Protein AF-A0A538QIZ3-F1 (afdb_monomer)

Solvent-accessible surface area (backbone atoms only — not comparable to full-atom values): 34950 Å² total; per-residue (Å²): 135,83,90,84,89,90,78,91,85,89,84,84,87,87,82,90,82,87,82,89,82,88,84,89,80,90,86,62,73,47,85,83,81,92,69,96,78,88,86,89,80,89,42,77,60,84,84,77,81,83,61,84,75,91,53,104,47,103,71,49,38,32,36,21,40,44,97,65,63,49,95,54,20,43,24,41,38,37,36,67,60,62,53,56,93,96,51,83,63,69,56,46,47,49,28,53,44,94,93,52,52,42,72,25,28,19,68,40,54,79,62,11,85,50,49,75,71,40,46,28,13,27,50,22,33,61,62,65,66,57,48,51,51,42,24,50,52,35,47,48,40,35,64,76,65,62,57,70,59,36,79,38,64,55,89,71,34,56,51,62,68,42,71,74,72,54,62,61,53,73,47,24,75,69,46,35,75,34,75,56,68,68,40,66,72,65,45,89,71,47,54,30,47,60,58,45,34,47,31,25,47,32,37,60,31,26,64,52,23,37,75,35,15,34,22,63,69,79,73,36,46,26,64,52,10,80,62,20,58,30,30,44,48,37,24,44,34,22,36,95,82,54,72,40,55,41,43,58,42,53,49,57,42,61,48,55,34,66,38,66,42,74,23,70,86,36,79,36,77,48,31,55,43,42,42,76,48,42,49,50,45,42,23,54,77,42,72,61,84,50,52,48,44,56,64,38,46,36,31,44,36,31,44,32,52,36,52,72,36,37,78,48,80,49,72,66,73,54,68,91,66,25,44,13,33,42,32,43,34,26,18,33,34,35,58,63,98,77,48,45,61,29,54,24,34,44,32,43,36,22,38,28,88,37,54,53,32,68,50,34,22,51,54,34,38,57,37,46,53,40,51,80,38,57,85,46,33,74,67,30,50,51,53,52,47,62,59,47,56,67,33,61,37,51,59,43,16,72,96,37,35,35,16,18,21,60,48,37,39,37,38,41,33,43,65,48,41,86,57,42,35,34,41,27,27,29,62,84,38,71,66,54,58,60,37,82,33,57,28,63,37,24,56,35,67,62,38,22,38,66,40,93,91,29,66,32,30,71,66,50,46,47,49,56,71,74,46,62,81,72,57,76,53,43,65,52,54,96,91,36,70,34,22,8,30,42,35,57,46,63,77,61,48,60,54,27,52,57,39,57,71,81,65,74,55,53,70,86,45,100,75,32,42,41,57,39,40,43,47,47,22,51,58,15,62,32,19,35,27,7,8,64,41,57,21,83,65,42,62,59,38,37,63,48,60,88,87,48,52,40,48,65,25,44,40,46,74,50,38,78,32,53,33,58,89,72,72,52,63,77,43,38,27,29,46,46,60,53,47,43,36,46,44,45,13,43,40,58,51,72,49,39,26,32,62,68,51,52,67,73,54,54,54,35,42,75,73,66,46,91,74,69,82,69,64,59,66,85,81,69,71,55,75,91,74,30,48,45,38,40,72,68,41,69,72,46,79,55,74,76,84,130

Sequence (642 aa):
MSYANHDNILGVLGRRAHWAGAAAALGALLLGSCTDSDDTAEPAAPVGTATQAATGSQSGLMIQLLDKPDIAGNARVTIVSPPAPGKDAPPYLVVGQTENPIILRDDGIGADVRAQDHVYSGFANVDTTALAVRNRNETNLISEFKIQSVPTFDGREVGASVPPAPFDIASFNKGIAVAFDPSIIFAPLSPAPGKSLLINDPSVVGAGDPTRTWDPCTGVGTKMGAFTFGHLMTEMANQPLTGINPSNFVMQWLQTWMANQNINTFNVPARTNINTQIIQPWLAASGGASLDLGIAPFRLLAIVNRLDLRTGAGGYGGSTGNAGELRFVFGAVKPGRTCQLLPMTVIFEYGVPISGCVNVRSWAQQWVNLNSLVLGSAAYNTALQAITDQVILRNKGPGKPNRSALNQLRTNEIALASPWELRQFNLTTPISFLHETPVAQTPDIQFNAADPFWSGSTLLDTFITTTAAGATVPLSFLGTPFRAGAAPVTFNNLGYFWNTSTLDLDPSHLGNWNQRRFDFSFNTCNACHAGETRTVFTHISPTTPLGSPAALSGFLTGITVTDPAFGAPNRHFNDLARRQSDLVGVANSVCLAFPLVIPDLVQKALDGGPLPEELVQEPVAPVSEQGTFMLEDFFKAPILVH

pLDDT: mean 81.93, std 21.47, range [19.78, 98.88]

Radius of gyration: 27.29 Å; Cα contacts (8 Å, |Δi|>4): 1381; chains: 1; bounding box: 68×83×70 Å

Foldseek 3Di:
DDDDDDDDDDDDDDDDDDDDDDDDDDDAADDDDDDDDDDDDGDGHDDDDQDDDDDPDPFQKKKFADPDADLFERIKIKHQTDGDPPDADFQWFFFFDPVFTDIWGQCCFDSHNHHPPSITMDHFYFDLVLLVVQLVVLVCLCVVQVDQWFWDDDLFFTDDTDGRDTFPSVCRVVRHMGDQFFRLRDRVCAVPLCQFFKPQALLAFALVAQQAFAALQVRGHFQLHVQAPLVLLCQLLLCVPQVDDSQNLVVVVLCCLVQWDQALNDTDGRLNCSCVQAVVLQCVVVVNDTGDSSNHQKTWQIKGDQQVCQLVLQQPQDDHFFSGWIKTKIWGFRRDNPGHTFQKIKMFIFTHHFGALVRSLVLLVLSSVLSVDDPSDPVSNVSVSVSCVCASGHLNQVVFASNHRTRWMKMWHPRRHPDTKIWIWDADDNNGRTDTHFDWLAWDPLQACVAPVHHHDPQVVCPLQVDDQSDTFDCDDPNHGTGHSMQTQPPQQQLDWRDHPPDDCPCPDPRNSVVSSLSSRCSHLSSVCGNSQSHSNDQFGSRPDPSDNTDGGCQQCWDWHQRSPPSDDITIGHNSSVVSSVSSSSNSWIKIFGWRFDPVQSVCSLVSHDDDSDRHDPPTDDSVPTRIDTSSSRSPRRDNDD

Mean predicted aligned error: 10.34 Å

Secondary structure (DSSP, 8-state):
-----------------------------PPPP------------------PPP-SSSS-EEEEEEEEEETTEEEEEEEE-PPPTT-PPPSEEEEEETTEEEEEE-SSSTT-SSTTSSEEEEEEEE-HHHHHHHHHHHHHHHHHHT---EEEEETTEEEEEE------HHHHTTT--EE--------TTSS-HHHHTEE--HHHHSTT-TTT-EETTTTEE-TT-TTSHHHHHHHHHTHHHH---HHHHHHHHHGGGGS-EEETTEEE---THHIIIIIHHHHHHTTSSS--GGG-SEEEEEEEEEGGGGGS-SSSS--TT---EEEEEEEEEESSTT-EEEEEEEEEEEE----SHHHHHHHHHHHHHGGGSPTTSHHHHHHHHHHHHHHHSTTSSTTSGGG--EEEEEEEESSSSSSEEEEEEE--SSS---EEEPPTT-B-GGG-TTSTTS---HHHHHHHHHSPTT----SEETTEE-B-SEEEE-S-TTT-----SS----TTSTT-HHHHHHHHHHTSHHHHTTTTTT--S-SB-TTPPTTSPPPB-HHHH-EEEE-TTTS-SEEEE-HHHHHHHHHHHHHT--PEEEPPPPHHHHHHHHTTPPPPS--SPSSPPPGGGSEEE-GGGGSSPP----

Structure (mmCIF, N/CA/C/O backbone):
data_AF-A0A538QIZ3-F1
#
_entry.id   AF-A0A538QIZ3-F1
#
loop_
_atom_site.group_PDB
_atom_site.id
_atom_site.type_symbol
_atom_site.label_atom_id
_atom_site.label_alt_id
_atom_site.label_comp_id
_atom_site.label_asym_id
_atom_site.label_entity_id
_atom_site.label_seq_id
_atom_site.pdbx_PDB_ins_code
_atom_site.Cartn_x
_atom_site.Cartn_y
_atom_site.Cartn_z
_atom_site.occupancy
_atom_site.B_iso_or_equiv
_atom_site.auth_seq_id
_atom_site.auth_comp_id
_atom_site.auth_asym_id
_atom_site.auth_atom_id
_atom_site.pdbx_PDB_model_num
ATOM 1 N N . MET A 1 1 ? -29.817 55.506 -14.384 1.00 32.09 1 MET A N 1
ATOM 2 C CA . MET A 1 1 ? -29.656 56.974 -14.403 1.00 32.09 1 MET A CA 1
ATOM 3 C C . MET A 1 1 ? -28.189 57.282 -14.677 1.00 32.09 1 MET A C 1
ATOM 5 O O . MET A 1 1 ? -27.373 56.781 -13.923 1.00 32.09 1 MET A O 1
ATOM 9 N N . SER A 1 2 ? -27.925 58.060 -15.742 1.00 29.05 2 SER A N 1
ATOM 10 C CA . SER A 1 2 ? -26.673 58.758 -16.139 1.00 29.05 2 SER A CA 1
ATOM 11 C C . SER A 1 2 ? -25.415 57.903 -16.421 1.00 29.05 2 SER A C 1
ATOM 13 O O . SER A 1 2 ? -24.899 57.290 -15.499 1.00 29.05 2 SER A O 1
ATOM 15 N N . TYR A 1 3 ? -24.990 57.678 -17.684 1.00 28.44 3 TYR A N 1
ATOM 16 C CA . TYR A 1 3 ? -24.144 58.534 -18.579 1.00 28.44 3 TYR A CA 1
ATOM 17 C C . TYR A 1 3 ? -22.768 58.865 -17.957 1.00 28.44 3 TYR A C 1
ATOM 19 O O . TYR A 1 3 ? -22.751 59.278 -16.807 1.00 28.44 3 TYR A O 1
ATOM 27 N N . ALA A 1 4 ? -21.585 58.781 -18.589 1.00 30.31 4 ALA A N 1
ATOM 28 C CA . ALA A 1 4 ? -21.086 58.746 -19.980 1.00 30.31 4 ALA A CA 1
ATOM 29 C C . ALA A 1 4 ? -19.580 58.309 -19.909 1.00 30.31 4 ALA A C 1
ATOM 31 O O . ALA A 1 4 ? -18.971 58.526 -18.868 1.00 30.31 4 ALA A O 1
ATOM 32 N N . ASN A 1 5 ? -18.976 57.526 -20.816 1.00 30.45 5 ASN A N 1
ATOM 33 C CA . ASN A 1 5 ? -18.517 57.759 -22.204 1.00 30.45 5 ASN A CA 1
ATOM 34 C C . ASN A 1 5 ? -17.074 58.322 -22.331 1.00 30.45 5 ASN A C 1
ATOM 36 O O . ASN A 1 5 ? -16.692 59.179 -21.540 1.00 30.45 5 ASN A O 1
ATOM 40 N N . HIS A 1 6 ? -16.382 57.888 -23.404 1.00 28.19 6 HIS A N 1
ATOM 41 C CA . HIS A 1 6 ? -15.055 58.277 -23.950 1.00 28.19 6 HIS A CA 1
ATOM 42 C C . HIS A 1 6 ? -13.804 57.605 -23.359 1.00 28.19 6 HIS A C 1
ATOM 44 O O . HIS A 1 6 ? -13.719 57.400 -22.158 1.00 28.19 6 HIS A O 1
ATOM 50 N N . ASP A 1 7 ? -12.709 57.365 -24.082 1.00 30.12 7 ASP A N 1
ATOM 51 C CA . ASP A 1 7 ? -12.364 57.060 -25.487 1.00 30.12 7 ASP A CA 1
ATOM 52 C C . ASP A 1 7 ? -10.815 57.030 -25.506 1.00 30.12 7 ASP A C 1
ATOM 54 O O . ASP A 1 7 ? -10.197 57.860 -24.849 1.00 30.12 7 ASP A O 1
ATOM 58 N N . ASN A 1 8 ? -10.220 56.090 -26.253 1.00 31.08 8 ASN A N 1
ATOM 59 C CA . ASN A 1 8 ? -8.924 56.135 -26.962 1.00 31.08 8 ASN A CA 1
ATOM 60 C C . ASN A 1 8 ? -7.771 57.051 -26.486 1.00 31.08 8 ASN A C 1
ATOM 62 O O . ASN A 1 8 ? -7.928 58.260 -26.409 1.00 31.08 8 ASN A O 1
ATOM 66 N N . ILE A 1 9 ? -6.543 56.504 -26.476 1.00 27.00 9 ILE A N 1
ATOM 67 C CA . ILE A 1 9 ? -5.389 57.072 -27.212 1.00 27.00 9 ILE A CA 1
ATOM 68 C C . ILE A 1 9 ? -4.310 55.990 -27.434 1.00 27.00 9 ILE A C 1
ATOM 70 O O . ILE A 1 9 ? -3.843 55.326 -26.513 1.00 27.00 9 ILE A O 1
ATOM 74 N N . LEU A 1 10 ? -3.937 55.841 -28.707 1.00 26.94 10 LEU A N 1
ATOM 75 C CA . LEU A 1 10 ? -2.779 55.124 -29.244 1.00 26.94 10 LEU A CA 1
ATOM 76 C C . LEU A 1 10 ? -1.478 55.896 -28.969 1.00 26.94 10 LEU A C 1
ATOM 78 O O . LEU A 1 10 ? -1.483 57.120 -29.071 1.00 26.94 10 LEU A O 1
ATOM 82 N N . GLY A 1 11 ? -0.333 55.209 -28.839 1.00 24.31 11 GLY A N 1
ATOM 83 C CA . GLY A 1 11 ? 0.909 55.816 -29.335 1.00 24.31 11 GLY A CA 1
ATOM 84 C C . GLY A 1 11 ? 2.268 55.296 -28.850 1.00 24.31 11 GLY A C 1
ATOM 85 O O . GLY A 1 11 ? 2.728 55.664 -27.782 1.00 24.31 11 GLY A O 1
ATOM 86 N N . VAL A 1 12 ? 2.954 54.610 -29.774 1.00 24.41 12 VAL A N 1
ATOM 87 C CA . VAL A 1 12 ? 4.354 54.852 -30.201 1.00 24.41 12 VAL A CA 1
ATOM 88 C C . VAL A 1 12 ? 5.525 54.463 -29.269 1.00 24.41 12 VAL A C 1
ATOM 90 O O . VAL A 1 12 ? 5.936 55.191 -28.377 1.00 24.41 12 VAL A O 1
ATOM 93 N N . LEU A 1 13 ? 6.147 53.334 -29.640 1.00 26.77 13 LEU A N 1
ATOM 94 C CA . LEU A 1 13 ? 7.580 53.117 -29.932 1.00 26.77 13 LEU A CA 1
ATOM 95 C C . LEU A 1 13 ? 8.634 54.075 -29.331 1.00 26.77 13 LEU A C 1
ATOM 97 O O . LEU A 1 13 ? 8.729 55.234 -29.729 1.00 26.77 13 LEU A O 1
ATOM 101 N N . GLY A 1 14 ? 9.641 53.490 -28.666 1.00 23.67 14 GLY A N 1
ATOM 102 C CA . GLY A 1 14 ? 11.027 53.859 -28.976 1.00 23.67 14 GLY A CA 1
ATOM 103 C C . GLY A 1 14 ? 12.104 53.668 -27.902 1.00 23.67 14 GLY A C 1
ATOM 104 O O . GLY A 1 14 ? 12.169 54.433 -26.952 1.00 23.67 14 GLY A O 1
ATOM 105 N N . ARG A 1 15 ? 13.082 52.822 -28.274 1.00 26.86 15 ARG A N 1
ATOM 106 C CA . ARG A 1 15 ? 14.548 52.919 -28.055 1.00 26.86 15 ARG A CA 1
ATOM 107 C C . ARG A 1 15 ? 15.186 52.189 -26.856 1.00 26.86 15 ARG A C 1
ATOM 109 O O . ARG A 1 15 ? 14.986 52.572 -25.719 1.00 26.86 15 ARG A O 1
ATOM 116 N N . ARG A 1 16 ? 16.087 51.259 -27.245 1.00 26.28 16 ARG A N 1
ATOM 117 C CA . ARG A 1 16 ? 17.537 51.114 -26.925 1.00 26.28 16 ARG A CA 1
ATOM 118 C C . ARG A 1 16 ? 17.955 51.100 -25.441 1.00 26.28 16 ARG A C 1
ATOM 120 O O . ARG A 1 16 ? 17.501 51.928 -24.684 1.00 26.28 16 ARG A O 1
ATOM 127 N N . ALA A 1 17 ? 18.975 50.386 -24.972 1.00 25.75 17 ALA A N 1
ATOM 128 C CA . ALA A 1 17 ? 19.815 49.273 -25.408 1.00 25.75 17 ALA A CA 1
ATOM 129 C C . ALA A 1 17 ? 20.849 49.041 -24.270 1.00 25.75 17 ALA A C 1
ATOM 131 O O . ALA A 1 17 ? 21.249 50.007 -23.627 1.00 25.75 17 ALA A O 1
ATOM 132 N N . HIS A 1 18 ? 21.352 47.806 -24.160 1.00 24.41 18 HIS A N 1
ATOM 133 C CA . HIS A 1 18 ? 22.695 47.401 -23.697 1.00 24.41 18 HIS A CA 1
ATOM 134 C C . HIS A 1 18 ? 23.044 47.100 -22.211 1.00 24.41 18 HIS A C 1
ATOM 136 O O . HIS A 1 18 ? 22.701 47.841 -21.300 1.00 24.41 18 HIS A O 1
ATOM 142 N N . TRP A 1 19 ? 23.902 46.057 -22.108 1.00 22.42 19 TRP A N 1
ATOM 143 C CA . TRP A 1 19 ? 24.820 45.573 -21.045 1.00 22.42 19 TRP A CA 1
ATOM 144 C C . TRP A 1 19 ? 24.163 44.920 -19.809 1.00 22.42 19 TRP A C 1
ATOM 146 O O . TRP A 1 19 ? 23.417 45.560 -19.088 1.00 22.42 19 TRP A O 1
ATOM 156 N N . ALA A 1 20 ? 24.228 43.591 -19.624 1.00 22.81 20 ALA A N 1
ATOM 157 C CA . ALA A 1 20 ? 25.371 42.730 -19.251 1.00 22.81 20 ALA A CA 1
ATOM 158 C C . ALA A 1 20 ? 25.902 43.000 -17.829 1.00 22.81 20 ALA A C 1
ATOM 160 O O . ALA A 1 20 ? 26.416 44.082 -17.566 1.00 22.81 20 ALA A O 1
ATOM 161 N N . GLY A 1 21 ? 25.848 41.993 -16.946 1.00 21.50 21 GLY A N 1
ATOM 162 C CA . GLY A 1 21 ? 26.541 42.037 -15.653 1.00 21.50 21 GLY A CA 1
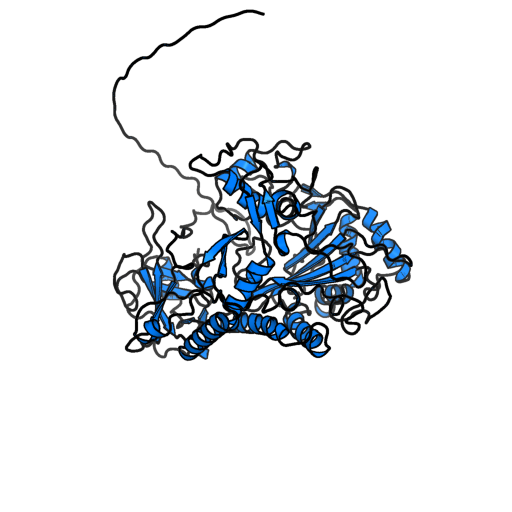ATOM 163 C C . GLY A 1 21 ? 25.978 41.089 -14.595 1.00 21.50 21 GLY A C 1
ATOM 164 O O . GLY A 1 21 ? 24.948 41.364 -13.999 1.00 21.50 21 GLY A O 1
ATOM 165 N N . ALA A 1 22 ? 26.692 39.985 -14.396 1.00 22.55 22 ALA A N 1
ATOM 166 C CA . ALA A 1 22 ? 26.547 38.934 -13.392 1.00 22.55 22 ALA A CA 1
ATOM 167 C C . ALA A 1 22 ? 26.219 39.367 -11.945 1.00 22.55 22 ALA A C 1
ATOM 169 O O . ALA A 1 22 ? 26.737 40.372 -11.470 1.00 22.55 22 ALA A O 1
ATOM 170 N N . ALA A 1 23 ? 25.519 38.489 -11.213 1.00 22.34 23 ALA A N 1
ATOM 171 C CA . ALA A 1 23 ? 25.962 37.998 -9.900 1.00 22.34 23 ALA A CA 1
ATOM 172 C C . ALA A 1 23 ? 25.158 36.749 -9.491 1.00 22.34 23 ALA A C 1
ATOM 174 O O . ALA A 1 23 ? 23.966 36.818 -9.202 1.00 22.34 23 ALA A O 1
ATOM 175 N N . ALA A 1 24 ? 25.845 35.609 -9.475 1.00 24.11 24 ALA A N 1
ATOM 176 C CA . ALA A 1 24 ? 25.463 34.414 -8.740 1.00 24.11 24 ALA A CA 1
ATOM 177 C C . ALA A 1 24 ? 25.976 34.522 -7.293 1.00 24.11 24 ALA A C 1
ATOM 179 O O . ALA A 1 24 ? 27.094 34.989 -7.088 1.00 24.11 24 ALA A O 1
ATOM 180 N N . ALA A 1 25 ? 25.187 34.052 -6.325 1.00 20.55 25 ALA A N 1
ATOM 181 C CA . ALA A 1 25 ? 25.622 33.522 -5.024 1.00 20.55 25 ALA A CA 1
ATOM 182 C C . ALA A 1 25 ? 24.395 32.828 -4.390 1.00 20.55 25 ALA A C 1
ATOM 184 O O . ALA A 1 25 ? 23.374 33.472 -4.179 1.00 20.55 25 ALA A O 1
ATOM 185 N N . LEU A 1 26 ? 24.338 31.493 -4.403 1.00 21.69 26 LEU A N 1
ATOM 186 C CA . LEU A 1 26 ? 24.822 30.569 -3.360 1.00 21.69 26 LEU A CA 1
ATOM 187 C C . LEU A 1 26 ? 23.907 30.518 -2.125 1.00 21.69 26 LEU A C 1
ATOM 189 O O . LEU A 1 26 ? 23.769 31.485 -1.387 1.00 21.69 26 LEU A O 1
ATOM 193 N N . GLY A 1 27 ? 23.323 29.338 -1.918 1.00 19.86 27 GLY A N 1
ATOM 194 C CA . GLY A 1 27 ? 22.519 28.953 -0.761 1.00 19.86 27 GLY A CA 1
ATOM 195 C C . GLY A 1 27 ? 22.093 27.493 -0.914 1.00 19.86 27 GLY A C 1
ATOM 196 O O . GLY A 1 27 ? 20.960 27.211 -1.289 1.00 19.86 27 GLY A O 1
ATOM 197 N N . ALA A 1 28 ? 23.050 26.583 -0.735 1.00 22.88 28 ALA A N 1
ATOM 198 C CA . ALA A 1 28 ? 22.850 25.140 -0.716 1.00 22.88 28 ALA A CA 1
ATOM 199 C C . ALA A 1 28 ? 22.559 24.668 0.720 1.00 22.88 28 ALA A C 1
ATOM 201 O O . ALA A 1 28 ? 23.228 25.116 1.643 1.00 22.88 28 ALA A O 1
ATOM 202 N N . LEU A 1 29 ? 21.604 23.748 0.892 1.00 20.86 29 LEU A N 1
ATOM 203 C CA . LEU A 1 29 ? 21.465 22.905 2.086 1.00 20.86 29 LEU A CA 1
ATOM 204 C C . LEU A 1 29 ? 21.178 21.455 1.647 1.00 20.86 29 LEU A C 1
ATOM 206 O O . LEU A 1 29 ? 20.182 21.186 0.976 1.00 20.86 29 LEU A O 1
ATOM 210 N N . LEU A 1 30 ? 22.082 20.545 2.014 1.00 23.72 30 LEU A N 1
ATOM 211 C CA . LEU A 1 30 ? 22.001 19.072 1.936 1.00 23.72 30 LEU A CA 1
ATOM 212 C C . LEU A 1 30 ? 21.008 18.467 2.929 1.00 23.72 30 LEU A C 1
ATOM 214 O O . LEU A 1 30 ? 20.719 19.016 3.992 1.00 23.72 30 LEU A O 1
ATOM 218 N N . LEU A 1 31 ? 20.615 17.238 2.602 1.00 25.39 31 LEU A N 1
ATOM 219 C CA . LEU A 1 31 ? 19.939 16.280 3.466 1.00 25.39 31 LEU A CA 1
ATOM 220 C C . LEU A 1 31 ? 20.963 15.247 3.961 1.00 25.39 31 LEU A C 1
ATOM 222 O O . LEU A 1 31 ? 21.627 14.612 3.150 1.00 25.39 31 LEU A O 1
ATOM 226 N N . GLY A 1 32 ? 21.069 15.075 5.281 1.00 19.78 32 GLY A N 1
ATOM 227 C CA . GLY A 1 32 ? 21.796 13.978 5.920 1.00 19.78 32 GLY A CA 1
ATOM 228 C C . GLY A 1 32 ? 20.880 12.787 6.217 1.00 19.78 32 GLY A C 1
ATOM 229 O O . GLY A 1 32 ? 19.742 12.955 6.658 1.00 19.78 32 GLY A O 1
ATOM 230 N N . SER A 1 33 ? 21.391 11.580 5.985 1.00 21.17 33 SER A N 1
ATOM 231 C CA . SER A 1 33 ? 20.861 10.310 6.483 1.00 21.17 33 SER A CA 1
ATOM 232 C C . SER A 1 33 ? 21.184 10.140 7.971 1.00 21.17 33 SER A C 1
ATOM 234 O O . SER A 1 33 ? 22.325 10.332 8.382 1.00 21.17 33 SER A O 1
ATOM 236 N N . CYS A 1 34 ? 20.198 9.753 8.781 1.00 20.58 34 CYS A N 1
ATOM 237 C CA . CYS A 1 34 ? 20.383 9.511 10.210 1.00 20.58 34 CYS A CA 1
ATOM 238 C C . CYS A 1 34 ? 21.152 8.203 10.476 1.00 20.58 34 CYS A C 1
ATOM 240 O O . CYS A 1 34 ? 20.589 7.115 10.366 1.00 20.58 34 CYS A O 1
ATOM 242 N N . THR A 1 35 ? 22.399 8.329 10.921 1.00 21.30 35 THR A N 1
ATOM 243 C CA . THR A 1 35 ? 23.002 7.476 11.957 1.00 21.30 35 THR A CA 1
ATOM 244 C C . THR A 1 35 ? 23.527 8.414 13.043 1.00 21.30 35 THR A C 1
ATOM 246 O O . THR A 1 35 ? 24.152 9.417 12.710 1.00 21.30 35 THR A O 1
ATOM 249 N N . ASP A 1 36 ? 23.214 8.134 14.309 1.00 22.67 36 ASP A N 1
ATOM 250 C CA . ASP A 1 36 ? 23.500 8.989 15.472 1.00 22.67 36 ASP A CA 1
ATOM 251 C C . ASP A 1 36 ? 24.955 9.493 15.541 1.00 22.67 36 ASP A C 1
ATOM 253 O O . ASP A 1 36 ? 25.868 8.675 15.645 1.00 22.67 36 ASP A O 1
ATOM 257 N N . SER A 1 37 ? 25.153 10.820 15.581 1.00 22.39 37 SER A N 1
ATOM 258 C CA . SER A 1 37 ? 26.088 11.516 16.494 1.00 22.39 37 SER A CA 1
ATOM 259 C C . SER A 1 37 ? 26.090 13.045 16.277 1.00 22.39 37 SER A C 1
ATOM 261 O O . SER A 1 37 ? 25.861 13.512 15.165 1.00 22.39 37 SER A O 1
ATOM 263 N N . ASP A 1 38 ? 26.351 13.778 17.363 1.00 22.05 38 ASP A N 1
ATOM 264 C CA . ASP A 1 38 ? 26.305 15.234 17.594 1.00 22.05 38 ASP A CA 1
ATOM 265 C C . ASP A 1 38 ? 26.832 16.209 16.502 1.00 22.05 38 ASP A C 1
ATOM 267 O O . ASP A 1 38 ? 27.886 16.016 15.906 1.00 22.05 38 ASP A O 1
ATOM 271 N N . ASP A 1 39 ? 26.076 17.310 16.364 1.00 27.84 39 ASP A N 1
ATOM 272 C CA . ASP A 1 39 ? 26.382 18.729 16.075 1.00 27.84 39 ASP A CA 1
ATOM 273 C C . ASP A 1 39 ? 27.489 19.218 15.095 1.00 27.84 39 ASP A C 1
ATOM 275 O O . ASP A 1 39 ? 28.688 19.003 15.249 1.00 27.84 39 ASP A O 1
ATOM 279 N N . THR A 1 40 ? 27.043 20.159 14.240 1.00 26.39 40 THR A N 1
ATOM 280 C CA . THR A 1 40 ? 27.762 21.259 13.541 1.00 26.39 40 THR A CA 1
ATOM 281 C C . THR A 1 40 ? 28.631 20.954 12.302 1.00 26.39 40 THR A C 1
ATOM 283 O O . THR A 1 40 ? 29.852 21.044 12.353 1.00 26.39 40 THR A O 1
ATOM 286 N N . ALA A 1 41 ? 28.005 20.773 11.127 1.00 24.78 41 ALA A N 1
ATOM 287 C CA . ALA A 1 41 ? 28.575 21.205 9.835 1.00 24.78 41 ALA A CA 1
ATOM 288 C C . ALA A 1 41 ? 27.491 21.362 8.745 1.00 24.78 41 ALA A C 1
ATOM 290 O O . ALA A 1 41 ? 26.587 20.539 8.622 1.00 24.78 41 ALA A O 1
ATOM 291 N N . GLU A 1 42 ? 27.589 22.448 7.975 1.00 23.39 42 GLU A N 1
ATOM 292 C CA . GLU A 1 42 ? 26.687 22.859 6.889 1.00 23.39 42 GLU A CA 1
ATOM 293 C C . GLU A 1 42 ? 26.838 21.960 5.646 1.00 23.39 42 GLU A C 1
ATOM 295 O O . GLU A 1 42 ? 27.968 21.555 5.360 1.00 23.39 42 GLU A O 1
ATOM 300 N N . PRO A 1 43 ? 25.773 21.639 4.879 1.00 25.55 43 PRO A N 1
ATOM 301 C CA . PRO A 1 43 ? 25.912 20.528 3.950 1.00 25.55 43 PRO A CA 1
ATOM 302 C C . PRO A 1 43 ? 25.639 20.961 2.450 1.00 25.55 43 PRO A C 1
ATOM 304 O O . PRO A 1 43 ? 24.695 21.691 2.153 1.00 25.55 43 PRO A O 1
ATOM 307 N N . ALA A 1 44 ? 26.499 20.531 1.494 1.00 26.30 44 ALA A N 1
ATOM 308 C CA . ALA A 1 44 ? 26.627 20.858 0.039 1.00 26.30 44 ALA A CA 1
ATOM 309 C C . ALA A 1 44 ? 25.634 20.269 -1.031 1.00 26.30 44 ALA A C 1
ATOM 311 O O . ALA A 1 44 ? 25.494 19.067 -1.177 1.00 26.30 44 ALA A O 1
ATOM 312 N N . ALA A 1 45 ? 25.038 21.107 -1.892 1.00 22.34 45 ALA A N 1
ATOM 313 C CA . ALA A 1 45 ? 23.951 20.837 -2.872 1.00 22.34 45 ALA A CA 1
ATOM 314 C C . ALA A 1 45 ? 23.848 19.452 -3.595 1.00 22.34 45 ALA A C 1
ATOM 316 O O . ALA A 1 45 ? 24.850 18.933 -4.085 1.00 22.34 45 ALA A O 1
ATOM 317 N N . PRO A 1 46 ? 22.620 18.920 -3.826 1.00 22.94 46 PRO A N 1
ATOM 318 C CA . PRO A 1 46 ? 22.396 17.669 -4.563 1.00 22.94 46 PRO A CA 1
ATOM 319 C C . PRO A 1 46 ? 22.472 17.824 -6.097 1.00 22.94 46 PRO A C 1
ATOM 321 O O . PRO A 1 46 ? 21.897 18.739 -6.697 1.00 22.94 46 PRO A O 1
ATOM 324 N N . VAL A 1 47 ? 23.135 16.868 -6.754 1.00 25.05 47 VAL A N 1
ATOM 325 C CA . VAL A 1 47 ? 23.244 16.755 -8.215 1.00 25.05 47 VAL A CA 1
ATOM 326 C C . VAL A 1 47 ? 22.047 15.977 -8.782 1.00 25.05 47 VAL A C 1
ATOM 328 O O . VAL A 1 47 ? 21.913 14.784 -8.574 1.00 25.05 47 VAL A O 1
ATOM 331 N N . GLY A 1 48 ? 21.180 16.683 -9.516 1.00 24.92 48 GLY A N 1
ATOM 332 C CA . GLY A 1 48 ? 20.443 16.198 -10.698 1.00 24.92 48 GLY A CA 1
ATOM 333 C C . GLY A 1 48 ? 19.565 14.947 -10.564 1.00 24.92 48 GLY A C 1
ATOM 334 O O . GLY A 1 48 ? 19.995 13.843 -10.863 1.00 24.92 48 GLY A O 1
ATOM 335 N N . THR A 1 49 ? 18.274 15.141 -10.298 1.00 26.83 49 THR A N 1
ATOM 336 C CA . THR A 1 49 ? 17.239 14.186 -10.709 1.00 26.83 49 THR A CA 1
ATOM 337 C C . THR A 1 49 ? 17.107 14.200 -12.237 1.00 26.83 49 THR A C 1
ATOM 339 O O . THR A 1 49 ? 16.870 15.254 -12.836 1.00 26.83 49 THR A O 1
ATOM 342 N N . ALA A 1 50 ? 17.274 13.041 -12.881 1.00 28.03 50 ALA A N 1
ATOM 343 C CA . ALA A 1 50 ? 16.987 12.877 -14.302 1.00 28.03 50 ALA A CA 1
ATOM 344 C C . ALA A 1 50 ? 15.508 13.206 -14.552 1.00 28.03 50 ALA A C 1
ATOM 346 O O . ALA A 1 50 ? 14.604 12.562 -14.020 1.00 28.03 50 ALA A O 1
ATOM 347 N N . THR A 1 51 ? 15.260 14.263 -15.316 1.00 23.78 51 THR A N 1
ATOM 348 C CA . THR A 1 51 ? 13.926 14.644 -15.776 1.00 23.78 51 THR A CA 1
ATOM 349 C C . THR A 1 51 ? 13.698 13.894 -17.083 1.00 23.78 51 THR A C 1
ATOM 351 O O . THR A 1 51 ? 14.362 14.185 -18.073 1.00 23.78 51 THR A O 1
ATOM 354 N N . GLN A 1 52 ? 12.812 12.894 -17.093 1.00 30.33 52 GLN A N 1
ATOM 355 C CA . GLN A 1 52 ? 12.491 12.183 -18.332 1.00 30.33 52 GLN A CA 1
ATOM 356 C C . GLN A 1 52 ? 11.778 13.121 -19.307 1.00 30.33 52 GLN A C 1
ATOM 358 O O . GLN A 1 52 ? 10.699 13.644 -19.025 1.00 30.33 52 GLN A O 1
ATOM 363 N N . ALA A 1 53 ? 12.384 13.295 -20.479 1.00 21.69 53 ALA A N 1
ATOM 364 C CA . ALA A 1 53 ? 11.681 13.712 -21.676 1.00 21.69 53 ALA A CA 1
ATOM 365 C C . ALA A 1 53 ? 10.928 12.497 -22.235 1.00 21.69 53 ALA A C 1
ATOM 367 O O . ALA A 1 53 ? 11.514 11.441 -22.470 1.00 21.69 53 ALA A O 1
ATOM 368 N N . ALA A 1 54 ? 9.622 12.662 -22.438 1.00 27.28 54 ALA A N 1
ATOM 369 C CA . ALA A 1 54 ? 8.748 11.676 -23.049 1.00 27.28 54 ALA A CA 1
ATOM 370 C C . ALA A 1 54 ? 9.297 11.212 -24.410 1.00 27.28 54 ALA A C 1
ATOM 372 O O . ALA A 1 54 ? 9.374 11.990 -25.362 1.00 27.28 54 ALA A O 1
ATOM 373 N N . THR A 1 55 ? 9.630 9.928 -24.518 1.00 25.30 55 THR A N 1
ATOM 374 C CA . THR A 1 55 ? 9.724 9.225 -25.802 1.00 25.30 55 THR A CA 1
ATOM 375 C C . THR A 1 55 ? 8.642 8.149 -25.820 1.00 25.30 55 THR A C 1
ATOM 377 O O . THR A 1 55 ? 8.206 7.686 -24.776 1.00 25.30 55 THR A O 1
ATOM 380 N N . GLY A 1 56 ? 8.105 7.822 -26.994 1.00 29.66 56 GLY A N 1
ATOM 381 C CA . GLY A 1 56 ? 6.867 7.048 -27.161 1.00 29.66 56 GLY A CA 1
ATOM 382 C C . GLY A 1 56 ? 6.880 5.570 -26.731 1.00 29.66 56 GLY A C 1
ATOM 383 O O . GLY A 1 56 ? 5.981 4.847 -27.153 1.00 29.66 56 GLY A O 1
ATOM 384 N N . SER A 1 57 ? 7.841 5.111 -25.921 1.00 33.47 57 SER A N 1
ATOM 385 C CA . SER A 1 57 ? 7.704 3.904 -25.091 1.00 33.47 57 SER A CA 1
ATOM 386 C C . SER A 1 57 ? 7.598 4.349 -23.635 1.00 33.47 57 SER A C 1
ATOM 388 O O . SER A 1 57 ? 8.279 5.282 -23.223 1.00 33.47 57 SER A O 1
ATOM 390 N N . GLN A 1 58 ? 6.738 3.724 -22.831 1.00 49.03 58 GLN A N 1
ATOM 391 C CA . GLN A 1 58 ? 6.457 4.205 -21.469 1.00 49.03 58 GLN A CA 1
ATOM 392 C C . GLN A 1 58 ? 7.662 4.138 -20.503 1.00 49.03 58 GLN A C 1
ATOM 394 O O . GLN A 1 58 ? 7.514 4.483 -19.334 1.00 49.03 58 GLN A O 1
ATOM 399 N N . SER A 1 59 ? 8.845 3.720 -20.967 1.00 54.69 59 SER A N 1
ATOM 400 C CA . SER A 1 59 ? 10.063 3.618 -20.163 1.00 54.69 59 SER A CA 1
ATOM 401 C C . SER A 1 59 ? 11.347 4.125 -20.846 1.00 54.69 59 SER A C 1
ATOM 403 O O . SER A 1 59 ? 12.313 4.432 -20.159 1.00 54.69 59 SER A O 1
ATOM 405 N N . GLY A 1 60 ? 11.426 4.223 -22.178 1.00 70.38 60 GLY A N 1
ATOM 406 C CA . GLY A 1 60 ? 12.687 4.548 -22.868 1.00 70.38 60 GLY A CA 1
ATOM 407 C C . GLY A 1 60 ? 13.796 3.481 -22.750 1.00 70.38 60 GLY A C 1
ATOM 408 O O . GLY A 1 60 ? 14.893 3.708 -23.262 1.00 70.38 60 GLY A O 1
ATOM 409 N N . LEU A 1 61 ? 13.530 2.326 -22.114 1.00 84.00 61 LEU A N 1
ATOM 410 C CA . LEU A 1 61 ? 14.457 1.191 -22.023 1.00 84.00 61 LEU A CA 1
ATOM 411 C C . LEU A 1 61 ? 14.309 0.274 -23.243 1.00 84.00 61 LEU A C 1
ATOM 413 O O . LEU A 1 61 ? 13.218 -0.207 -23.559 1.00 84.00 61 LEU A O 1
ATOM 417 N N . MET A 1 62 ? 15.431 -0.031 -23.885 1.00 91.44 62 MET A N 1
ATOM 418 C CA . MET A 1 62 ? 15.520 -0.930 -25.031 1.00 91.44 62 MET A CA 1
ATOM 419 C C . MET A 1 62 ? 16.381 -2.148 -24.692 1.00 91.44 62 MET A C 1
ATOM 421 O O . MET A 1 62 ? 17.345 -2.048 -23.932 1.00 91.44 62 MET A O 1
ATOM 425 N N . ILE A 1 63 ? 16.059 -3.294 -25.290 1.00 93.88 63 ILE A N 1
ATOM 426 C CA . ILE A 1 63 ? 16.854 -4.519 -25.209 1.00 93.88 63 ILE A CA 1
ATOM 427 C C . ILE A 1 63 ? 17.138 -5.072 -26.605 1.00 93.88 63 ILE A C 1
ATOM 429 O O . ILE A 1 63 ? 16.282 -5.046 -27.491 1.00 93.88 63 ILE A O 1
ATOM 433 N N . GLN A 1 64 ? 18.336 -5.608 -26.800 1.00 95.88 64 GLN A N 1
ATOM 434 C CA . GLN A 1 64 ? 18.784 -6.190 -28.057 1.00 95.88 64 GLN A CA 1
ATOM 435 C C . GLN A 1 64 ? 19.553 -7.481 -27.797 1.00 95.88 64 GLN A C 1
ATOM 437 O O . GLN A 1 64 ? 20.490 -7.488 -27.003 1.00 95.88 64 GLN A O 1
ATOM 442 N N . LEU A 1 65 ? 19.187 -8.567 -28.480 1.00 96.88 65 LEU A N 1
ATOM 443 C CA . LEU A 1 65 ? 19.959 -9.807 -28.439 1.00 96.88 65 LEU A CA 1
ATOM 444 C C . LEU A 1 65 ? 21.283 -9.619 -29.188 1.00 96.88 65 LEU A C 1
ATOM 446 O O . LEU A 1 65 ? 21.296 -9.058 -30.284 1.00 96.88 65 LEU A O 1
ATOM 450 N N . LEU A 1 66 ? 22.386 -10.092 -28.612 1.00 95.38 66 LEU A N 1
ATOM 451 C CA . LEU A 1 66 ? 23.687 -10.040 -29.270 1.00 95.38 66 LEU A CA 1
ATOM 452 C C . LEU A 1 66 ? 23.840 -11.203 -30.257 1.00 95.38 66 LEU A C 1
ATOM 454 O O . LEU A 1 66 ? 23.540 -12.349 -29.922 1.00 95.38 66 LEU A O 1
ATOM 458 N N . ASP A 1 67 ? 24.390 -10.926 -31.443 1.00 92.00 67 ASP A N 1
ATOM 459 C CA . ASP A 1 67 ? 24.736 -11.963 -32.432 1.00 92.00 67 ASP A CA 1
ATOM 460 C C . ASP A 1 67 ? 25.753 -12.970 -31.874 1.00 92.00 67 ASP A C 1
ATOM 462 O O . ASP A 1 67 ? 25.755 -14.153 -32.225 1.00 92.00 67 ASP A O 1
ATOM 466 N N . LYS A 1 68 ? 26.637 -12.485 -30.996 1.00 91.31 68 LYS A N 1
ATOM 467 C CA . LYS A 1 68 ? 27.573 -13.278 -30.204 1.00 91.31 68 LYS A CA 1
ATOM 468 C C . LYS A 1 68 ? 27.483 -12.800 -28.757 1.00 91.31 68 LYS A C 1
ATOM 470 O O . LYS A 1 68 ? 27.697 -11.608 -28.543 1.00 91.31 68 LYS A O 1
ATOM 475 N N . PRO A 1 69 ? 27.173 -13.682 -27.791 1.00 89.56 69 PRO A N 1
ATOM 476 C CA . PRO A 1 69 ? 27.186 -13.314 -26.383 1.00 89.56 69 PRO A CA 1
ATOM 477 C C . PRO A 1 69 ? 28.539 -12.731 -25.984 1.00 89.56 69 PRO A C 1
ATOM 479 O O . PRO A 1 69 ? 29.583 -13.258 -26.374 1.00 89.56 69 PRO A O 1
ATOM 482 N N . ASP A 1 70 ? 28.485 -11.660 -25.208 1.00 90.25 70 ASP A N 1
ATOM 483 C CA . ASP A 1 70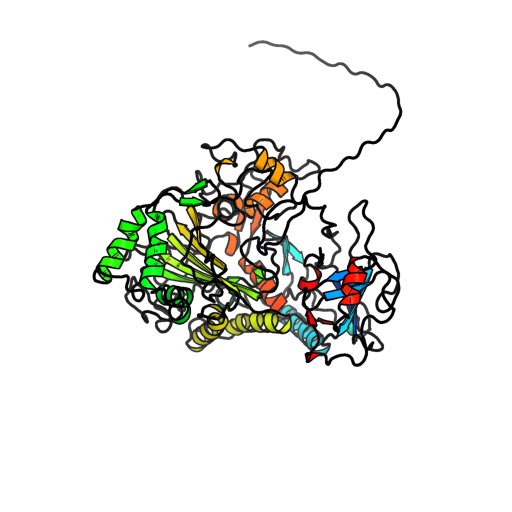 ? 29.627 -11.152 -24.474 1.00 90.25 70 ASP A CA 1
ATOM 484 C C . ASP A 1 70 ? 29.779 -11.954 -23.176 1.00 90.25 70 ASP A C 1
ATOM 486 O O . ASP A 1 70 ? 28.835 -12.595 -22.698 1.00 90.25 70 ASP A O 1
ATOM 490 N N . ILE A 1 71 ? 30.960 -11.907 -22.572 1.00 84.94 71 ILE A N 1
ATOM 491 C CA . ILE A 1 71 ? 31.172 -12.506 -21.257 1.00 84.94 71 ILE A CA 1
ATOM 492 C C . ILE A 1 71 ? 30.250 -11.891 -20.187 1.00 84.94 71 ILE A C 1
ATOM 494 O O . ILE A 1 71 ? 29.776 -12.582 -19.283 1.00 84.94 71 ILE A O 1
ATOM 498 N N . ALA A 1 72 ? 29.938 -10.602 -20.319 1.00 85.81 72 ALA A N 1
ATOM 499 C CA . ALA A 1 72 ? 29.056 -9.880 -19.421 1.00 85.81 72 ALA A CA 1
ATOM 500 C C . ALA A 1 72 ? 27.561 -10.107 -19.719 1.00 85.81 72 ALA A C 1
ATOM 502 O O . ALA A 1 72 ? 26.715 -9.704 -18.918 1.00 85.81 72 ALA A O 1
ATOM 503 N N . GLY A 1 73 ? 27.197 -10.766 -20.827 1.00 91.50 73 GLY A N 1
ATOM 504 C CA . GLY A 1 73 ? 25.801 -11.096 -21.103 1.00 91.50 73 GLY A CA 1
ATOM 505 C C . GLY A 1 73 ? 25.465 -11.450 -22.549 1.00 91.50 73 GLY A C 1
ATOM 506 O O . GLY A 1 73 ? 26.241 -11.249 -23.479 1.00 91.50 73 GLY A O 1
ATOM 507 N N . ASN A 1 74 ? 24.249 -11.957 -22.755 1.00 95.00 74 ASN A N 1
ATOM 508 C CA . ASN A 1 74 ? 23.716 -12.292 -24.080 1.00 95.00 74 ASN A CA 1
ATOM 509 C C . ASN A 1 74 ? 22.913 -11.155 -24.739 1.00 95.00 74 ASN A C 1
ATOM 511 O O . ASN A 1 74 ? 22.515 -11.292 -25.897 1.00 95.00 74 ASN A O 1
ATOM 515 N N . ALA A 1 75 ? 22.656 -10.057 -24.029 1.00 95.81 75 ALA A N 1
ATOM 516 C CA . ALA A 1 75 ? 21.882 -8.928 -24.520 1.00 95.81 75 ALA A CA 1
ATOM 517 C C . ALA A 1 75 ? 22.539 -7.588 -24.176 1.00 95.81 75 ALA A C 1
ATOM 519 O O . ALA A 1 75 ? 23.198 -7.437 -23.147 1.00 95.81 75 ALA A O 1
ATOM 520 N N . ARG A 1 76 ? 22.301 -6.592 -25.030 1.00 94.94 76 ARG A N 1
ATOM 521 C CA . ARG A 1 76 ? 22.548 -5.181 -24.740 1.00 94.94 76 ARG A CA 1
ATOM 522 C C . ARG A 1 76 ? 21.267 -4.530 -24.240 1.00 94.94 76 ARG A C 1
ATOM 524 O O . ARG A 1 76 ? 20.208 -4.691 -24.846 1.00 94.94 76 ARG A O 1
ATOM 531 N N . VAL A 1 77 ? 21.397 -3.772 -23.163 1.00 93.12 77 VAL A N 1
ATOM 532 C CA . VAL A 1 77 ? 20.355 -2.938 -22.569 1.00 93.12 77 VAL A CA 1
ATOM 533 C C . VAL A 1 77 ? 20.738 -1.482 -22.782 1.00 93.12 77 VAL A C 1
ATOM 535 O O . VAL A 1 77 ? 21.900 -1.132 -22.590 1.00 93.12 77 VAL A O 1
ATOM 538 N N . THR A 1 78 ? 19.774 -0.651 -23.168 1.00 91.12 78 THR A N 1
ATOM 539 C CA . THR A 1 78 ? 20.015 0.743 -23.543 1.00 91.12 78 THR A CA 1
ATOM 540 C C . THR A 1 78 ? 18.939 1.670 -22.976 1.00 91.12 78 THR A C 1
ATOM 542 O O . THR A 1 78 ? 17.755 1.351 -23.060 1.00 91.12 78 THR A O 1
ATOM 545 N N . ILE A 1 79 ? 19.340 2.825 -22.437 1.00 86.56 79 ILE A N 1
ATOM 546 C CA . ILE A 1 79 ? 18.464 3.868 -21.881 1.00 86.56 79 ILE A CA 1
ATOM 547 C C . ILE A 1 79 ? 18.812 5.215 -22.493 1.00 86.56 79 ILE A C 1
ATOM 549 O O . ILE A 1 79 ? 19.963 5.641 -22.467 1.00 86.56 79 ILE A O 1
ATOM 553 N N . VAL A 1 80 ? 17.793 5.930 -22.960 1.00 84.62 80 VAL A N 1
ATOM 554 C CA . VAL A 1 80 ? 17.940 7.331 -23.362 1.00 84.62 80 VAL A CA 1
ATOM 555 C C . VAL A 1 80 ? 17.729 8.224 -22.139 1.00 84.62 80 VAL A C 1
ATOM 557 O O . VAL A 1 80 ? 16.642 8.239 -21.565 1.00 84.62 80 VAL A O 1
ATOM 560 N N . SER A 1 81 ? 18.756 8.975 -21.737 1.00 78.12 81 SER A N 1
ATOM 561 C CA . SER A 1 81 ? 18.694 9.857 -20.562 1.00 78.12 81 SER A CA 1
ATOM 562 C C . SER A 1 81 ? 19.362 11.207 -20.848 1.00 78.12 81 SER A C 1
ATOM 564 O O . SER A 1 81 ? 20.507 11.426 -20.451 1.00 78.12 81 SER A O 1
ATOM 566 N N . PRO A 1 82 ? 18.671 12.139 -21.529 1.00 72.38 82 PRO A N 1
ATOM 567 C CA . PRO A 1 82 ? 19.226 13.458 -21.805 1.00 72.38 82 PRO A CA 1
ATOM 568 C C . PRO A 1 82 ? 19.408 14.260 -20.502 1.00 72.38 82 PRO A C 1
ATOM 570 O O . PRO A 1 82 ? 18.582 14.146 -19.589 1.00 72.38 82 PRO A O 1
ATOM 573 N N . PRO A 1 83 ? 20.454 15.097 -20.388 1.00 69.06 83 PRO A N 1
ATOM 574 C CA . PRO A 1 83 ? 20.663 15.914 -19.202 1.00 69.06 83 PRO A CA 1
ATOM 575 C C . PRO A 1 83 ? 19.619 17.033 -19.104 1.00 69.06 83 PRO A C 1
ATOM 577 O O . PRO A 1 83 ? 19.055 17.492 -20.102 1.00 69.06 83 PRO A O 1
ATOM 580 N N . ALA A 1 84 ? 19.387 17.522 -17.884 1.00 63.47 84 ALA A N 1
ATOM 581 C CA . ALA A 1 84 ? 18.578 18.719 -17.682 1.00 63.47 84 ALA A CA 1
ATOM 582 C C . ALA A 1 84 ? 19.207 19.928 -18.413 1.00 63.47 84 ALA A C 1
ATOM 584 O O . ALA A 1 84 ? 20.437 20.018 -18.484 1.00 63.47 84 ALA A O 1
ATOM 585 N N . PRO A 1 85 ? 18.405 20.891 -18.910 1.00 63.06 85 PRO A N 1
ATOM 586 C CA . PRO A 1 85 ? 18.930 22.066 -19.601 1.00 63.06 85 PRO A CA 1
ATOM 587 C C . PRO A 1 85 ? 20.022 22.781 -18.790 1.00 63.06 85 PRO A C 1
ATOM 589 O O . PRO A 1 85 ? 19.803 23.154 -17.638 1.00 63.06 85 PRO A O 1
ATOM 592 N N . GLY A 1 86 ? 21.196 22.978 -19.396 1.00 66.44 86 GLY A N 1
ATOM 593 C CA . GLY A 1 86 ? 22.340 23.643 -18.759 1.00 66.44 86 GLY A CA 1
ATOM 594 C C . GLY A 1 86 ? 23.182 22.759 -17.830 1.00 66.44 86 GLY A C 1
ATOM 595 O O . GLY A 1 86 ? 24.029 23.295 -17.118 1.00 66.44 86 GLY A O 1
ATOM 596 N N . LYS A 1 87 ? 22.964 21.438 -17.820 1.00 71.00 87 LYS A N 1
ATOM 597 C CA . LYS A 1 87 ? 23.845 20.460 -17.171 1.00 71.00 87 LYS A CA 1
ATOM 598 C C . LYS A 1 87 ? 24.531 19.580 -18.209 1.00 71.00 87 LYS A C 1
ATOM 600 O O . LYS A 1 87 ? 23.920 19.229 -19.216 1.00 71.00 87 LYS A O 1
ATOM 605 N N . ASP A 1 88 ? 25.768 19.196 -17.922 1.00 72.25 88 ASP A N 1
ATOM 606 C CA . ASP A 1 88 ? 26.466 18.175 -18.696 1.00 72.25 88 ASP A CA 1
ATOM 607 C C . ASP A 1 88 ? 25.918 16.788 -18.335 1.00 72.25 88 ASP A C 1
ATOM 609 O O . ASP A 1 88 ? 25.565 16.523 -17.180 1.00 72.25 88 ASP A O 1
ATOM 613 N N . ALA A 1 89 ? 25.816 15.908 -19.330 1.00 72.69 89 ALA A N 1
ATOM 614 C CA . ALA A 1 89 ? 25.467 14.512 -19.103 1.00 72.69 89 ALA A CA 1
ATOM 615 C C . ALA A 1 89 ? 26.673 13.781 -18.492 1.00 72.69 89 ALA A C 1
ATOM 617 O O . ALA A 1 89 ? 27.792 13.962 -18.983 1.00 72.69 89 ALA A O 1
ATOM 618 N N . PRO A 1 90 ? 26.493 12.962 -17.441 1.00 78.75 90 PRO A N 1
ATOM 619 C CA . PRO A 1 90 ? 27.593 12.158 -16.932 1.00 78.75 90 PRO A CA 1
ATOM 620 C C . PRO A 1 90 ? 27.995 11.108 -17.983 1.00 78.75 90 PRO A C 1
ATOM 622 O O . PRO A 1 90 ? 27.126 10.609 -18.689 1.00 78.75 90 PRO A O 1
ATOM 625 N N . PRO A 1 91 ? 29.272 10.709 -18.082 1.00 81.81 91 PRO A N 1
ATOM 626 C CA . PRO A 1 91 ? 29.690 9.638 -18.996 1.00 81.81 91 PRO A CA 1
ATOM 627 C C . PRO A 1 91 ? 29.144 8.252 -18.602 1.00 81.81 91 PRO A C 1
ATOM 629 O O . PRO A 1 91 ? 29.199 7.313 -19.395 1.00 81.81 91 PRO A O 1
ATOM 632 N N . TYR A 1 92 ? 28.600 8.122 -17.385 1.00 86.50 92 TYR A N 1
ATOM 633 C CA . TYR A 1 92 ? 28.027 6.885 -16.864 1.00 86.50 92 TYR A CA 1
ATOM 634 C C . TYR A 1 92 ? 26.741 7.148 -16.077 1.00 86.50 92 TYR A C 1
ATOM 636 O O . TYR A 1 92 ? 26.613 8.168 -15.399 1.00 86.50 92 TYR A O 1
ATOM 644 N N . LEU A 1 93 ? 25.825 6.180 -16.095 1.00 83.31 93 LEU A N 1
ATOM 645 C CA . LEU A 1 93 ? 24.732 6.085 -15.131 1.00 83.31 93 LEU A CA 1
ATOM 646 C C . LEU A 1 93 ? 24.996 4.924 -14.180 1.00 83.31 93 LEU A C 1
ATOM 648 O O . LEU A 1 93 ? 25.232 3.800 -14.622 1.00 83.31 93 LEU A O 1
ATOM 652 N N . VAL A 1 94 ? 24.902 5.188 -12.878 1.00 78.69 94 VAL A N 1
ATOM 653 C CA . VAL A 1 94 ? 24.934 4.152 -11.842 1.00 78.69 94 VAL A CA 1
ATOM 654 C C . VAL A 1 94 ? 23.508 3.892 -11.369 1.00 78.69 94 VAL A C 1
ATOM 656 O O . VAL A 1 94 ? 22.909 4.720 -10.684 1.00 78.69 94 VAL A O 1
ATOM 659 N N . VAL A 1 95 ? 22.951 2.750 -11.762 1.00 73.88 95 VAL A N 1
ATOM 660 C CA . VAL A 1 95 ? 21.559 2.350 -11.489 1.00 73.88 95 VAL A CA 1
ATOM 661 C C . VAL A 1 95 ? 21.516 1.092 -10.619 1.00 73.88 95 VAL A C 1
ATOM 663 O O . VAL A 1 95 ? 22.519 0.402 -10.470 1.00 73.88 95 VAL A O 1
ATOM 666 N N . GLY A 1 96 ? 20.366 0.766 -10.029 1.00 63.78 96 GLY A N 1
ATOM 667 C CA . GLY A 1 96 ? 20.216 -0.427 -9.187 1.00 63.78 96 GLY A CA 1
ATOM 668 C C . GLY A 1 96 ? 20.299 -0.154 -7.682 1.00 63.78 96 GLY A C 1
ATOM 669 O O . GLY A 1 96 ? 19.950 0.927 -7.213 1.00 63.78 96 GLY A O 1
ATOM 670 N N . GLN A 1 97 ? 20.676 -1.171 -6.901 1.00 60.84 97 GLN A N 1
ATOM 671 C CA . GLN A 1 97 ? 20.709 -1.109 -5.430 1.00 60.84 97 GLN A CA 1
ATOM 672 C C . GLN A 1 97 ? 22.141 -0.921 -4.928 1.00 60.84 97 GLN A C 1
ATOM 674 O O . GLN A 1 97 ? 23.071 -1.369 -5.586 1.00 60.84 97 GLN A O 1
ATOM 679 N N . THR A 1 98 ? 22.334 -0.315 -3.751 1.00 59.84 98 THR A N 1
ATOM 680 C CA . THR A 1 98 ? 23.672 -0.091 -3.159 1.00 59.84 98 THR A CA 1
ATOM 681 C C . THR A 1 98 ? 24.510 -1.365 -3.078 1.00 59.84 98 THR A C 1
ATOM 683 O O . THR A 1 98 ? 25.720 -1.320 -3.256 1.00 59.84 98 THR A O 1
ATOM 686 N N . GLU A 1 99 ? 23.864 -2.508 -2.853 1.00 61.06 99 GLU A N 1
ATOM 687 C CA . GLU A 1 99 ? 24.526 -3.811 -2.763 1.00 61.06 99 GLU A CA 1
ATOM 688 C C . GLU A 1 99 ? 24.895 -4.399 -4.135 1.00 61.06 99 GLU A C 1
ATOM 690 O O . GLU A 1 99 ? 25.810 -5.209 -4.217 1.00 61.06 99 GLU A O 1
ATOM 695 N N . ASN A 1 100 ? 24.202 -3.991 -5.205 1.00 67.00 100 ASN A N 1
ATOM 696 C CA . ASN A 1 100 ? 24.405 -4.461 -6.578 1.00 67.00 100 ASN A CA 1
ATOM 697 C C . ASN A 1 100 ? 24.187 -3.301 -7.571 1.00 67.00 100 ASN A C 1
ATOM 699 O O . ASN A 1 100 ? 23.128 -3.221 -8.204 1.00 67.00 100 ASN A O 1
ATOM 703 N N . PRO A 1 101 ? 25.131 -2.354 -7.675 1.00 75.62 101 PRO A N 1
ATOM 704 C CA . PRO A 1 101 ? 25.047 -1.269 -8.642 1.00 75.62 101 PRO A CA 1
ATOM 705 C C . PRO A 1 101 ? 25.377 -1.768 -10.056 1.00 75.62 101 PRO A C 1
ATOM 707 O O . PRO A 1 101 ? 26.263 -2.599 -10.254 1.00 75.62 101 PRO A O 1
ATOM 710 N N . ILE A 1 102 ? 24.685 -1.218 -11.047 1.00 79.94 102 ILE A N 1
ATOM 711 C CA . ILE A 1 102 ? 24.946 -1.397 -12.474 1.00 79.94 102 ILE A CA 1
ATOM 712 C C . ILE A 1 102 ? 25.537 -0.099 -13.007 1.00 79.94 102 ILE A C 1
ATOM 714 O O . ILE A 1 102 ? 25.004 0.976 -12.740 1.00 79.94 102 ILE A O 1
ATOM 718 N N . ILE A 1 103 ? 26.587 -0.205 -13.816 1.00 85.25 103 ILE A N 1
ATOM 719 C CA . ILE A 1 103 ? 27.134 0.919 -14.575 1.00 85.25 103 ILE A CA 1
ATOM 720 C C . ILE A 1 103 ? 26.663 0.801 -16.027 1.00 85.25 103 ILE A C 1
ATOM 722 O O . ILE A 1 103 ? 26.949 -0.195 -16.692 1.00 85.25 103 ILE A O 1
ATOM 726 N N . LEU A 1 104 ? 25.967 1.822 -16.523 1.00 88.50 104 LEU A N 1
ATOM 727 C CA . LEU A 1 104 ? 25.652 2.004 -17.941 1.00 88.50 104 LEU A CA 1
ATOM 728 C C . LEU A 1 104 ? 26.549 3.106 -18.515 1.00 88.50 104 LEU A C 1
ATOM 730 O O . LEU A 1 104 ? 26.748 4.126 -17.857 1.00 88.50 104 LEU A O 1
ATOM 734 N N . ARG A 1 105 ? 27.088 2.913 -19.721 1.00 91.06 105 ARG A N 1
ATOM 735 C CA . ARG A 1 105 ? 28.109 3.784 -20.336 1.00 91.06 105 ARG A CA 1
ATOM 736 C C . ARG A 1 105 ? 27.553 4.623 -21.489 1.00 91.06 105 ARG A C 1
ATOM 738 O O . ARG A 1 105 ? 26.682 4.128 -22.193 1.00 91.06 105 ARG A O 1
ATOM 745 N N . ASP A 1 106 ? 28.099 5.823 -21.686 1.00 90.94 106 ASP A N 1
ATOM 746 C CA . ASP A 1 106 ? 27.889 6.728 -22.842 1.00 90.94 106 ASP A CA 1
ATOM 747 C C . ASP A 1 106 ? 29.254 7.267 -23.348 1.00 90.94 106 ASP A C 1
ATOM 749 O O . ASP A 1 106 ? 29.442 8.455 -23.624 1.00 90.94 106 ASP A O 1
ATOM 753 N N . ASP A 1 107 ? 30.280 6.407 -23.357 1.00 90.56 107 ASP A N 1
ATOM 754 C CA . ASP A 1 107 ? 31.680 6.745 -23.657 1.00 90.56 107 ASP A CA 1
ATOM 755 C C . ASP A 1 107 ? 32.267 6.047 -24.901 1.00 90.56 107 ASP A C 1
ATOM 757 O O . ASP A 1 107 ? 33.445 6.214 -25.219 1.00 90.56 107 ASP A O 1
ATOM 761 N N . GLY A 1 108 ? 31.443 5.316 -25.645 1.00 90.00 108 GLY A N 1
ATOM 762 C CA . GLY A 1 108 ? 31.764 4.614 -26.885 1.00 90.00 108 GLY A CA 1
ATOM 763 C C . GLY A 1 108 ? 32.498 3.289 -26.692 1.00 90.00 108 GLY A C 1
ATOM 764 O O . GLY A 1 108 ? 33.139 2.819 -27.634 1.00 90.00 108 GLY A O 1
ATOM 765 N N . ILE A 1 109 ? 32.465 2.718 -25.482 1.00 88.81 109 ILE A N 1
ATOM 766 C CA . ILE A 1 109 ? 33.188 1.494 -25.128 1.00 88.81 109 ILE A CA 1
ATOM 767 C C . ILE A 1 109 ? 32.217 0.356 -24.773 1.00 88.81 109 ILE A C 1
ATOM 769 O O . ILE A 1 109 ? 31.222 0.532 -24.064 1.00 88.81 109 ILE A O 1
ATOM 773 N N . GLY A 1 110 ? 32.552 -0.862 -25.213 1.00 87.31 110 GLY A N 1
ATOM 774 C CA . GLY A 1 110 ? 31.839 -2.088 -24.853 1.00 87.31 110 GLY A CA 1
ATOM 775 C C . GLY A 1 110 ? 30.412 -2.125 -25.401 1.00 87.31 110 GLY A C 1
ATOM 776 O O . GLY A 1 110 ? 30.201 -2.213 -26.610 1.00 87.31 110 GLY A O 1
ATOM 777 N N . ALA A 1 111 ? 29.421 -2.105 -24.506 1.00 90.12 111 ALA A N 1
ATOM 778 C CA . ALA A 1 111 ? 28.009 -2.111 -24.889 1.00 90.12 111 ALA A CA 1
ATOM 779 C C . ALA A 1 111 ? 27.577 -0.807 -25.575 1.00 90.12 111 ALA A C 1
ATOM 781 O O . ALA A 1 111 ? 26.631 -0.830 -26.371 1.00 90.12 111 ALA A O 1
ATOM 782 N N . ASP A 1 112 ? 28.256 0.303 -25.278 1.00 91.75 112 ASP A N 1
ATOM 783 C CA . ASP A 1 112 ? 27.990 1.586 -25.907 1.00 91.75 112 ASP A CA 1
ATOM 784 C C . ASP A 1 112 ? 28.698 1.705 -27.264 1.00 91.75 112 ASP A C 1
ATOM 786 O O . ASP A 1 112 ? 29.899 1.480 -27.396 1.00 91.75 112 ASP A O 1
ATOM 790 N N . VAL A 1 113 ? 27.928 2.047 -28.295 1.00 88.31 113 VAL A N 1
ATOM 791 C CA . VAL A 1 113 ? 28.405 2.133 -29.684 1.00 88.31 113 VAL A CA 1
ATOM 792 C C . VAL A 1 113 ? 28.874 3.541 -30.020 1.00 88.31 113 VAL A C 1
ATOM 794 O O . VAL A 1 113 ? 29.648 3.719 -30.965 1.00 88.31 113 VAL A O 1
ATOM 797 N N . ARG A 1 114 ? 28.377 4.554 -29.303 1.00 91.50 114 ARG A N 1
ATOM 798 C CA . ARG A 1 114 ? 28.613 5.947 -29.647 1.00 91.50 114 ARG A CA 1
ATOM 799 C C . ARG A 1 114 ? 28.670 6.802 -28.391 1.00 91.50 114 ARG A C 1
ATOM 801 O O . ARG A 1 114 ? 27.653 7.110 -27.804 1.00 91.50 114 ARG A O 1
ATOM 808 N N . ALA A 1 115 ? 29.864 7.313 -28.116 1.00 90.25 115 ALA A N 1
ATOM 809 C CA . ALA A 1 115 ? 30.077 8.244 -27.022 1.00 90.25 115 ALA A CA 1
ATOM 810 C C . ALA A 1 115 ? 29.231 9.524 -27.152 1.00 90.25 115 ALA A C 1
ATOM 812 O O . ALA A 1 115 ? 29.161 10.119 -28.238 1.00 90.25 115 ALA A O 1
ATOM 813 N N . GLN A 1 116 ? 28.743 10.007 -26.010 1.00 87.19 116 GLN A N 1
ATOM 814 C CA . GLN A 1 116 ? 28.104 11.311 -25.813 1.00 87.19 116 GLN A CA 1
ATOM 815 C C . GLN A 1 116 ? 26.858 11.535 -26.676 1.00 87.19 116 GLN A C 1
ATOM 817 O O . GLN A 1 116 ? 26.594 12.662 -27.112 1.00 87.19 116 GLN A O 1
ATOM 822 N N . ASP A 1 117 ? 26.098 10.481 -26.960 1.00 88.62 117 ASP A N 1
ATOM 823 C CA . ASP A 1 117 ? 24.806 10.600 -27.637 1.00 88.62 117 ASP A CA 1
ATOM 824 C C . ASP A 1 117 ? 23.613 10.486 -26.674 1.00 88.62 117 ASP A C 1
ATOM 826 O O . ASP A 1 117 ? 22.460 10.587 -27.108 1.00 88.62 117 ASP A O 1
ATOM 830 N N . HIS A 1 118 ? 23.897 10.393 -25.367 1.00 86.44 118 HIS A N 1
ATOM 831 C CA . HIS A 1 118 ? 22.934 10.276 -24.270 1.00 86.44 118 HIS A CA 1
ATOM 832 C C . HIS A 1 118 ? 22.177 8.943 -24.261 1.00 86.44 118 HIS A C 1
ATOM 834 O O . HIS A 1 118 ? 21.089 8.840 -23.672 1.00 86.44 118 HIS A O 1
ATOM 840 N N . VAL A 1 119 ? 22.752 7.928 -24.912 1.00 88.81 119 VAL A N 1
ATOM 841 C CA . VAL A 1 119 ? 22.219 6.573 -25.026 1.00 88.81 119 VAL A CA 1
ATOM 842 C C . VAL A 1 119 ? 23.072 5.619 -24.188 1.00 88.81 119 VAL A C 1
ATOM 844 O O . VAL A 1 119 ? 23.948 4.902 -24.664 1.00 88.81 119 VAL A O 1
ATOM 847 N N . TYR A 1 120 ? 22.762 5.560 -22.897 1.00 89.94 120 TYR A N 1
ATOM 848 C CA . TYR A 1 120 ? 23.518 4.766 -21.937 1.00 89.94 120 TYR A CA 1
ATOM 849 C C . TYR A 1 120 ? 23.281 3.275 -22.123 1.00 89.94 120 TYR A C 1
ATOM 851 O O . TYR A 1 120 ? 22.132 2.831 -22.139 1.00 89.94 120 TYR A O 1
ATOM 859 N N . SER A 1 121 ? 24.352 2.487 -22.202 1.00 92.38 121 SER A N 1
ATOM 860 C CA . SER A 1 121 ? 24.260 1.061 -22.521 1.00 92.38 121 SER A CA 1
ATOM 861 C C . SER A 1 121 ? 25.071 0.161 -21.585 1.00 92.38 121 SER A C 1
ATOM 863 O O . SER A 1 121 ? 26.111 0.549 -21.054 1.00 92.38 121 SER A O 1
ATOM 865 N N . GLY A 1 122 ? 24.595 -1.070 -21.393 1.00 91.69 122 GLY A N 1
ATOM 866 C CA . GLY A 1 122 ? 25.264 -2.116 -20.614 1.00 91.69 122 GLY A CA 1
ATOM 867 C C . GLY A 1 122 ? 24.906 -3.518 -21.110 1.00 91.69 122 GLY A C 1
ATOM 868 O O . GLY A 1 122 ? 23.863 -3.713 -21.739 1.00 91.69 122 GLY A O 1
ATOM 869 N N . PHE A 1 123 ? 25.770 -4.499 -20.844 1.00 92.75 123 PHE A N 1
ATOM 870 C CA . PHE A 1 123 ? 25.486 -5.906 -21.136 1.00 92.75 123 PHE A CA 1
ATOM 871 C C . PHE A 1 123 ? 24.750 -6.571 -19.975 1.00 92.75 123 PHE A C 1
ATOM 873 O O . PHE A 1 123 ? 25.051 -6.318 -18.810 1.00 92.75 123 PHE A O 1
ATOM 880 N N . ALA A 1 124 ? 23.791 -7.430 -20.311 1.00 91.62 124 ALA A N 1
ATOM 881 C CA . ALA A 1 124 ? 23.017 -8.205 -19.355 1.00 91.62 124 ALA A CA 1
ATOM 882 C C . ALA A 1 124 ? 22.704 -9.596 -19.904 1.00 91.62 124 ALA A C 1
ATOM 884 O O . ALA A 1 124 ? 22.623 -9.818 -21.114 1.00 91.62 124 ALA A O 1
ATOM 885 N N . ASN A 1 125 ? 22.461 -10.534 -18.998 1.00 92.75 125 ASN A N 1
ATOM 886 C CA . ASN A 1 125 ? 21.839 -11.807 -19.308 1.00 92.75 125 ASN A CA 1
ATOM 887 C C . ASN A 1 125 ? 20.317 -11.678 -19.230 1.00 92.75 125 ASN A C 1
ATOM 889 O O . ASN A 1 125 ? 19.759 -11.245 -18.220 1.00 92.75 125 ASN A O 1
ATOM 893 N N . VAL A 1 126 ? 19.636 -12.106 -20.289 1.00 92.50 126 VAL A N 1
ATOM 894 C CA . VAL A 1 126 ? 18.178 -12.212 -20.343 1.00 92.50 126 VAL A CA 1
ATOM 895 C C . VAL A 1 126 ? 17.756 -13.627 -20.722 1.00 92.50 126 VAL A C 1
ATOM 897 O O . VAL A 1 126 ? 18.352 -14.271 -21.591 1.00 92.50 126 VAL A O 1
ATOM 900 N N . ASP A 1 127 ? 16.698 -14.116 -20.078 1.00 92.56 127 ASP A N 1
ATOM 901 C CA . ASP A 1 127 ? 16.084 -15.396 -20.420 1.00 92.56 127 ASP A CA 1
ATOM 902 C C . ASP A 1 127 ? 15.216 -15.243 -21.681 1.00 92.56 127 ASP A C 1
ATOM 904 O O . ASP A 1 127 ? 14.071 -14.779 -21.645 1.00 92.56 127 ASP A O 1
ATOM 908 N N . THR A 1 128 ? 15.774 -15.653 -22.819 1.00 93.88 128 THR A N 1
ATOM 909 C CA . THR A 1 128 ? 15.099 -15.601 -24.123 1.00 93.88 128 THR A CA 1
ATOM 910 C C . THR A 1 128 ? 13.900 -16.548 -24.201 1.00 93.88 128 THR A C 1
ATOM 912 O O . THR A 1 128 ? 12.936 -16.267 -24.918 1.00 93.88 128 THR A O 1
ATOM 915 N N . THR A 1 129 ? 13.901 -17.634 -23.421 1.00 94.19 129 THR A N 1
ATOM 916 C CA . THR A 1 129 ? 12.761 -18.554 -23.331 1.00 94.19 129 THR A CA 1
ATOM 917 C C . THR A 1 129 ? 11.616 -17.891 -22.574 1.00 94.19 129 THR A C 1
ATOM 919 O O . THR A 1 129 ? 10.473 -17.945 -23.031 1.00 94.19 129 THR A O 1
ATOM 922 N N . ALA A 1 130 ? 11.906 -17.198 -21.470 1.00 91.25 130 ALA A N 1
ATOM 923 C CA . ALA A 1 130 ? 10.905 -16.429 -20.736 1.00 91.25 130 ALA A CA 1
ATOM 924 C C . ALA A 1 130 ? 10.294 -15.307 -21.592 1.00 91.25 130 ALA A C 1
ATOM 926 O O . ALA A 1 130 ? 9.078 -15.114 -21.556 1.00 91.25 130 ALA A O 1
ATOM 927 N N . LEU A 1 131 ? 11.089 -14.620 -22.423 1.00 93.12 131 LEU A N 1
ATOM 928 C CA . LEU A 1 131 ? 10.569 -13.619 -23.367 1.00 93.12 131 LEU A CA 1
ATOM 929 C C . LEU A 1 131 ? 9.662 -14.230 -24.440 1.00 93.12 131 LEU A C 1
ATOM 931 O O . LEU A 1 131 ? 8.615 -13.663 -24.760 1.00 93.12 131 LEU A O 1
ATOM 935 N N . ALA A 1 132 ? 10.008 -15.408 -24.961 1.00 93.88 132 ALA A N 1
ATOM 936 C CA . ALA A 1 132 ? 9.149 -16.127 -25.899 1.00 93.88 132 ALA A CA 1
ATOM 937 C C . ALA A 1 132 ? 7.829 -16.581 -25.247 1.00 93.88 132 ALA A C 1
ATOM 939 O O . ALA A 1 132 ? 6.770 -16.518 -25.878 1.00 93.88 132 ALA A O 1
ATOM 940 N N . VAL A 1 133 ? 7.868 -17.011 -23.981 1.00 91.69 133 VAL A N 1
ATOM 941 C CA . VAL A 1 133 ? 6.665 -17.341 -23.200 1.00 91.69 133 VAL A CA 1
ATOM 942 C C . VAL A 1 133 ? 5.809 -16.097 -22.968 1.00 91.69 133 VAL A C 1
ATOM 944 O O . VAL A 1 133 ? 4.600 -16.158 -23.188 1.00 91.69 133 VAL A O 1
ATOM 947 N N . ARG A 1 134 ? 6.419 -14.964 -22.601 1.00 90.12 134 ARG A N 1
ATOM 948 C CA . ARG A 1 134 ? 5.724 -13.679 -22.447 1.00 90.12 134 ARG A CA 1
ATOM 949 C C . ARG A 1 134 ? 4.991 -13.287 -23.730 1.00 90.12 134 ARG A C 1
ATOM 951 O O . ARG A 1 134 ? 3.776 -13.116 -23.686 1.00 90.12 134 ARG A O 1
ATOM 958 N N . ASN A 1 135 ? 5.691 -13.231 -24.867 1.00 93.25 135 ASN A N 1
ATOM 959 C CA . ASN A 1 135 ? 5.085 -12.896 -26.161 1.00 93.25 135 ASN A CA 1
ATOM 960 C C . ASN A 1 135 ? 3.901 -13.820 -26.498 1.00 93.25 135 ASN A C 1
ATOM 962 O O . ASN A 1 135 ? 2.845 -13.347 -26.922 1.00 93.25 135 ASN A O 1
ATOM 966 N N . ARG A 1 136 ? 4.053 -15.135 -26.285 1.00 93.06 136 ARG A N 1
ATOM 967 C CA . ARG A 1 136 ? 2.984 -16.111 -26.538 1.00 93.06 136 ARG A CA 1
ATOM 968 C C . ARG A 1 136 ? 1.767 -15.857 -25.652 1.00 93.06 136 ARG A C 1
ATOM 970 O O . ARG A 1 136 ? 0.647 -15.871 -26.153 1.00 93.06 136 ARG A O 1
ATOM 977 N N . ASN A 1 137 ? 1.978 -15.623 -24.358 1.00 89.19 137 ASN A N 1
ATOM 978 C CA . ASN A 1 137 ? 0.899 -15.361 -23.409 1.00 89.19 137 ASN A CA 1
ATOM 979 C C . ASN A 1 137 ? 0.156 -14.068 -23.760 1.00 89.19 137 ASN A C 1
ATOM 981 O O . ASN A 1 137 ? -1.068 -14.078 -23.845 1.00 89.19 137 ASN A O 1
ATOM 985 N N . GLU A 1 138 ? 0.884 -12.986 -24.032 1.00 90.19 138 GLU A N 1
ATOM 986 C CA . GLU A 1 138 ? 0.315 -11.705 -24.460 1.00 90.19 138 GLU A CA 1
ATOM 987 C C . GLU A 1 138 ? -0.484 -11.856 -25.767 1.00 90.19 138 GLU A C 1
ATOM 989 O O . GLU A 1 138 ? -1.628 -11.410 -25.849 1.00 90.19 138 GLU A O 1
ATOM 994 N N . THR A 1 139 ? 0.062 -12.563 -26.762 1.00 92.44 139 THR A N 1
ATOM 995 C CA . THR A 1 139 ? -0.614 -12.831 -28.046 1.00 92.44 139 THR A CA 1
ATOM 996 C C . THR A 1 139 ? -1.899 -13.637 -27.853 1.00 92.44 139 THR A C 1
ATOM 998 O O . THR A 1 139 ? -2.947 -13.285 -28.401 1.00 92.44 139 THR A O 1
ATOM 1001 N N . ASN A 1 140 ? -1.841 -14.697 -27.042 1.00 90.88 140 ASN A N 1
ATOM 1002 C CA . ASN A 1 140 ? -3.003 -15.522 -26.732 1.00 90.88 140 ASN A CA 1
ATOM 1003 C C . ASN A 1 140 ? -4.090 -14.689 -26.049 1.00 90.88 140 ASN A C 1
ATOM 1005 O O . ASN A 1 140 ? -5.226 -14.707 -26.513 1.00 90.88 140 ASN A O 1
ATOM 1009 N N . LEU A 1 141 ? -3.737 -13.888 -25.037 1.00 87.88 141 LEU A N 1
ATOM 1010 C CA . LEU A 1 141 ? -4.675 -13.014 -24.327 1.00 87.88 141 LEU A CA 1
ATOM 1011 C C . LEU A 1 141 ? -5.348 -12.000 -25.257 1.00 87.88 141 LEU A C 1
ATOM 1013 O O . LEU A 1 141 ? -6.570 -11.849 -25.208 1.00 87.88 141 LEU A O 1
ATOM 1017 N N . ILE A 1 142 ? -4.578 -11.336 -26.128 1.00 89.62 142 ILE A N 1
ATOM 1018 C CA . ILE A 1 142 ? -5.128 -10.399 -27.119 1.00 89.62 142 ILE A CA 1
ATOM 1019 C C . ILE A 1 142 ? -6.167 -11.105 -27.991 1.00 89.62 142 ILE A C 1
ATOM 1021 O O . ILE A 1 142 ? -7.267 -10.584 -28.184 1.00 89.62 142 ILE A O 1
ATOM 1025 N N . SER A 1 143 ? -5.829 -12.291 -28.502 1.00 90.69 143 SER A N 1
ATOM 1026 C CA . SER A 1 143 ? -6.690 -13.036 -29.422 1.00 90.69 143 SER A CA 1
ATOM 1027 C C . SER A 1 143 ? -7.940 -13.617 -28.748 1.00 90.69 143 SER A C 1
ATOM 1029 O O . SER A 1 143 ? -9.043 -13.467 -29.274 1.00 90.69 143 SER A O 1
ATOM 1031 N N . GLU A 1 144 ? -7.787 -14.227 -27.572 1.00 89.25 144 GLU A N 1
ATOM 1032 C CA . GLU A 1 144 ? -8.845 -14.914 -26.828 1.00 89.25 144 GLU A CA 1
ATOM 1033 C C . GLU A 1 144 ? -9.896 -13.921 -26.325 1.00 89.25 144 GLU A C 1
ATOM 1035 O O . GLU A 1 144 ? -11.096 -14.124 -26.519 1.00 89.25 144 GLU A O 1
ATOM 1040 N N . PHE A 1 145 ? -9.445 -12.804 -25.748 1.00 86.62 145 PHE A N 1
ATOM 1041 C CA . PHE A 1 145 ? -10.322 -11.787 -25.167 1.00 86.62 145 PHE A CA 1
ATOM 1042 C C . PHE A 1 145 ? -10.655 -10.645 -26.129 1.00 86.62 145 PHE A C 1
ATOM 1044 O O . PHE A 1 145 ? -11.373 -9.721 -25.748 1.00 86.62 145 PHE A O 1
ATOM 1051 N N . LYS A 1 146 ? -10.167 -10.708 -27.376 1.00 89.75 146 LYS A N 1
ATOM 1052 C CA . LYS A 1 146 ? -10.363 -9.678 -28.410 1.00 89.75 146 LYS A CA 1
ATOM 1053 C C . LYS A 1 146 ? -10.011 -8.279 -27.894 1.00 89.75 146 LYS A C 1
ATOM 1055 O O . LYS A 1 146 ? -10.768 -7.328 -28.088 1.00 89.75 146 LYS A O 1
ATOM 1060 N N . ILE A 1 147 ? -8.877 -8.167 -27.203 1.00 86.44 147 ILE A N 1
ATOM 1061 C CA . ILE A 1 147 ? -8.421 -6.905 -26.612 1.00 86.44 147 ILE A CA 1
ATOM 1062 C C . ILE A 1 147 ? -8.094 -5.942 -27.757 1.00 86.44 147 ILE A C 1
ATOM 1064 O O . ILE A 1 147 ? -7.249 -6.241 -28.596 1.00 86.44 147 ILE A O 1
ATOM 1068 N N . GLN A 1 148 ? -8.779 -4.798 -27.807 1.00 87.56 148 GLN A N 1
ATOM 1069 C CA . GLN A 1 148 ? -8.574 -3.775 -28.845 1.00 87.56 148 GLN A CA 1
ATOM 1070 C C . GLN A 1 148 ? -7.751 -2.587 -28.349 1.00 87.56 148 GLN A C 1
ATOM 1072 O O . GLN A 1 148 ? -7.086 -1.921 -29.137 1.00 87.56 148 GLN A O 1
ATOM 1077 N N . SER A 1 149 ? -7.785 -2.327 -27.044 1.00 86.81 149 SER A N 1
ATOM 1078 C CA . SER A 1 149 ? -7.059 -1.232 -26.417 1.00 86.81 149 SER A CA 1
ATOM 1079 C C . SER A 1 149 ? -6.817 -1.522 -24.940 1.00 86.81 149 SER A C 1
ATOM 1081 O O . SER A 1 149 ? -7.657 -2.146 -24.289 1.00 86.81 149 SER A O 1
ATOM 1083 N N . VAL A 1 150 ? -5.706 -1.025 -24.407 1.00 82.69 150 VAL A N 1
ATOM 1084 C CA . VAL A 1 150 ? -5.350 -1.099 -22.986 1.00 82.69 150 VAL A CA 1
ATOM 1085 C C . VAL A 1 150 ? -5.301 0.324 -22.424 1.00 82.69 150 VAL A C 1
ATOM 1087 O O . VAL A 1 150 ? -4.706 1.192 -23.072 1.00 82.69 150 VAL A O 1
ATOM 1090 N N . PRO A 1 151 ? -5.923 0.603 -21.263 1.00 82.25 151 PRO A N 1
ATOM 1091 C CA . PRO A 1 151 ? -5.823 1.916 -20.642 1.00 82.25 151 PRO A CA 1
ATOM 1092 C C . PRO A 1 151 ? -4.385 2.184 -20.186 1.00 82.25 151 PRO A C 1
ATOM 1094 O O . PRO A 1 151 ? -3.743 1.322 -19.590 1.00 82.25 151 PRO A O 1
ATOM 1097 N N . THR A 1 152 ? -3.896 3.392 -20.440 1.00 83.25 152 THR A N 1
ATOM 1098 C CA . THR A 1 152 ? -2.666 3.906 -19.829 1.00 83.25 152 THR A CA 1
ATOM 1099 C C . THR A 1 152 ? -3.023 4.723 -18.597 1.00 83.25 152 THR A C 1
ATOM 1101 O O . THR A 1 152 ? -4.169 5.148 -18.430 1.00 83.25 152 THR A O 1
ATOM 1104 N N . PHE A 1 153 ? -2.051 4.927 -17.718 1.00 84.00 153 PHE A N 1
ATOM 1105 C CA . PHE A 1 153 ? -2.231 5.700 -16.498 1.00 84.00 153 PHE A CA 1
ATOM 1106 C C . PHE A 1 153 ? -1.126 6.741 -16.411 1.00 84.00 153 PHE A C 1
ATOM 1108 O O . PHE A 1 153 ? 0.040 6.411 -16.623 1.00 84.00 153 PHE A O 1
ATOM 1115 N N . ASP A 1 154 ? -1.509 7.974 -16.097 1.00 79.06 154 ASP A N 1
ATOM 1116 C CA . ASP A 1 154 ? -0.581 9.037 -15.725 1.00 79.06 154 ASP A CA 1
ATOM 1117 C C . ASP A 1 154 ? -0.694 9.242 -14.212 1.00 79.06 154 ASP A C 1
ATOM 1119 O O . ASP A 1 154 ? -1.742 9.627 -13.684 1.00 79.06 154 ASP A O 1
ATOM 1123 N N . GLY A 1 155 ? 0.338 8.828 -13.479 1.00 80.56 155 GLY A N 1
ATOM 1124 C CA . GLY A 1 155 ? 0.257 8.663 -12.032 1.00 80.56 155 GLY A CA 1
ATOM 1125 C C . GLY A 1 155 ? -0.894 7.732 -11.626 1.00 80.56 155 GLY A C 1
ATOM 1126 O O . GLY A 1 155 ? -0.831 6.515 -11.813 1.00 80.56 155 GLY A O 1
ATOM 1127 N N . ARG A 1 156 ? -1.948 8.297 -11.024 1.00 85.69 156 ARG A N 1
ATOM 1128 C CA . ARG A 1 156 ? -3.171 7.564 -10.636 1.00 85.69 156 ARG A CA 1
ATOM 1129 C C . ARG A 1 156 ? -4.405 7.974 -11.453 1.00 85.69 156 ARG A C 1
ATOM 1131 O O . ARG A 1 156 ? -5.493 7.474 -11.170 1.00 85.69 156 ARG A O 1
ATOM 1138 N N . GLU A 1 157 ? -4.246 8.849 -12.443 1.00 88.19 157 GLU A N 1
ATOM 1139 C CA . GLU A 1 157 ? -5.300 9.231 -13.383 1.00 88.19 157 GLU A CA 1
ATOM 1140 C C . GLU A 1 157 ? -5.316 8.277 -14.586 1.00 88.19 157 GLU A C 1
ATOM 1142 O O . GLU A 1 157 ? -4.282 7.775 -15.031 1.00 88.19 157 GLU A O 1
ATOM 1147 N N . VAL A 1 158 ? -6.509 7.994 -15.106 1.00 87.19 158 VAL A N 1
ATOM 1148 C CA . VAL A 1 158 ? -6.689 7.223 -16.339 1.00 87.19 158 VAL A CA 1
ATOM 1149 C C . VAL A 1 158 ? -6.307 8.120 -17.512 1.00 87.19 158 VAL A C 1
ATOM 1151 O O . VAL A 1 158 ? -6.942 9.148 -17.742 1.00 87.19 158 VAL A O 1
ATOM 1154 N N . GLY A 1 159 ? -5.270 7.719 -18.241 1.00 85.25 159 GLY A N 1
ATOM 1155 C CA . GLY A 1 159 ? -4.793 8.395 -19.439 1.00 85.25 159 GLY A CA 1
ATOM 1156 C C . GLY A 1 159 ? -5.490 7.906 -20.710 1.00 85.25 159 GLY A C 1
ATOM 1157 O O . GLY A 1 159 ? -6.622 7.415 -20.701 1.00 85.25 159 GLY A O 1
ATOM 1158 N N . ALA A 1 160 ? -4.791 8.026 -21.839 1.00 83.44 160 ALA A N 1
ATOM 1159 C CA . ALA A 1 160 ? -5.268 7.518 -23.123 1.00 83.44 160 ALA A CA 1
ATOM 1160 C C . ALA A 1 160 ? -5.323 5.981 -23.128 1.00 83.44 160 ALA A C 1
ATOM 1162 O O . ALA A 1 160 ? -4.741 5.319 -22.272 1.00 83.44 160 ALA A O 1
ATOM 1163 N N . SER A 1 161 ? -5.983 5.385 -24.118 1.00 84.81 161 SER A N 1
ATOM 1164 C CA . SER A 1 161 ? -5.828 3.950 -24.384 1.00 84.81 161 SER A CA 1
ATOM 1165 C C . SER A 1 161 ? -4.892 3.732 -25.566 1.00 84.81 161 SER A C 1
ATOM 1167 O O . SER A 1 161 ? -4.944 4.481 -26.541 1.00 84.81 161 SER A O 1
ATOM 1169 N N . VAL A 1 162 ? -4.050 2.706 -25.483 1.00 84.69 162 VAL A N 1
ATOM 1170 C CA . VAL A 1 162 ? -3.109 2.323 -26.545 1.00 84.69 162 VAL A CA 1
ATOM 1171 C C . VAL A 1 162 ? -3.495 0.968 -27.140 1.00 84.69 162 VAL A C 1
ATOM 1173 O O . VAL A 1 162 ? -4.084 0.145 -26.430 1.00 84.69 162 VAL A O 1
ATOM 1176 N N . PRO A 1 163 ? -3.197 0.700 -28.424 1.00 87.06 163 PRO A N 1
ATOM 1177 C CA . PRO A 1 163 ? -3.348 -0.638 -28.985 1.00 87.06 163 PRO A CA 1
ATOM 1178 C C . PRO A 1 163 ? -2.504 -1.652 -28.199 1.00 87.06 163 PRO A C 1
ATOM 1180 O O . PRO A 1 163 ? -1.370 -1.333 -27.833 1.00 87.06 163 PRO A O 1
ATOM 1183 N N . PRO A 1 164 ? -3.008 -2.870 -27.936 1.00 87.44 164 PRO A N 1
ATOM 1184 C CA . PRO A 1 164 ? -2.200 -3.890 -27.293 1.00 87.44 164 PRO A CA 1
ATOM 1185 C C . PRO A 1 164 ? -1.123 -4.382 -28.266 1.00 87.44 164 PRO A C 1
ATOM 1187 O O . PRO A 1 164 ? -1.427 -4.779 -29.391 1.00 87.44 164 PRO A O 1
ATOM 1190 N N . ALA A 1 165 ? 0.129 -4.391 -27.817 1.00 87.06 165 ALA A N 1
ATOM 1191 C CA . ALA A 1 165 ? 1.252 -4.939 -28.565 1.00 87.06 165 ALA A CA 1
ATOM 1192 C C . ALA A 1 165 ? 2.001 -5.947 -27.679 1.00 87.06 165 ALA A C 1
ATOM 1194 O O . ALA A 1 165 ? 2.456 -5.563 -26.599 1.00 87.06 165 ALA A O 1
ATOM 1195 N N . PRO A 1 166 ? 2.105 -7.228 -28.081 1.00 90.75 166 PRO A N 1
ATOM 1196 C CA . PRO A 1 166 ? 2.947 -8.178 -27.368 1.00 90.75 166 PRO A CA 1
ATOM 1197 C C . PRO A 1 166 ? 4.425 -7.803 -27.548 1.00 90.75 166 PRO A C 1
ATOM 1199 O O . PRO A 1 166 ? 4.786 -7.123 -28.509 1.00 90.75 166 PRO A O 1
ATOM 1202 N N . PHE A 1 167 ? 5.291 -8.292 -26.661 1.00 91.44 167 PHE A N 1
ATOM 1203 C CA . PHE A 1 167 ? 6.739 -8.129 -26.771 1.00 91.44 167 PHE A CA 1
ATOM 1204 C C . PHE A 1 167 ? 7.226 -8.583 -28.153 1.00 91.44 167 PHE A C 1
ATOM 1206 O O . PHE A 1 167 ? 6.921 -9.703 -28.568 1.00 91.44 167 PHE A O 1
ATOM 1213 N N . ASP A 1 168 ? 7.987 -7.750 -28.868 1.00 93.50 168 ASP A N 1
ATOM 1214 C CA . ASP A 1 168 ? 8.433 -8.046 -30.235 1.00 93.50 168 ASP A CA 1
ATO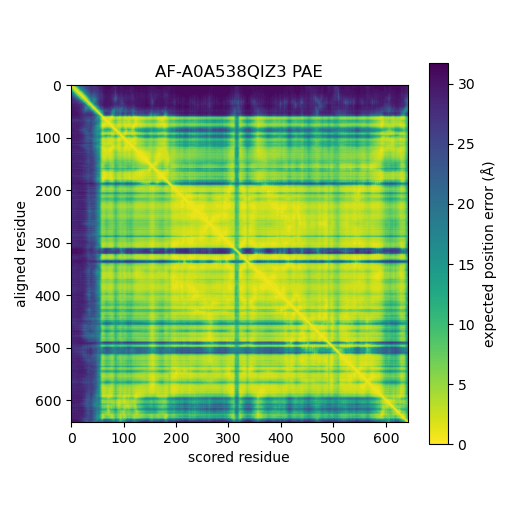M 1215 C C . ASP A 1 168 ? 9.597 -9.052 -30.256 1.00 93.50 168 ASP A C 1
ATOM 1217 O O . ASP A 1 168 ? 10.757 -8.737 -30.529 1.00 93.50 168 ASP A O 1
ATOM 1221 N N . ILE A 1 169 ? 9.263 -10.313 -29.974 1.00 95.31 169 ILE A N 1
ATOM 1222 C CA . ILE A 1 169 ? 10.214 -11.425 -29.960 1.00 95.31 169 ILE A CA 1
ATOM 1223 C C . ILE A 1 169 ? 10.826 -11.681 -31.346 1.00 95.31 169 ILE A C 1
ATOM 1225 O O . ILE A 1 169 ? 11.938 -12.195 -31.450 1.00 95.31 169 ILE A O 1
ATOM 1229 N N . ALA A 1 170 ? 10.115 -11.328 -32.423 1.00 95.31 170 ALA A N 1
ATOM 1230 C CA . ALA A 1 170 ? 10.562 -11.571 -33.788 1.00 95.31 170 ALA A CA 1
ATOM 1231 C C . ALA A 1 170 ? 11.705 -10.629 -34.180 1.00 95.31 170 ALA A C 1
ATOM 1233 O O . ALA A 1 170 ? 12.683 -11.084 -34.775 1.00 95.31 170 ALA A O 1
ATOM 1234 N N . SER A 1 171 ? 11.596 -9.343 -33.842 1.00 95.88 171 SER A N 1
ATOM 1235 C CA . SER A 1 171 ? 12.676 -8.372 -34.031 1.00 95.88 171 SER A CA 1
ATOM 1236 C C . SER A 1 171 ? 13.814 -8.609 -33.039 1.00 95.88 171 SER A C 1
ATOM 1238 O O . SER A 1 171 ? 14.972 -8.639 -33.454 1.00 95.88 171 SER A O 1
ATOM 1240 N N . PHE A 1 172 ? 13.503 -8.898 -31.770 1.00 95.50 172 PHE A N 1
ATOM 1241 C CA . PHE A 1 172 ? 14.513 -9.219 -30.756 1.00 95.50 172 PHE A CA 1
ATOM 1242 C C . PHE A 1 172 ? 15.431 -10.375 -31.186 1.00 95.50 172 PHE A C 1
ATOM 1244 O O . PHE A 1 172 ? 16.651 -10.242 -31.155 1.00 95.50 172 PHE A O 1
ATOM 1251 N N . ASN A 1 173 ? 14.863 -11.481 -31.683 1.00 96.00 173 ASN A N 1
ATOM 1252 C CA . ASN A 1 173 ? 15.633 -12.641 -32.153 1.00 96.00 173 ASN A CA 1
ATOM 1253 C C . ASN A 1 173 ? 16.475 -12.368 -33.412 1.00 96.00 173 ASN A C 1
ATOM 1255 O O . ASN A 1 173 ? 17.340 -13.173 -33.747 1.00 96.00 173 ASN A O 1
ATOM 1259 N N . LYS A 1 174 ? 16.222 -11.266 -34.126 1.00 96.00 174 LYS A N 1
ATOM 1260 C CA . LYS A 1 174 ? 17.038 -10.803 -35.261 1.00 96.00 174 LYS A CA 1
ATOM 1261 C C . LYS A 1 174 ? 18.144 -9.834 -34.828 1.00 96.00 174 LYS A C 1
ATOM 1263 O O . LYS A 1 174 ? 18.733 -9.186 -35.687 1.00 96.00 174 LYS A O 1
ATOM 1268 N N . GLY A 1 175 ? 18.358 -9.673 -33.522 1.00 93.75 175 GLY A N 1
ATOM 1269 C CA . GLY A 1 175 ? 19.296 -8.695 -32.986 1.00 93.75 175 GLY A CA 1
ATOM 1270 C C . GLY A 1 175 ? 18.852 -7.254 -33.231 1.00 93.75 175 GLY A C 1
ATOM 1271 O O . GLY A 1 175 ? 19.691 -6.363 -33.278 1.00 93.75 175 GLY A O 1
ATOM 1272 N N . ILE A 1 176 ? 17.554 -6.991 -33.413 1.00 94.88 176 ILE A N 1
ATOM 1273 C CA . ILE A 1 176 ? 17.016 -5.626 -33.492 1.00 94.88 176 ILE A CA 1
ATOM 1274 C C . ILE A 1 176 ? 16.666 -5.175 -32.072 1.00 94.88 176 ILE A C 1
ATOM 1276 O O . ILE A 1 176 ? 16.056 -5.931 -31.315 1.00 94.88 176 ILE A O 1
ATOM 1280 N N . ALA A 1 177 ? 17.048 -3.949 -31.710 1.00 92.50 177 ALA A N 1
ATOM 1281 C CA . ALA A 1 177 ? 16.671 -3.363 -30.429 1.00 92.50 177 ALA A CA 1
ATOM 1282 C C . ALA A 1 177 ? 15.150 -3.148 -30.360 1.00 92.50 177 ALA A C 1
ATOM 1284 O O . ALA A 1 177 ? 14.565 -2.520 -31.243 1.00 92.50 177 ALA A O 1
ATOM 1285 N N . VAL A 1 178 ? 14.519 -3.654 -29.303 1.00 92.75 178 VAL A N 1
ATOM 1286 C CA . VAL A 1 178 ? 13.074 -3.547 -29.051 1.00 92.75 178 VAL A CA 1
ATOM 1287 C C . VAL A 1 178 ? 12.817 -2.972 -27.662 1.00 92.75 178 VAL A C 1
ATOM 1289 O O . VAL A 1 178 ? 13.671 -3.072 -26.784 1.00 92.75 178 VAL A O 1
ATOM 1292 N N . ALA A 1 179 ? 11.646 -2.376 -27.448 1.00 88.94 179 ALA A N 1
ATOM 1293 C CA . ALA A 1 179 ? 11.284 -1.825 -26.145 1.00 88.94 179 ALA A CA 1
ATOM 1294 C C . ALA A 1 179 ? 11.154 -2.929 -25.081 1.00 88.94 179 ALA A C 1
ATOM 1296 O O . ALA A 1 179 ? 10.569 -3.987 -25.332 1.00 88.94 179 ALA A O 1
ATOM 1297 N N . PHE A 1 180 ? 11.685 -2.676 -23.883 1.00 85.75 180 PHE A N 1
ATOM 1298 C CA . PHE A 1 180 ? 11.611 -3.587 -22.740 1.00 85.75 180 PHE A CA 1
ATOM 1299 C C . PHE A 1 180 ? 10.621 -3.078 -21.686 1.00 85.75 180 PHE A C 1
ATOM 1301 O O . PHE A 1 180 ? 10.971 -2.821 -20.541 1.00 85.75 180 PHE A O 1
ATOM 1308 N N . ASP A 1 181 ? 9.359 -2.930 -22.076 1.00 80.12 181 ASP A N 1
ATOM 1309 C CA . ASP A 1 181 ? 8.302 -2.412 -21.199 1.00 80.12 181 ASP A CA 1
ATOM 1310 C C . ASP A 1 181 ? 7.650 -3.522 -20.348 1.00 80.12 181 ASP A C 1
ATOM 1312 O O . ASP A 1 181 ? 7.758 -4.707 -20.700 1.00 80.12 181 ASP A O 1
ATOM 1316 N N . PRO A 1 182 ? 6.924 -3.206 -19.255 1.00 76.88 182 PRO A N 1
ATOM 1317 C CA . PRO A 1 182 ? 6.146 -4.191 -18.511 1.00 76.88 182 PRO A CA 1
ATOM 1318 C C . PRO A 1 182 ? 5.005 -4.733 -19.372 1.00 76.88 182 PRO A C 1
ATOM 1320 O O . PRO A 1 182 ? 4.490 -4.057 -20.262 1.00 76.88 182 PRO A O 1
ATOM 1323 N N . SER A 1 183 ? 4.550 -5.948 -19.075 1.00 79.25 183 SER A N 1
ATOM 1324 C CA . SER A 1 183 ? 3.334 -6.478 -19.696 1.00 79.25 183 SER A CA 1
ATOM 1325 C C . SER A 1 183 ? 2.106 -5.726 -19.178 1.00 79.25 183 SER A C 1
ATOM 1327 O O . SER A 1 183 ? 1.637 -5.997 -18.078 1.00 79.25 183 SER A O 1
ATOM 1329 N N . ILE A 1 184 ? 1.515 -4.855 -19.989 1.00 75.12 184 ILE A N 1
ATOM 1330 C CA . ILE A 1 184 ? 0.221 -4.219 -19.675 1.00 75.12 184 ILE A CA 1
ATOM 1331 C C . ILE A 1 184 ? -0.978 -5.012 -20.215 1.00 75.12 184 ILE A C 1
ATOM 1333 O O . ILE A 1 184 ? -2.124 -4.604 -20.062 1.00 75.12 184 ILE A O 1
ATOM 1337 N N . ILE A 1 185 ? -0.732 -6.147 -20.875 1.00 78.50 185 ILE A N 1
ATOM 1338 C CA . ILE A 1 185 ? -1.777 -6.977 -21.474 1.00 78.50 185 ILE A CA 1
ATOM 1339 C C . ILE A 1 185 ? -2.287 -7.967 -20.433 1.00 78.50 185 ILE A C 1
ATOM 1341 O O . ILE A 1 185 ? -1.557 -8.833 -19.953 1.00 78.50 185 ILE A O 1
ATOM 1345 N N . PHE A 1 186 ? -3.572 -7.861 -20.122 1.00 70.88 186 PHE A N 1
ATOM 1346 C CA . PHE A 1 186 ? -4.275 -8.757 -19.218 1.00 70.88 186 PHE A CA 1
ATOM 1347 C C . PHE A 1 186 ? -5.673 -9.044 -19.753 1.00 70.88 186 PHE A C 1
ATOM 1349 O O . PHE A 1 186 ? -6.267 -8.213 -20.442 1.00 70.88 186 PHE A O 1
ATOM 1356 N N . ALA A 1 187 ? -6.221 -10.220 -19.437 1.00 62.53 187 ALA A N 1
ATOM 1357 C CA . ALA A 1 187 ? -7.621 -10.470 -19.750 1.00 62.53 187 ALA A CA 1
ATOM 1358 C C . ALA A 1 187 ? -8.504 -9.523 -18.920 1.00 62.53 187 ALA A C 1
ATOM 1360 O O . ALA A 1 187 ? -8.230 -9.340 -17.728 1.00 62.53 187 ALA A O 1
ATOM 1361 N N . PRO A 1 188 ? -9.576 -8.946 -19.491 1.00 61.97 188 PRO A N 1
ATOM 1362 C CA . PRO A 1 188 ? -10.519 -8.139 -18.728 1.00 61.97 188 PRO A CA 1
ATOM 1363 C C . PRO A 1 188 ? -10.959 -8.889 -17.466 1.00 61.97 188 PRO A C 1
ATOM 1365 O O . PRO A 1 188 ? -11.404 -10.031 -17.549 1.00 61.97 188 PRO A O 1
ATOM 1368 N N . LEU A 1 189 ? -10.813 -8.257 -16.295 1.00 60.22 189 LEU A N 1
ATOM 1369 C CA . LEU A 1 189 ? -11.154 -8.853 -14.992 1.00 60.22 189 LEU A CA 1
ATOM 1370 C C . LEU A 1 189 ? -10.302 -10.080 -14.583 1.00 60.22 189 LEU A C 1
ATOM 1372 O O . LEU A 1 189 ? -10.732 -10.847 -13.724 1.00 60.22 189 LEU A O 1
ATOM 1376 N N . SER A 1 190 ? -9.099 -10.265 -15.144 1.00 70.19 190 SER A N 1
ATOM 1377 C CA . SER A 1 190 ? -8.125 -11.283 -14.715 1.00 70.19 190 SER A CA 1
ATOM 1378 C C . SER A 1 190 ? -6.719 -10.683 -14.500 1.00 70.19 190 SER A C 1
ATOM 1380 O O . SER A 1 190 ? -6.209 -10.021 -15.402 1.00 70.19 190 SER A O 1
ATOM 1382 N N . PRO A 1 191 ? -6.075 -10.886 -13.338 1.00 78.44 191 PRO A N 1
ATOM 1383 C CA . PRO A 1 191 ? -6.701 -11.413 -12.133 1.00 78.44 191 PRO A CA 1
ATOM 1384 C C . PRO A 1 191 ? -7.840 -10.487 -11.693 1.00 78.44 191 PRO A C 1
ATOM 1386 O O . PRO A 1 191 ? -7.716 -9.265 -11.766 1.00 78.44 191 PRO A O 1
ATOM 1389 N N . ALA A 1 192 ? -8.959 -11.060 -11.248 1.00 85.69 192 ALA A N 1
ATOM 1390 C CA . ALA A 1 192 ? -10.078 -10.258 -10.777 1.00 85.69 192 ALA A CA 1
ATOM 1391 C C . ALA A 1 192 ? -9.600 -9.391 -9.600 1.00 85.69 192 ALA A C 1
ATOM 1393 O O . ALA A 1 192 ? -9.088 -9.951 -8.624 1.00 85.69 192 ALA A O 1
ATOM 1394 N N . PRO A 1 193 ? -9.771 -8.052 -9.627 1.00 89.00 193 PRO A N 1
ATOM 1395 C CA . PRO A 1 193 ? -9.294 -7.199 -8.539 1.00 89.00 193 PRO A CA 1
ATOM 1396 C C . PRO A 1 193 ? -9.800 -7.640 -7.157 1.00 89.00 193 PRO A C 1
ATOM 1398 O O . PRO A 1 193 ? -9.040 -7.622 -6.189 1.00 89.00 193 PRO A O 1
ATOM 1401 N N . GLY A 1 194 ? -11.038 -8.146 -7.088 1.00 93.25 194 GLY A N 1
ATOM 1402 C CA . GLY A 1 194 ? -11.651 -8.710 -5.877 1.00 93.25 194 GLY A CA 1
ATOM 1403 C C . GLY A 1 194 ? -11.022 -10.010 -5.347 1.00 93.25 194 GLY A C 1
ATOM 1404 O O . GLY A 1 194 ? -11.309 -10.406 -4.222 1.00 93.25 194 GLY A O 1
ATOM 1405 N N . LYS A 1 195 ? -10.169 -10.677 -6.136 1.00 94.69 195 LYS A N 1
ATOM 1406 C CA . LYS A 1 195 ? -9.456 -11.912 -5.765 1.00 94.69 195 LYS A CA 1
ATOM 1407 C C . LYS A 1 195 ? -7.968 -11.709 -5.459 1.00 94.69 195 LYS A C 1
ATOM 1409 O O . LYS A 1 195 ? -7.368 -12.554 -4.807 1.00 94.69 195 LYS A O 1
ATOM 1414 N N . SER A 1 196 ? -7.357 -10.627 -5.943 1.00 94.75 196 SER A N 1
ATOM 1415 C CA . SER A 1 196 ? -5.888 -10.490 -5.899 1.00 94.75 196 SER A CA 1
ATOM 1416 C C . SER A 1 196 ? -5.382 -9.119 -5.453 1.00 94.75 196 SER A C 1
ATOM 1418 O O . SER A 1 196 ? -4.198 -8.989 -5.151 1.00 94.75 196 SER A O 1
ATOM 1420 N N . LEU A 1 197 ? -6.243 -8.095 -5.412 1.00 95.81 197 LEU A N 1
ATOM 1421 C CA . LEU A 1 197 ? -5.850 -6.713 -5.107 1.00 95.81 197 LEU A CA 1
ATOM 1422 C C . LEU A 1 197 ? -6.582 -6.145 -3.897 1.00 95.81 197 LEU A C 1
ATOM 1424 O O . LEU A 1 197 ? -5.952 -5.546 -3.029 1.00 95.81 197 LEU A O 1
ATOM 1428 N N . LEU A 1 198 ? -7.902 -6.289 -3.843 1.00 97.75 198 LEU A N 1
ATOM 1429 C CA . LEU A 1 198 ? -8.736 -5.824 -2.741 1.00 97.75 198 LEU A CA 1
ATOM 1430 C C . LEU A 1 198 ? -9.794 -6.888 -2.477 1.00 97.75 198 LEU A C 1
ATOM 1432 O O . LEU A 1 198 ? -10.839 -6.916 -3.118 1.00 97.75 198 LEU A O 1
ATOM 1436 N N . ILE A 1 199 ? -9.493 -7.778 -1.539 1.00 98.25 199 ILE A N 1
ATOM 1437 C CA . ILE A 1 199 ? -10.329 -8.923 -1.199 1.00 98.25 199 ILE A CA 1
ATOM 1438 C C . ILE A 1 199 ? -11.234 -8.508 -0.044 1.00 98.25 199 ILE A C 1
ATOM 1440 O O . ILE A 1 199 ? -10.780 -8.423 1.094 1.00 98.25 199 ILE A O 1
ATOM 1444 N N . ASN A 1 200 ? -12.497 -8.221 -0.346 1.00 96.94 200 ASN A N 1
ATOM 1445 C CA . ASN A 1 200 ? -13.533 -7.815 0.612 1.00 96.94 200 ASN A CA 1
ATOM 1446 C C . ASN A 1 200 ? -14.758 -8.747 0.595 1.00 96.94 200 ASN A C 1
ATOM 1448 O O . ASN A 1 200 ? -15.805 -8.395 1.137 1.00 96.94 200 ASN A O 1
ATOM 1452 N N . ASP A 1 201 ? -14.654 -9.909 -0.050 1.00 96.81 201 ASP A N 1
ATOM 1453 C CA . ASP A 1 201 ? -15.765 -10.849 -0.169 1.00 96.81 201 ASP A CA 1
ATOM 1454 C C . ASP A 1 201 ? -16.120 -11.467 1.201 1.00 96.81 201 ASP A C 1
ATOM 1456 O O . ASP A 1 201 ? -15.215 -11.912 1.917 1.00 96.81 201 ASP A O 1
ATOM 1460 N N . PRO A 1 202 ? -17.409 -11.526 1.595 1.00 95.19 202 PRO A N 1
ATOM 1461 C CA . PRO A 1 202 ? -17.853 -12.095 2.869 1.00 95.19 202 PRO A CA 1
ATOM 1462 C C . PRO A 1 202 ? -17.395 -13.532 3.135 1.00 95.19 202 PRO A C 1
ATOM 1464 O O . PRO A 1 202 ? -17.265 -13.913 4.299 1.00 95.19 202 PRO A O 1
ATOM 1467 N N . SER A 1 203 ? -17.123 -14.310 2.082 1.00 95.94 203 SER A N 1
ATOM 1468 C CA . SER A 1 203 ? -16.536 -15.654 2.171 1.00 95.94 203 SER A CA 1
ATOM 1469 C C . SER A 1 203 ? -15.064 -15.669 2.620 1.00 95.94 203 SER A C 1
ATOM 1471 O O . SER A 1 203 ? -14.510 -16.736 2.873 1.00 95.94 203 SER A O 1
ATOM 1473 N N . VAL A 1 204 ? -14.441 -14.491 2.746 1.00 96.88 204 VAL A N 1
ATOM 1474 C CA . VAL A 1 204 ? -13.057 -14.287 3.197 1.00 96.88 204 VAL A CA 1
ATOM 1475 C C . VAL A 1 204 ? -12.981 -13.391 4.439 1.00 96.88 204 VAL A C 1
ATOM 1477 O O . VAL A 1 204 ? -12.221 -13.689 5.354 1.00 96.88 204 VAL A O 1
ATOM 1480 N N . VAL A 1 205 ? -13.735 -12.280 4.492 1.00 91.81 205 VAL A N 1
ATOM 1481 C CA . VAL A 1 205 ? -13.522 -11.204 5.493 1.00 91.81 205 VAL A CA 1
ATOM 1482 C C . VAL A 1 205 ? -14.503 -11.175 6.668 1.00 91.81 205 VAL A C 1
ATOM 1484 O O . VAL A 1 205 ? -14.459 -10.273 7.495 1.00 91.81 205 VAL A O 1
ATOM 1487 N N . GLY A 1 206 ? -15.379 -12.163 6.805 1.00 83.75 206 GLY A N 1
ATOM 1488 C CA . GLY A 1 206 ? -16.328 -12.226 7.919 1.00 83.75 206 GLY A CA 1
ATOM 1489 C C . GLY A 1 206 ? -16.656 -13.659 8.293 1.00 83.75 206 GLY A C 1
ATOM 1490 O O . GLY A 1 206 ? -15.835 -14.552 8.099 1.00 83.75 206 GLY A O 1
ATOM 1491 N N . ALA A 1 207 ? -17.881 -13.887 8.766 1.00 85.88 207 ALA A N 1
ATOM 1492 C CA . ALA A 1 207 ? -18.381 -15.208 9.151 1.00 85.88 207 ALA A CA 1
ATOM 1493 C C . ALA A 1 207 ? -18.269 -16.295 8.055 1.00 85.88 207 ALA A C 1
ATOM 1495 O O . ALA A 1 207 ? -18.434 -17.473 8.360 1.00 85.88 207 ALA A O 1
ATOM 1496 N N . GLY A 1 208 ? -17.998 -15.923 6.797 1.00 88.69 208 GLY A N 1
ATOM 1497 C CA . GLY A 1 208 ? -17.781 -16.858 5.697 1.00 88.69 208 GLY A CA 1
ATOM 1498 C C . GLY A 1 208 ? -16.420 -17.573 5.692 1.00 88.69 208 GLY A C 1
ATOM 1499 O O . GLY A 1 208 ? -16.328 -18.616 5.054 1.00 88.69 208 GLY A O 1
ATOM 1500 N N . ASP A 1 209 ? -15.411 -17.101 6.441 1.00 95.56 209 ASP A N 1
ATOM 1501 C CA . ASP A 1 209 ? -14.173 -17.862 6.717 1.00 95.56 209 ASP A CA 1
ATOM 1502 C C . ASP A 1 209 ? -13.966 -18.081 8.227 1.00 95.56 209 ASP A C 1
ATOM 1504 O O . ASP A 1 209 ? -13.072 -17.488 8.842 1.00 95.56 209 ASP A O 1
ATOM 1508 N N . PRO A 1 210 ? -14.769 -18.954 8.859 1.00 94.56 210 PRO A N 1
ATOM 1509 C CA . PRO A 1 210 ? -14.747 -19.129 10.306 1.00 94.56 210 PRO A CA 1
ATOM 1510 C C . PRO A 1 210 ? -13.433 -19.715 10.840 1.00 94.56 210 PRO A C 1
ATOM 1512 O O . PRO A 1 210 ? -13.221 -19.721 12.050 1.00 94.56 210 PRO A O 1
ATOM 1515 N N . THR A 1 211 ? -12.548 -20.223 9.979 1.00 96.94 211 THR A N 1
ATOM 1516 C CA . THR A 1 211 ? -11.233 -20.730 10.391 1.00 96.94 211 THR A CA 1
ATOM 1517 C C . THR A 1 211 ? -10.246 -19.595 10.661 1.00 96.94 211 THR A C 1
ATOM 1519 O O . THR A 1 211 ? -9.429 -19.703 11.574 1.00 96.94 211 THR A O 1
ATOM 1522 N N . ARG A 1 212 ? -10.302 -18.506 9.885 1.00 98.06 212 ARG A N 1
ATOM 1523 C CA . ARG A 1 212 ? -9.301 -17.424 9.943 1.00 98.06 212 ARG A CA 1
ATOM 1524 C C . ARG A 1 212 ? -9.829 -16.145 10.558 1.00 98.06 212 ARG A C 1
ATOM 1526 O O . ARG A 1 212 ? -9.033 -15.360 11.070 1.00 98.06 212 ARG A O 1
ATOM 1533 N N . THR A 1 213 ? -11.135 -15.924 10.511 1.00 96.38 213 THR A N 1
ATOM 1534 C CA . THR A 1 213 ? -11.760 -14.698 11.000 1.00 96.38 213 THR A CA 1
ATOM 1535 C C . THR A 1 213 ? -12.576 -14.952 12.263 1.00 96.38 213 THR A C 1
ATOM 1537 O O . THR A 1 213 ? -12.881 -16.084 12.642 1.00 96.38 213 THR A O 1
ATOM 1540 N N . TRP A 1 214 ? -12.938 -13.851 12.910 1.00 94.31 214 TRP A N 1
ATOM 1541 C CA . TRP A 1 214 ? -13.892 -13.786 14.001 1.00 94.31 214 TRP A CA 1
ATOM 1542 C C . TRP A 1 214 ? -14.754 -12.553 13.771 1.00 94.31 214 TRP A C 1
ATOM 1544 O O . TRP A 1 214 ? -14.223 -11.452 13.603 1.00 94.31 214 TRP A O 1
ATOM 1554 N N . ASP A 1 215 ? -16.070 -12.733 13.748 1.00 90.75 215 ASP A N 1
ATOM 1555 C CA . ASP A 1 215 ? -17.017 -11.633 13.642 1.00 90.75 215 ASP A CA 1
ATOM 1556 C C . ASP A 1 215 ? -17.545 -11.268 15.043 1.00 90.75 215 ASP A C 1
ATOM 1558 O O . ASP A 1 215 ? -18.355 -12.010 15.612 1.00 90.75 215 ASP A O 1
ATOM 1562 N N . PRO A 1 216 ? -17.131 -10.118 15.616 1.00 89.81 216 PRO A N 1
ATOM 1563 C CA . PRO A 1 216 ? -17.546 -9.703 16.956 1.00 89.81 216 PRO A CA 1
ATOM 1564 C C . PRO A 1 216 ? -19.046 -9.399 17.067 1.00 89.81 216 PRO A C 1
ATOM 1566 O O . PRO A 1 216 ? -19.564 -9.300 18.177 1.00 89.81 216 PRO A O 1
ATOM 1569 N N . CYS A 1 217 ? -19.752 -9.245 15.947 1.00 88.56 217 CYS A N 1
ATOM 1570 C CA . CYS A 1 217 ? -21.177 -8.958 15.936 1.00 88.56 217 CYS A CA 1
ATOM 1571 C C . CYS A 1 217 ? -22.057 -10.197 16.000 1.00 88.56 217 CYS A C 1
ATOM 1573 O O . CYS A 1 217 ? -23.104 -10.180 16.645 1.00 88.56 217 CYS A O 1
ATOM 1575 N N . THR A 1 218 ? -21.650 -11.255 15.306 1.00 88.00 218 THR A N 1
ATOM 1576 C CA . THR A 1 218 ? -22.410 -12.508 15.230 1.00 88.00 218 THR A CA 1
ATOM 1577 C C . THR A 1 218 ? -21.881 -13.560 16.199 1.00 88.00 218 THR A C 1
ATOM 1579 O O . THR A 1 218 ? -22.595 -14.507 16.520 1.00 88.00 218 THR A O 1
ATOM 1582 N N . GLY A 1 219 ? -20.646 -13.399 16.687 1.00 89.38 219 GLY A N 1
ATOM 1583 C CA . GLY A 1 219 ? -19.959 -14.408 17.489 1.00 89.38 219 GLY A CA 1
ATOM 1584 C C . GLY A 1 219 ? -19.567 -15.646 16.678 1.00 89.38 219 GLY A C 1
ATOM 1585 O O . GLY A 1 219 ? -19.377 -16.715 17.255 1.00 89.38 219 GLY A O 1
ATOM 1586 N N . VAL A 1 220 ? -19.493 -15.525 15.349 1.00 90.88 220 VAL A N 1
ATOM 1587 C CA . VAL A 1 220 ? -19.117 -16.611 14.438 1.00 90.88 220 VAL A CA 1
ATOM 1588 C C . VAL A 1 220 ? -17.634 -16.511 14.084 1.00 90.88 220 VAL A C 1
ATOM 1590 O O . VAL A 1 220 ? -17.120 -15.429 13.802 1.00 90.88 220 VAL A O 1
ATOM 1593 N N . GLY A 1 221 ? -16.964 -17.663 14.051 1.00 93.88 221 GLY A N 1
ATOM 1594 C CA . GLY A 1 221 ? -15.576 -17.816 13.623 1.00 93.88 221 GLY A CA 1
ATOM 1595 C C . GLY A 1 221 ? -14.653 -18.320 14.728 1.00 93.88 221 GLY A C 1
ATOM 1596 O O . GLY A 1 221 ? -15.105 -18.820 15.759 1.00 93.88 221 GLY A O 1
ATOM 1597 N N . THR A 1 222 ? -13.351 -18.156 14.523 1.00 97.00 222 THR A N 1
ATOM 1598 C CA . THR A 1 222 ? -12.304 -18.584 15.450 1.00 97.00 222 THR A CA 1
ATOM 1599 C C . THR A 1 222 ? -11.683 -17.359 16.102 1.00 97.00 222 THR A C 1
ATOM 1601 O O . THR A 1 222 ? -10.993 -16.572 15.450 1.00 97.00 222 THR A O 1
ATOM 1604 N N . LYS A 1 223 ? -11.903 -17.196 17.412 1.00 96.31 223 LYS A N 1
ATOM 1605 C CA . LYS A 1 223 ? -11.202 -16.177 18.206 1.00 96.31 223 LYS A CA 1
ATOM 1606 C C . LYS A 1 223 ? -9.694 -16.325 18.003 1.00 96.31 223 LYS A C 1
ATOM 1608 O O . LYS A 1 223 ? -9.181 -17.439 18.065 1.00 96.31 223 LYS A O 1
ATOM 1613 N N . MET A 1 224 ? -8.993 -15.212 17.791 1.00 97.75 224 MET A N 1
ATOM 1614 C CA . MET A 1 224 ? -7.550 -15.206 17.500 1.00 97.75 224 MET A CA 1
ATOM 1615 C C . MET A 1 224 ? -7.147 -15.963 16.220 1.00 97.75 224 MET A C 1
ATOM 1617 O O . MET A 1 224 ? -5.981 -16.326 16.070 1.00 97.75 224 MET A O 1
ATOM 1621 N N . GLY A 1 225 ? -8.080 -16.174 15.282 1.00 98.00 225 GLY A N 1
ATOM 1622 C CA . GLY A 1 225 ? -7.765 -16.657 13.938 1.00 98.00 225 GLY A CA 1
ATOM 1623 C C . GLY A 1 225 ? -6.800 -15.720 13.199 1.00 98.00 225 GLY A C 1
ATOM 1624 O O . GLY A 1 225 ? -6.677 -14.540 13.547 1.00 98.00 225 GLY A O 1
ATOM 1625 N N . ALA A 1 226 ? -6.128 -16.248 12.173 1.00 98.25 226 ALA A N 1
ATOM 1626 C CA . ALA A 1 226 ? -5.021 -15.584 11.474 1.00 98.25 226 ALA A CA 1
ATOM 1627 C C . ALA A 1 226 ? -5.339 -14.154 10.994 1.00 98.25 226 ALA A C 1
ATOM 1629 O O . ALA A 1 226 ? -4.465 -13.293 10.984 1.00 98.25 226 ALA A O 1
ATOM 1630 N N . PHE A 1 227 ? -6.594 -13.876 10.628 1.00 98.50 227 PHE A N 1
ATOM 1631 C CA . PHE A 1 227 ? -7.025 -12.584 10.085 1.00 98.50 227 PHE A CA 1
ATOM 1632 C C . PHE A 1 227 ? -7.860 -11.759 11.072 1.00 98.50 227 PHE A C 1
ATOM 1634 O O . PHE A 1 227 ? -8.618 -10.871 10.681 1.00 98.50 227 PHE A O 1
ATOM 1641 N N . THR A 1 228 ? -7.743 -12.043 12.369 1.00 98.56 228 THR A N 1
ATOM 1642 C CA . THR A 1 228 ? -8.406 -11.267 13.422 1.00 98.56 228 THR A CA 1
ATOM 1643 C C . THR A 1 228 ? -7.533 -10.111 13.898 1.00 98.56 228 THR A C 1
ATOM 1645 O O . THR A 1 228 ? -6.310 -10.225 13.980 1.00 98.56 228 THR A O 1
ATOM 1648 N N . PHE A 1 229 ? -8.163 -9.001 14.291 1.00 98.62 229 PHE A N 1
ATOM 1649 C CA . PHE A 1 229 ? -7.465 -7.847 14.865 1.00 98.62 229 PHE A CA 1
ATOM 1650 C C . PHE A 1 229 ? -6.578 -8.243 16.056 1.00 98.62 229 PHE A C 1
ATOM 1652 O O . PHE A 1 229 ? -5.423 -7.828 16.148 1.00 98.62 229 PHE A O 1
ATOM 1659 N N . GLY A 1 230 ? -7.112 -9.079 16.954 1.00 98.50 230 GLY A N 1
ATOM 1660 C CA . GLY A 1 230 ? -6.395 -9.548 18.137 1.00 98.50 230 GLY A CA 1
ATOM 1661 C C . GLY A 1 230 ? -5.135 -10.342 17.797 1.00 98.50 230 GLY A C 1
ATOM 1662 O O . GLY A 1 230 ? -4.092 -10.119 18.416 1.00 98.50 230 GLY A O 1
ATOM 1663 N N . HIS A 1 231 ? -5.206 -11.221 16.789 1.00 98.81 231 HIS A N 1
ATOM 1664 C CA . HIS A 1 231 ? -4.048 -11.971 16.304 1.00 98.81 231 HIS A CA 1
ATOM 1665 C C . HIS A 1 231 ? -2.968 -11.035 15.755 1.00 98.81 231 HIS A C 1
ATOM 1667 O O . HIS A 1 231 ? -1.832 -11.084 16.222 1.00 98.81 231 HIS A O 1
ATOM 1673 N N . LEU A 1 232 ? -3.327 -10.111 14.858 1.00 98.88 232 LEU A N 1
ATOM 1674 C CA . LEU A 1 232 ? -2.365 -9.180 14.259 1.00 98.88 232 LEU A CA 1
ATOM 1675 C C . LEU A 1 232 ? -1.693 -8.267 15.296 1.00 98.88 232 LEU A C 1
ATOM 1677 O O . LEU A 1 232 ? -0.481 -8.062 15.239 1.00 98.88 232 LEU A O 1
ATOM 1681 N N . MET A 1 233 ? -2.442 -7.763 16.284 1.00 98.88 233 MET A N 1
ATOM 1682 C CA . MET A 1 233 ? -1.865 -6.992 17.396 1.00 98.88 233 MET A CA 1
ATOM 1683 C C . MET A 1 233 ? -0.937 -7.839 18.276 1.00 98.88 233 MET A C 1
ATOM 1685 O O . MET A 1 233 ? 0.075 -7.342 18.766 1.00 98.88 233 MET A O 1
ATOM 1689 N N . THR A 1 234 ? -1.240 -9.127 18.453 1.00 98.88 234 THR A N 1
ATOM 1690 C CA . THR A 1 234 ? -0.394 -10.057 19.217 1.00 98.88 234 THR A CA 1
ATOM 1691 C C . THR A 1 234 ? 0.915 -10.366 18.495 1.00 98.88 234 THR A C 1
ATOM 1693 O O . THR A 1 234 ? 1.977 -10.340 19.122 1.00 98.88 234 THR A O 1
ATOM 1696 N N . GLU A 1 235 ? 0.861 -10.618 17.185 1.00 98.75 235 GLU A N 1
ATOM 1697 C CA . GLU A 1 235 ? 2.053 -10.796 16.351 1.00 98.75 235 GLU A CA 1
ATOM 1698 C C . GLU A 1 235 ? 2.914 -9.525 16.331 1.00 98.75 235 GLU A C 1
ATOM 1700 O O . GLU A 1 235 ? 4.132 -9.602 16.484 1.00 98.75 235 GLU A O 1
ATOM 1705 N N . MET A 1 236 ? 2.287 -8.347 16.244 1.00 98.56 236 MET A N 1
ATOM 1706 C CA . MET A 1 236 ? 2.971 -7.050 16.264 1.00 98.56 236 MET A CA 1
ATOM 1707 C C . MET A 1 236 ? 3.634 -6.728 17.610 1.00 98.56 236 MET A C 1
ATOM 1709 O O . MET A 1 236 ? 4.741 -6.187 17.630 1.00 98.56 236 MET A O 1
ATOM 1713 N N . ALA A 1 237 ? 2.976 -7.038 18.731 1.00 98.56 237 ALA A N 1
ATOM 1714 C CA . ALA A 1 237 ? 3.542 -6.837 20.063 1.00 98.56 237 ALA A CA 1
ATOM 1715 C C . ALA A 1 237 ? 4.749 -7.756 20.308 1.00 98.56 237 ALA A C 1
ATOM 1717 O O . ALA A 1 237 ? 5.669 -7.371 21.022 1.00 98.56 237 ALA A O 1
ATOM 1718 N N . ASN A 1 238 ? 4.751 -8.958 19.712 1.00 98.44 238 ASN A N 1
ATOM 1719 C CA . ASN A 1 238 ? 5.836 -9.939 19.774 1.00 98.44 238 ASN A CA 1
ATOM 1720 C C . ASN A 1 238 ? 6.364 -10.171 21.204 1.00 98.44 238 ASN A C 1
ATOM 1722 O O . ASN A 1 238 ? 7.565 -10.092 21.460 1.00 98.44 238 ASN A O 1
ATOM 1726 N N . GLN A 1 239 ? 5.458 -10.466 22.144 1.00 98.38 239 GLN A N 1
ATOM 1727 C CA . GLN A 1 239 ? 5.779 -10.622 23.571 1.00 98.38 239 GLN A CA 1
ATOM 1728 C C . GLN A 1 239 ? 7.011 -11.504 23.870 1.00 98.38 239 GLN A C 1
ATOM 1730 O O . GLN A 1 239 ? 7.778 -11.125 24.750 1.00 98.38 239 GLN A O 1
ATOM 1735 N N . PRO A 1 240 ? 7.261 -12.643 23.183 1.00 98.12 240 PRO A N 1
ATOM 1736 C CA . PRO A 1 240 ? 8.461 -13.445 23.431 1.00 98.12 240 PRO A CA 1
ATOM 1737 C C . PRO A 1 240 ? 9.779 -12.693 23.203 1.00 98.12 240 PRO A C 1
ATOM 1739 O O . PRO A 1 240 ? 10.769 -13.009 23.852 1.00 98.12 240 PRO A O 1
ATOM 1742 N N . LEU A 1 241 ? 9.796 -11.718 22.290 1.00 97.81 241 LEU A N 1
ATOM 1743 C CA . LEU A 1 241 ? 10.952 -10.862 22.030 1.00 97.81 241 LEU A CA 1
ATOM 1744 C C . LEU A 1 241 ? 10.936 -9.603 22.907 1.00 97.81 241 LEU A C 1
ATOM 1746 O O . LEU A 1 241 ? 11.969 -9.200 23.429 1.00 97.81 241 LEU A O 1
ATOM 1750 N N . THR A 1 242 ? 9.779 -8.953 23.021 1.00 98.12 242 THR A N 1
ATOM 1751 C CA . THR A 1 242 ? 9.663 -7.597 23.580 1.00 98.12 242 THR A CA 1
ATOM 1752 C C . THR A 1 242 ? 9.378 -7.573 25.078 1.00 98.12 242 THR A C 1
ATOM 1754 O O . THR A 1 242 ? 9.579 -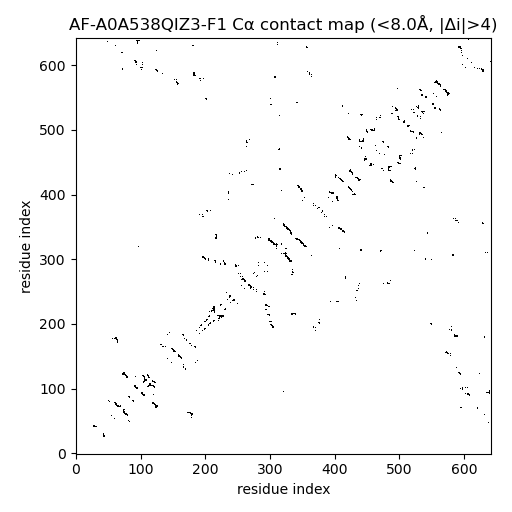6.548 25.721 1.00 98.12 242 THR A O 1
ATOM 1757 N N . GLY A 1 243 ? 8.836 -8.660 25.633 1.00 98.25 243 GLY A N 1
ATOM 1758 C CA . GLY A 1 243 ? 8.254 -8.698 26.976 1.00 98.25 243 GLY A CA 1
ATOM 1759 C C . GLY A 1 243 ? 6.921 -7.948 27.113 1.00 98.25 243 GLY A C 1
ATOM 1760 O O . GLY A 1 243 ? 6.306 -7.994 28.178 1.00 98.25 243 GLY A O 1
ATOM 1761 N N . ILE A 1 244 ? 6.431 -7.284 26.060 1.00 98.38 244 ILE A N 1
ATOM 1762 C CA . ILE A 1 244 ? 5.206 -6.480 26.108 1.00 98.38 244 ILE A CA 1
ATOM 1763 C C . ILE A 1 244 ? 3.983 -7.393 26.005 1.00 98.38 244 ILE A C 1
ATOM 1765 O O . ILE A 1 244 ? 3.792 -8.092 25.010 1.00 98.38 244 ILE A O 1
ATOM 1769 N N . ASN A 1 245 ? 3.115 -7.361 27.018 1.00 98.38 245 ASN A N 1
ATOM 1770 C CA . ASN A 1 245 ? 1.836 -8.066 26.968 1.00 98.38 245 ASN A CA 1
ATOM 1771 C C . ASN A 1 245 ? 0.919 -7.458 25.875 1.00 98.38 245 ASN A C 1
ATOM 1773 O O . ASN A 1 245 ? 0.680 -6.247 25.909 1.00 98.38 245 ASN A O 1
ATOM 1777 N N . PRO A 1 246 ? 0.342 -8.260 24.958 1.00 98.56 246 PRO A N 1
ATOM 1778 C CA . PRO A 1 246 ? -0.511 -7.764 23.875 1.00 98.56 246 PRO A CA 1
ATOM 1779 C C . PRO A 1 246 ? -1.738 -6.955 24.323 1.00 98.56 246 PRO A C 1
ATOM 1781 O O . PRO A 1 246 ? -2.101 -5.982 23.665 1.00 98.56 246 PRO A O 1
ATOM 1784 N N . SER A 1 247 ? -2.371 -7.298 25.450 1.00 98.56 247 SER A N 1
ATOM 1785 C CA . SER A 1 247 ? -3.486 -6.503 25.985 1.00 98.56 247 SER A CA 1
ATOM 1786 C C . SER A 1 247 ? -3.017 -5.108 26.398 1.00 98.56 247 SER A C 1
ATOM 1788 O O . SER A 1 247 ? -3.691 -4.121 26.107 1.00 98.56 247 SER A O 1
ATOM 1790 N N . ASN A 1 248 ? -1.862 -5.010 27.063 1.00 98.56 248 ASN A N 1
ATOM 1791 C CA . ASN A 1 248 ? -1.293 -3.718 27.458 1.00 98.56 248 ASN A CA 1
ATOM 1792 C C . ASN A 1 248 ? -0.880 -2.908 26.227 1.00 98.56 248 ASN A C 1
ATOM 1794 O O . ASN A 1 248 ? -1.110 -1.704 26.186 1.00 98.56 248 ASN A O 1
ATOM 1798 N N . PHE A 1 249 ? -0.339 -3.582 25.208 1.00 98.75 249 PHE A N 1
ATOM 1799 C CA . PHE A 1 249 ? 0.011 -2.974 23.928 1.00 98.75 249 PHE A CA 1
ATOM 1800 C C . PHE A 1 249 ? -1.184 -2.273 23.274 1.00 98.75 249 PHE A C 1
ATOM 1802 O O . PHE A 1 249 ? -1.106 -1.092 22.936 1.00 98.75 249 PHE A O 1
ATOM 1809 N N . VAL A 1 250 ? -2.315 -2.975 23.165 1.00 98.75 250 VAL A N 1
ATOM 1810 C CA . VAL A 1 250 ? -3.541 -2.413 22.585 1.00 98.75 250 VAL A CA 1
ATOM 1811 C C . VAL A 1 250 ? -4.159 -1.343 23.485 1.00 98.75 250 VAL A C 1
ATOM 1813 O O . VAL A 1 250 ? -4.605 -0.316 22.980 1.00 98.75 250 VAL A O 1
ATOM 1816 N N . MET A 1 251 ? -4.175 -1.541 24.807 1.00 98.50 251 MET A N 1
ATOM 1817 C CA . MET A 1 251 ? -4.719 -0.546 25.736 1.00 98.50 251 MET A CA 1
ATOM 1818 C C . MET A 1 251 ? -3.948 0.777 25.664 1.00 98.50 251 MET A C 1
ATOM 1820 O O . MET A 1 251 ? -4.572 1.833 25.596 1.00 98.50 251 MET A O 1
ATOM 1824 N N . GLN A 1 252 ? -2.613 0.737 25.624 1.00 98.12 252 GLN A N 1
ATOM 1825 C CA . GLN A 1 252 ? -1.794 1.946 25.523 1.00 98.12 252 GLN A CA 1
ATOM 1826 C C . GLN A 1 252 ? -2.046 2.700 24.214 1.00 98.12 252 GLN A C 1
ATOM 1828 O O . GLN A 1 252 ? -2.135 3.926 24.221 1.00 98.12 252 GLN A O 1
ATOM 1833 N N . TRP A 1 253 ? -2.234 1.977 23.108 1.00 98.44 253 TRP A N 1
ATOM 1834 C CA . TRP A 1 253 ? -2.650 2.582 21.845 1.00 98.44 253 TRP A CA 1
ATOM 1835 C C . TRP A 1 253 ? -4.033 3.243 21.947 1.00 98.44 253 TRP A C 1
ATOM 1837 O O . TRP A 1 253 ? -4.188 4.397 21.572 1.00 98.44 253 TRP A O 1
ATOM 1847 N N . LEU A 1 254 ? -5.041 2.571 22.513 1.00 98.25 254 LEU A N 1
ATOM 1848 C CA . LEU A 1 254 ? -6.381 3.158 22.679 1.00 98.25 254 LEU A CA 1
ATOM 1849 C C . LEU A 1 254 ? -6.392 4.386 23.604 1.00 98.25 254 LEU A C 1
ATOM 1851 O O . LEU A 1 254 ? -7.239 5.270 23.463 1.00 98.25 254 LEU A O 1
ATOM 1855 N N . GLN A 1 255 ? -5.459 4.459 24.550 1.00 97.62 255 GLN A N 1
ATOM 1856 C CA . GLN A 1 255 ? -5.337 5.586 25.469 1.00 97.62 255 GLN A CA 1
ATOM 1857 C C . GLN A 1 255 ? -4.790 6.860 24.809 1.00 97.62 255 GLN A C 1
ATOM 1859 O O . GLN A 1 255 ? -4.950 7.930 25.395 1.00 97.62 255 GLN A O 1
ATOM 1864 N N . THR A 1 256 ? -4.232 6.815 23.591 1.00 97.25 256 THR A N 1
ATOM 1865 C CA . THR A 1 256 ? -3.745 8.037 22.915 1.00 97.25 256 THR A CA 1
ATOM 1866 C C . THR A 1 256 ? -4.868 9.040 22.638 1.00 97.25 256 THR A C 1
ATOM 1868 O O . THR A 1 256 ? -4.654 10.246 22.694 1.00 97.25 256 THR A O 1
ATOM 1871 N N . TRP A 1 257 ? -6.102 8.577 22.431 1.00 98.25 257 TRP A N 1
ATOM 1872 C CA . TRP A 1 257 ? -7.264 9.454 22.249 1.00 98.25 257 TRP A CA 1
ATOM 1873 C C . TRP A 1 257 ? -7.788 10.072 23.552 1.00 98.25 257 TRP A C 1
ATOM 1875 O O . TRP A 1 257 ? -8.645 10.956 23.500 1.00 98.25 257 TRP A O 1
ATOM 1885 N N . MET A 1 258 ? -7.319 9.628 24.721 1.00 98.00 258 MET A N 1
ATOM 1886 C CA . MET A 1 258 ? -7.801 10.121 26.019 1.00 98.00 258 MET A CA 1
ATOM 1887 C C . MET A 1 258 ? -7.224 11.486 26.404 1.00 98.00 258 MET 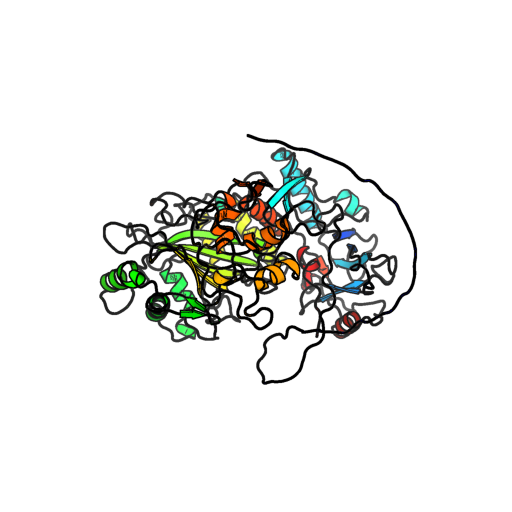A C 1
ATOM 1889 O O . MET A 1 258 ? -7.744 12.127 27.315 1.00 98.00 258 MET A O 1
ATOM 1893 N N . ALA A 1 259 ? -6.177 11.935 25.715 1.00 97.25 259 ALA A N 1
ATOM 1894 C CA . ALA A 1 259 ? -5.523 13.214 25.941 1.00 97.25 259 ALA A CA 1
ATOM 1895 C C . ALA A 1 259 ? -5.099 13.841 24.609 1.00 97.25 259 ALA A C 1
ATOM 1897 O O . ALA A 1 259 ? -4.978 13.149 23.596 1.00 97.25 259 ALA A O 1
ATOM 1898 N N . ASN A 1 260 ? -4.871 15.155 24.618 1.00 97.94 260 ASN A N 1
ATOM 1899 C CA . ASN A 1 260 ? -4.267 15.821 23.472 1.00 97.94 260 ASN A CA 1
ATOM 1900 C C . ASN A 1 260 ? -2.864 15.256 23.247 1.00 97.94 260 ASN A C 1
ATOM 1902 O O . ASN A 1 260 ? -2.108 15.076 24.203 1.00 97.94 260 ASN A O 1
ATOM 1906 N N . GLN A 1 261 ? -2.518 15.024 21.988 1.00 97.69 261 GLN A N 1
ATOM 1907 C CA . GLN A 1 261 ? -1.164 14.662 21.592 1.00 97.69 261 GLN A CA 1
ATOM 1908 C C . GLN A 1 261 ? -0.454 15.903 21.050 1.00 97.69 261 GLN A C 1
ATOM 1910 O O . GLN A 1 261 ? -1.083 16.767 20.439 1.00 97.69 261 GLN A O 1
ATOM 1915 N N . ASN A 1 262 ? 0.855 16.001 21.270 1.00 97.56 262 ASN A N 1
ATOM 1916 C CA . ASN A 1 262 ? 1.691 16.999 20.611 1.00 97.56 262 ASN A CA 1
ATOM 1917 C C . ASN A 1 262 ? 2.608 16.277 19.626 1.00 97.56 262 ASN A C 1
ATOM 1919 O O . ASN A 1 262 ? 3.529 15.575 20.039 1.00 97.56 262 ASN A O 1
ATOM 1923 N N . ILE A 1 263 ? 2.318 16.417 18.335 1.00 97.62 263 ILE A N 1
ATOM 1924 C CA . ILE A 1 263 ? 2.986 15.686 17.262 1.00 97.62 263 ILE A CA 1
ATOM 1925 C C . ILE A 1 263 ? 3.554 16.698 16.279 1.00 97.62 263 ILE A C 1
ATOM 1927 O O . ILE A 1 263 ? 2.814 17.480 15.686 1.00 97.62 263 ILE A O 1
ATOM 1931 N N . ASN A 1 264 ? 4.878 16.686 16.112 1.00 96.94 264 ASN A N 1
ATOM 1932 C CA . ASN A 1 264 ? 5.598 17.679 15.311 1.00 96.94 264 ASN A CA 1
ATOM 1933 C C . ASN A 1 264 ? 5.219 19.124 15.689 1.00 96.94 264 ASN A C 1
ATOM 1935 O O . ASN A 1 264 ? 4.946 19.947 14.822 1.00 96.94 264 ASN A O 1
ATOM 1939 N N . THR A 1 265 ? 5.155 19.414 16.995 1.00 96.56 265 THR A N 1
ATOM 1940 C CA . THR A 1 265 ? 4.734 20.696 17.606 1.00 96.56 265 THR A CA 1
ATOM 1941 C C . THR A 1 265 ? 3.240 21.022 17.491 1.00 96.56 265 THR A C 1
ATOM 1943 O O . THR A 1 265 ? 2.757 21.902 18.205 1.00 96.56 265 THR A O 1
ATOM 1946 N N . PHE A 1 266 ? 2.486 20.292 16.664 1.00 96.44 266 PHE A N 1
ATOM 1947 C CA . PHE A 1 266 ? 1.055 20.500 16.474 1.00 96.44 266 PHE A CA 1
ATOM 1948 C C . PHE A 1 266 ? 0.233 19.773 17.536 1.00 96.44 266 PHE A C 1
ATOM 1950 O O . PHE A 1 266 ? 0.495 18.620 17.884 1.00 96.44 266 PHE A O 1
ATOM 1957 N N . ASN A 1 267 ? -0.800 20.447 18.039 1.00 95.94 267 ASN A N 1
ATOM 1958 C CA . ASN A 1 267 ? -1.749 19.852 18.970 1.00 95.94 267 ASN A CA 1
ATOM 1959 C C . ASN A 1 267 ? -2.788 19.023 18.207 1.00 95.94 267 ASN A C 1
ATOM 1961 O O . ASN A 1 267 ? -3.629 19.583 17.505 1.00 95.94 267 ASN A O 1
ATOM 1965 N N . VAL A 1 268 ? -2.791 17.711 18.427 1.00 96.88 268 VAL A N 1
ATOM 1966 C CA . VAL A 1 268 ? -3.852 16.810 17.976 1.00 96.88 268 VAL A CA 1
ATOM 1967 C C . VAL A 1 268 ? -4.858 16.624 19.123 1.00 96.88 268 VAL A C 1
ATOM 1969 O O . VAL A 1 268 ? -4.496 16.065 20.163 1.00 96.88 268 VAL A O 1
ATOM 1972 N N . PRO A 1 269 ? -6.115 17.089 18.991 1.00 96.12 269 PRO A N 1
ATOM 1973 C CA . PRO A 1 269 ? -7.082 17.058 20.090 1.00 96.12 269 PRO A CA 1
ATOM 1974 C C . PRO A 1 269 ? -7.427 15.647 20.587 1.00 96.12 269 PRO A C 1
ATOM 1976 O O . PRO A 1 269 ? -7.476 14.691 19.812 1.00 96.12 269 PRO A O 1
ATOM 1979 N N . ALA A 1 270 ? -7.740 15.515 21.876 1.00 97.69 270 ALA A N 1
ATOM 1980 C CA . ALA A 1 270 ? -8.307 14.294 22.446 1.00 97.69 270 ALA A CA 1
ATOM 1981 C C . ALA A 1 270 ? -9.672 13.956 21.816 1.00 97.69 270 ALA A C 1
ATOM 1983 O O . ALA A 1 270 ? -10.472 14.844 21.517 1.00 97.69 270 ALA A O 1
ATOM 1984 N N . ARG A 1 271 ? -9.988 12.662 21.694 1.00 97.88 271 ARG A N 1
ATOM 1985 C CA . ARG A 1 271 ? -11.301 12.158 21.248 1.00 97.88 271 ARG A CA 1
ATOM 1986 C C . ARG A 1 271 ? -11.815 11.112 22.237 1.00 97.88 271 ARG A C 1
ATOM 1988 O O . ARG A 1 271 ? -11.891 9.914 21.964 1.00 97.88 271 ARG A O 1
ATOM 1995 N N . THR A 1 272 ? -12.167 11.594 23.427 1.00 98.06 272 THR A N 1
ATOM 1996 C CA . THR A 1 272 ? -12.438 10.789 24.635 1.00 98.06 272 THR A CA 1
ATOM 1997 C C . THR A 1 272 ? -13.632 9.838 24.525 1.00 98.06 272 THR A C 1
ATOM 1999 O O . THR A 1 272 ? -13.741 8.901 25.318 1.00 98.06 272 THR A O 1
ATOM 2002 N N . ASN A 1 273 ? -14.488 9.991 23.508 1.00 97.19 273 ASN A N 1
ATOM 2003 C CA . ASN A 1 273 ? -15.524 9.007 23.182 1.00 97.19 273 ASN A CA 1
ATOM 2004 C C . ASN A 1 273 ? -14.949 7.620 22.858 1.00 97.19 273 ASN A C 1
ATOM 2006 O O . ASN A 1 273 ? -15.686 6.640 22.941 1.00 97.19 273 ASN A O 1
ATOM 2010 N N . ILE A 1 274 ? -13.641 7.489 22.592 1.00 97.44 274 ILE A N 1
ATOM 2011 C CA . ILE A 1 274 ? -12.970 6.180 22.547 1.00 97.44 274 ILE A CA 1
ATOM 2012 C C . ILE A 1 274 ? -13.282 5.337 23.791 1.00 97.44 274 ILE A C 1
ATOM 2014 O O . ILE A 1 274 ? -13.472 4.122 23.700 1.00 97.44 274 ILE A O 1
ATOM 2018 N N . ASN A 1 275 ? -13.417 5.988 24.952 1.00 96.56 275 ASN A N 1
ATOM 2019 C CA . ASN A 1 275 ? -13.648 5.321 26.219 1.00 96.56 275 ASN A CA 1
ATOM 2020 C C . ASN A 1 275 ? -15.041 4.691 26.273 1.00 96.56 275 ASN A C 1
ATOM 2022 O O . ASN A 1 275 ? -15.190 3.530 26.640 1.00 96.56 275 ASN A O 1
ATOM 2026 N N . THR A 1 276 ? -16.066 5.445 25.880 1.00 94.69 276 THR A N 1
ATOM 2027 C CA . THR A 1 276 ? -17.468 5.015 25.961 1.00 94.69 276 THR A CA 1
ATOM 2028 C C . THR A 1 276 ? -17.897 4.156 24.773 1.00 94.69 276 THR A C 1
ATOM 2030 O O . THR A 1 276 ? -18.822 3.354 24.910 1.00 94.69 276 THR A O 1
ATOM 2033 N N . GLN A 1 277 ? -17.244 4.299 23.615 1.00 94.38 277 GLN A N 1
ATOM 2034 C CA . GLN A 1 277 ? -17.567 3.536 22.408 1.00 94.38 277 GLN A CA 1
ATOM 2035 C C . GLN A 1 277 ? -16.784 2.221 22.303 1.00 94.38 277 GLN A C 1
ATOM 2037 O O . GLN A 1 277 ? -17.344 1.246 21.807 1.00 94.38 277 GLN A O 1
ATOM 2042 N N . ILE A 1 278 ? -15.525 2.170 22.768 1.00 95.62 278 ILE A N 1
ATOM 2043 C CA . ILE A 1 278 ? -14.637 1.009 22.573 1.00 95.62 278 ILE A CA 1
ATOM 2044 C C . ILE A 1 278 ? -14.057 0.489 23.894 1.00 95.62 278 ILE A C 1
ATOM 2046 O O . ILE A 1 278 ? -14.304 -0.667 24.230 1.00 95.62 278 ILE A O 1
ATOM 2050 N N . ILE A 1 279 ? -13.316 1.308 24.653 1.00 96.88 279 ILE A N 1
ATOM 2051 C CA . ILE A 1 279 ? -12.503 0.819 25.787 1.00 96.88 279 ILE A CA 1
ATOM 2052 C C . ILE A 1 279 ? -13.371 0.199 26.887 1.00 96.88 279 ILE A C 1
ATOM 2054 O O . ILE A 1 279 ? -13.184 -0.969 27.216 1.00 96.88 279 ILE A O 1
ATOM 2058 N N . GLN A 1 280 ? -14.321 0.950 27.458 1.00 95.75 280 GLN A N 1
ATOM 2059 C CA . GLN A 1 280 ? -15.127 0.470 28.589 1.00 95.75 280 GLN A CA 1
ATOM 2060 C C . GLN A 1 280 ? -15.993 -0.736 28.219 1.00 95.75 280 GLN A C 1
ATOM 2062 O O . GLN A 1 280 ? -15.955 -1.721 28.957 1.00 95.75 280 GLN A O 1
ATOM 2067 N N . PRO A 1 281 ? -16.742 -0.734 27.094 1.00 94.25 281 PRO A N 1
ATOM 2068 C CA . PRO A 1 281 ? -17.564 -1.889 26.751 1.00 94.25 281 PRO A CA 1
ATOM 2069 C C . PRO A 1 281 ? -16.724 -3.142 26.466 1.00 94.25 281 PRO A C 1
ATOM 2071 O O . PRO A 1 281 ? -17.126 -4.241 26.845 1.00 94.25 281 PRO A O 1
ATOM 2074 N N . TRP A 1 282 ? -15.545 -2.992 25.853 1.00 95.50 282 TRP A N 1
ATOM 2075 C CA . TRP A 1 282 ? -14.650 -4.120 25.596 1.00 95.50 282 TRP A CA 1
ATOM 2076 C C . TRP A 1 282 ? -14.004 -4.647 26.882 1.00 95.50 282 TRP A C 1
ATOM 2078 O O . TRP A 1 282 ? -14.019 -5.854 27.127 1.00 95.50 282 TRP A O 1
ATOM 2088 N N . LEU A 1 283 ? -13.502 -3.763 27.747 1.00 95.94 283 LEU A N 1
ATOM 2089 C CA . LEU A 1 283 ? -12.917 -4.145 29.031 1.00 95.94 283 LEU A CA 1
ATOM 2090 C C . LEU A 1 283 ? -13.948 -4.846 29.927 1.00 95.94 283 LEU A C 1
ATOM 2092 O O . LEU A 1 283 ? -13.649 -5.889 30.504 1.00 95.94 283 LEU A O 1
ATOM 2096 N N . ALA A 1 284 ? -15.182 -4.336 29.978 1.00 94.81 284 ALA A N 1
ATOM 2097 C CA . ALA A 1 284 ? -16.280 -4.970 30.704 1.00 94.81 284 ALA A CA 1
ATOM 2098 C C . ALA A 1 284 ? -16.606 -6.366 30.147 1.00 94.81 284 ALA A C 1
ATOM 2100 O O . ALA A 1 284 ? -16.718 -7.320 30.915 1.00 94.81 284 ALA A O 1
ATOM 2101 N N . ALA A 1 285 ? -16.691 -6.513 28.819 1.00 93.19 285 ALA A N 1
ATOM 2102 C CA . ALA A 1 285 ? -16.898 -7.812 28.172 1.00 93.19 285 ALA A CA 1
ATOM 2103 C C . ALA A 1 285 ? -15.732 -8.796 28.400 1.00 93.19 285 ALA A C 1
ATOM 2105 O O . ALA A 1 285 ? -15.937 -10.006 28.349 1.00 93.19 285 ALA A O 1
ATOM 2106 N N . SER A 1 286 ? -14.536 -8.280 28.693 1.00 95.38 286 SER A N 1
ATOM 2107 C CA . SER A 1 286 ? -13.326 -9.054 28.998 1.00 95.38 286 SER A CA 1
ATOM 2108 C C . SER A 1 286 ? -13.188 -9.421 30.486 1.00 95.38 286 SER A C 1
ATOM 2110 O O . SER A 1 286 ? -12.206 -10.044 30.878 1.00 95.38 286 SER A O 1
ATOM 2112 N N . GLY A 1 287 ? -14.141 -9.027 31.341 1.00 95.12 287 GLY A N 1
ATOM 2113 C CA . GLY A 1 287 ? -14.099 -9.286 32.786 1.00 95.12 287 GLY A CA 1
ATOM 2114 C C . GLY A 1 287 ? -13.403 -8.205 33.627 1.00 95.12 287 GLY A C 1
ATOM 2115 O O . GLY A 1 287 ? -13.246 -8.385 34.830 1.00 95.12 287 GLY A O 1
ATOM 2116 N N . GLY A 1 288 ? -13.015 -7.072 33.033 1.00 92.50 288 GLY A N 1
ATOM 2117 C CA . GLY A 1 288 ? -12.647 -5.844 33.751 1.00 92.50 288 GLY A CA 1
ATOM 2118 C C . GLY A 1 288 ? -11.159 -5.625 34.047 1.00 92.50 288 GLY A C 1
ATOM 2119 O O . GLY A 1 288 ? -10.774 -4.490 34.313 1.00 92.50 288 GLY A O 1
ATOM 2120 N N . ALA A 1 289 ? -10.315 -6.660 33.991 1.00 92.19 289 ALA A N 1
ATOM 2121 C CA . ALA A 1 289 ? -8.896 -6.551 34.364 1.00 92.19 289 ALA A CA 1
ATOM 2122 C C . ALA A 1 289 ? -7.966 -6.213 33.184 1.00 92.19 289 ALA A C 1
ATOM 2124 O O . ALA A 1 289 ? -7.015 -5.449 33.331 1.00 92.19 289 ALA A O 1
ATOM 2125 N N . SER A 1 290 ? -8.233 -6.788 32.015 1.00 96.62 290 SER A N 1
ATOM 2126 C CA . SER A 1 290 ? -7.443 -6.633 30.792 1.00 96.62 290 SER A CA 1
ATOM 2127 C C . SER A 1 290 ? -8.341 -6.831 29.570 1.00 96.62 290 SER A C 1
ATOM 2129 O O . SER A 1 290 ? -9.475 -7.292 29.697 1.00 96.62 290 SER A O 1
ATOM 2131 N N . LEU A 1 291 ? -7.862 -6.453 28.385 1.00 97.81 291 LEU A N 1
ATOM 2132 C CA . LEU A 1 291 ? -8.580 -6.665 27.131 1.00 97.81 291 LEU A CA 1
ATOM 2133 C C . LEU A 1 291 ? -8.400 -8.117 26.675 1.00 97.81 291 LEU A C 1
ATOM 2135 O O . LEU A 1 291 ? -7.277 -8.565 26.437 1.00 97.81 291 LEU A O 1
ATOM 2139 N N . ASP A 1 292 ? -9.505 -8.836 26.487 1.00 97.50 292 ASP A N 1
ATOM 2140 C CA . ASP A 1 292 ? -9.502 -10.103 25.761 1.00 97.50 292 ASP A CA 1
ATOM 2141 C C . ASP A 1 292 ? -9.448 -9.800 24.256 1.00 97.50 292 ASP A C 1
ATOM 2143 O O . ASP A 1 292 ? -10.440 -9.411 23.627 1.00 97.50 292 ASP A O 1
ATOM 2147 N N . LEU A 1 293 ? -8.258 -9.972 23.674 1.00 98.31 293 LEU A N 1
ATOM 2148 C CA . LEU A 1 293 ? -8.009 -9.768 22.245 1.00 98.31 293 LEU A CA 1
ATOM 2149 C C . LEU A 1 293 ? -8.797 -10.734 21.350 1.00 98.31 293 LEU A C 1
ATOM 2151 O O . LEU A 1 293 ? -9.057 -10.408 20.192 1.00 98.31 293 LEU A O 1
ATOM 2155 N N . GLY A 1 294 ? -9.248 -11.871 21.884 1.00 96.94 294 GLY A N 1
ATOM 2156 C CA . GLY A 1 294 ? -10.085 -12.822 21.162 1.00 96.94 294 GLY A CA 1
ATOM 2157 C C . GLY A 1 294 ? -11.496 -12.307 20.875 1.00 96.94 294 GLY A C 1
ATOM 2158 O O . GLY A 1 294 ? -12.158 -12.845 19.993 1.00 96.94 294 GLY A O 1
ATOM 2159 N N . ILE A 1 295 ? -11.957 -11.270 21.583 1.00 95.06 295 ILE A N 1
ATOM 2160 C CA . ILE A 1 295 ? -13.268 -10.624 21.378 1.00 95.06 295 ILE A CA 1
ATOM 2161 C C . ILE A 1 295 ? -13.126 -9.161 20.937 1.00 95.06 295 ILE A C 1
ATOM 2163 O O . ILE A 1 295 ? -14.033 -8.356 21.152 1.00 95.06 295 ILE A O 1
ATOM 2167 N N . ALA A 1 296 ? -11.983 -8.808 20.340 1.00 96.62 296 ALA A N 1
ATOM 2168 C CA . ALA A 1 296 ? -11.712 -7.448 19.896 1.00 96.62 296 ALA A CA 1
ATOM 2169 C C . ALA A 1 296 ? -12.844 -6.902 18.999 1.00 96.62 296 ALA A C 1
ATOM 2171 O O . ALA A 1 296 ? -13.295 -7.602 18.086 1.00 96.62 296 ALA A O 1
ATOM 2172 N N . PRO A 1 297 ? -13.297 -5.653 19.206 1.00 96.12 297 PRO A N 1
ATOM 2173 C CA . PRO A 1 297 ? -14.477 -5.111 18.536 1.00 96.12 297 PRO A CA 1
ATOM 2174 C C . PRO A 1 297 ? -14.159 -4.525 17.158 1.00 96.12 297 PRO A C 1
ATOM 2176 O O . PRO A 1 297 ? -14.567 -3.418 16.806 1.00 96.12 297 PRO A O 1
ATOM 2179 N N . PHE A 1 298 ? -13.414 -5.292 16.370 1.00 96.25 298 PHE A N 1
ATOM 2180 C CA . PHE A 1 298 ? -12.939 -4.922 15.049 1.00 96.25 298 PHE A CA 1
ATOM 2181 C C . PHE A 1 298 ? -13.184 -6.090 14.100 1.00 96.25 298 PHE A C 1
ATOM 2183 O O . PHE A 1 298 ? -12.586 -7.156 14.247 1.00 96.25 298 PHE A O 1
ATOM 2190 N N . ARG A 1 299 ? -14.068 -5.891 13.122 1.00 93.88 299 ARG A N 1
ATOM 2191 C CA . ARG A 1 299 ? -14.346 -6.881 12.073 1.00 93.88 299 ARG A CA 1
ATOM 2192 C C . ARG A 1 299 ? -13.469 -6.613 10.858 1.00 93.88 299 ARG A C 1
ATOM 2194 O O . ARG A 1 299 ? -13.218 -5.450 10.538 1.00 93.88 299 ARG A O 1
ATOM 2201 N N . LEU A 1 300 ? -13.018 -7.658 10.178 1.00 97.25 300 LEU A N 1
ATOM 2202 C CA . LEU A 1 300 ? -12.251 -7.505 8.946 1.00 97.25 300 LEU A CA 1
ATOM 2203 C C . LEU A 1 300 ? -13.172 -7.004 7.818 1.00 97.25 300 LEU A C 1
ATOM 2205 O O . LEU A 1 300 ? -14.321 -7.419 7.702 1.00 97.25 300 LEU A O 1
ATOM 2209 N N . LEU A 1 301 ? -12.689 -6.056 7.020 1.00 97.69 301 LEU A N 1
ATOM 2210 C CA . LEU A 1 301 ? -13.407 -5.492 5.872 1.00 97.69 301 LEU A CA 1
ATOM 2211 C C . LEU A 1 301 ? -12.713 -5.829 4.559 1.00 97.69 301 LEU A C 1
ATOM 2213 O O . LEU A 1 301 ? -13.385 -6.033 3.552 1.00 97.69 301 LEU A O 1
ATOM 2217 N N . ALA A 1 302 ? -11.378 -5.837 4.557 1.00 98.38 302 ALA A N 1
ATOM 2218 C CA . ALA A 1 302 ? -10.601 -6.139 3.367 1.00 98.38 302 ALA A CA 1
ATOM 2219 C C . ALA A 1 302 ? -9.171 -6.586 3.687 1.00 98.38 302 ALA A C 1
ATOM 2221 O O . ALA A 1 302 ? -8.560 -6.111 4.648 1.00 98.38 302 ALA A O 1
ATOM 2222 N N . ILE A 1 303 ? -8.626 -7.416 2.799 1.00 98.75 303 ILE A N 1
ATOM 2223 C CA . ILE A 1 303 ? -7.192 -7.688 2.656 1.00 98.75 303 ILE A CA 1
ATOM 2224 C C . ILE A 1 303 ? -6.742 -7.065 1.330 1.00 98.75 303 ILE A C 1
ATOM 2226 O O . ILE A 1 303 ? -7.353 -7.315 0.289 1.00 98.75 303 ILE A O 1
ATOM 2230 N N . VAL A 1 304 ? -5.712 -6.216 1.354 1.00 98.62 304 VAL A N 1
ATOM 2231 C CA . VAL A 1 304 ? -5.328 -5.378 0.205 1.00 98.62 304 VAL A CA 1
ATOM 2232 C C . VAL A 1 304 ? -3.865 -5.593 -0.171 1.00 98.62 304 VAL A C 1
ATOM 2234 O O . VAL A 1 304 ? -2.978 -5.343 0.637 1.00 98.62 304 VAL A O 1
ATOM 2237 N N . ASN A 1 305 ? -3.613 -5.986 -1.417 1.00 97.56 305 ASN A N 1
ATOM 2238 C CA . ASN A 1 305 ? -2.278 -6.140 -1.993 1.00 97.56 305 ASN A CA 1
ATOM 2239 C C . ASN A 1 305 ? -1.866 -4.879 -2.769 1.00 97.56 305 ASN A C 1
ATOM 2241 O O . ASN A 1 305 ? -2.329 -4.649 -3.887 1.00 97.56 305 ASN A O 1
ATOM 2245 N N . ARG A 1 306 ? -0.993 -4.062 -2.190 1.00 94.06 306 ARG A N 1
ATOM 2246 C CA . ARG A 1 306 ? -0.438 -2.837 -2.779 1.00 94.06 306 ARG A CA 1
ATOM 2247 C C . ARG A 1 306 ? 0.961 -3.080 -3.352 1.00 94.06 306 ARG A C 1
ATOM 2249 O O . ARG A 1 306 ? 1.906 -2.365 -3.020 1.00 94.06 306 ARG A O 1
ATOM 2256 N N . LEU A 1 307 ? 1.099 -4.091 -4.216 1.00 91.75 307 LEU A N 1
ATOM 2257 C CA . LEU A 1 307 ? 2.332 -4.350 -4.975 1.00 91.75 307 LEU A CA 1
ATOM 2258 C C . LEU A 1 307 ? 2.808 -3.112 -5.754 1.00 91.75 307 LEU A C 1
ATOM 2260 O O . LEU A 1 307 ? 4.008 -2.920 -5.932 1.00 91.75 307 LEU A O 1
ATOM 2264 N N . ASP A 1 308 ? 1.881 -2.239 -6.151 1.00 86.69 308 ASP A N 1
ATOM 2265 C CA . ASP A 1 308 ? 2.149 -0.970 -6.832 1.00 86.69 308 ASP A CA 1
ATOM 2266 C C . ASP A 1 308 ? 3.002 0.010 -6.015 1.00 86.69 308 ASP A C 1
ATOM 2268 O O . ASP A 1 308 ? 3.608 0.912 -6.583 1.00 86.69 308 ASP A O 1
ATOM 2272 N N . LEU A 1 309 ? 3.087 -0.161 -4.691 1.00 85.38 309 LEU A N 1
ATOM 2273 C CA . LEU A 1 309 ? 3.928 0.675 -3.830 1.00 85.38 309 LEU A CA 1
ATOM 2274 C C . LEU A 1 309 ? 5.408 0.253 -3.812 1.00 85.38 309 LEU A C 1
ATOM 2276 O O . LEU A 1 309 ? 6.219 0.941 -3.195 1.00 85.38 309 LEU A O 1
ATOM 2280 N N . ARG A 1 310 ? 5.792 -0.832 -4.502 1.00 81.44 310 ARG A N 1
ATOM 2281 C CA . ARG A 1 310 ? 7.197 -1.292 -4.591 1.00 81.44 310 ARG A CA 1
ATOM 2282 C C . ARG A 1 310 ? 8.134 -0.278 -5.260 1.00 81.44 310 ARG A C 1
ATOM 2284 O O . ARG A 1 310 ? 9.328 -0.248 -4.978 1.00 81.44 310 ARG A O 1
ATOM 2291 N N . THR A 1 311 ? 7.587 0.562 -6.137 1.00 62.59 311 THR A N 1
ATOM 2292 C CA . THR A 1 311 ? 8.333 1.555 -6.919 1.00 62.59 311 THR A CA 1
ATOM 2293 C C . THR A 1 311 ? 8.633 2.828 -6.125 1.00 62.59 311 THR A C 1
ATOM 2295 O O . THR A 1 311 ? 9.252 3.743 -6.656 1.00 62.59 311 THR A O 1
ATOM 2298 N N . GLY A 1 312 ? 8.196 2.927 -4.860 1.00 50.94 312 GLY A N 1
ATOM 2299 C CA . GLY A 1 312 ? 8.400 4.112 -4.016 1.00 50.94 312 GLY A CA 1
ATOM 2300 C C . GLY A 1 312 ? 7.604 5.354 -4.449 1.00 50.94 312 GLY A C 1
ATOM 2301 O O . GLY A 1 312 ? 7.638 6.367 -3.758 1.00 50.94 312 GLY A O 1
ATOM 2302 N N . ALA A 1 313 ? 6.846 5.279 -5.550 1.00 37.12 313 ALA A N 1
ATOM 2303 C CA . ALA A 1 313 ? 6.108 6.403 -6.133 1.00 37.12 313 ALA A CA 1
ATOM 2304 C C . ALA A 1 313 ? 4.879 6.845 -5.313 1.00 37.12 313 ALA A C 1
ATOM 2306 O O . ALA A 1 313 ? 4.327 7.920 -5.538 1.00 37.12 313 ALA A O 1
ATOM 2307 N N . GLY A 1 314 ? 4.427 6.036 -4.352 1.00 34.50 314 GLY A N 1
ATOM 2308 C CA . GLY A 1 314 ? 3.406 6.446 -3.395 1.00 34.50 314 GLY A CA 1
ATOM 2309 C C . GLY A 1 314 ? 4.085 6.909 -2.120 1.00 34.50 314 GLY A C 1
ATOM 2310 O O . GLY A 1 314 ? 4.552 6.061 -1.369 1.00 34.50 314 GLY A O 1
ATOM 2311 N N . GLY A 1 315 ? 4.106 8.220 -1.859 1.00 33.66 315 GLY A N 1
ATOM 2312 C CA . GLY A 1 315 ? 4.762 8.881 -0.717 1.00 33.66 315 GLY A CA 1
ATOM 2313 C C . GLY A 1 315 ? 4.342 8.434 0.699 1.00 33.66 315 GLY A C 1
ATOM 2314 O O . GLY A 1 315 ? 4.592 9.140 1.674 1.00 33.66 315 GLY A O 1
ATOM 2315 N N . TYR A 1 316 ? 3.728 7.267 0.849 1.00 37.41 316 TYR A N 1
ATOM 2316 C CA . TYR A 1 316 ? 3.340 6.642 2.097 1.00 37.41 316 TYR A CA 1
ATOM 2317 C C . TYR A 1 316 ? 4.191 5.386 2.350 1.00 37.41 316 TYR A C 1
ATOM 2319 O O . TYR A 1 316 ? 3.888 4.311 1.849 1.00 37.41 316 TYR A O 1
ATOM 2327 N N . GLY A 1 317 ? 5.233 5.525 3.173 1.00 35.22 317 GLY A N 1
ATOM 2328 C CA . GLY A 1 317 ? 5.737 4.433 4.018 1.00 35.22 317 GLY A CA 1
ATOM 2329 C C . GLY A 1 317 ? 6.494 3.263 3.373 1.00 35.22 317 GLY A C 1
ATOM 2330 O O . GLY A 1 317 ? 6.702 2.271 4.063 1.00 35.22 317 GLY A O 1
ATOM 2331 N N . GLY A 1 318 ? 6.945 3.336 2.119 1.00 34.31 318 GLY A N 1
ATOM 2332 C CA . GLY A 1 318 ? 7.844 2.328 1.539 1.00 34.31 318 GLY A CA 1
ATOM 2333 C C . GLY A 1 318 ? 9.309 2.760 1.604 1.00 34.31 318 GLY A C 1
ATOM 2334 O O . GLY A 1 318 ? 9.688 3.705 0.919 1.00 34.31 318 GLY A O 1
ATOM 2335 N N . SER A 1 319 ? 10.143 2.078 2.395 1.00 35.47 319 SER A N 1
ATOM 2336 C CA . SER A 1 319 ? 11.594 2.122 2.184 1.00 35.47 319 SER A CA 1
ATOM 2337 C C . SER A 1 319 ? 11.942 1.406 0.875 1.00 35.47 319 SER A C 1
ATOM 2339 O O . SER A 1 319 ? 11.247 0.479 0.452 1.00 35.47 319 SER A O 1
ATOM 2341 N N . THR A 1 320 ? 13.020 1.850 0.243 1.00 39.03 320 THR A N 1
ATOM 2342 C CA . THR A 1 320 ? 13.636 1.262 -0.949 1.00 39.03 320 THR A CA 1
ATOM 2343 C C . THR A 1 320 ? 13.810 -0.261 -0.813 1.00 39.03 320 THR A C 1
ATOM 2345 O O . THR A 1 320 ? 14.282 -0.742 0.212 1.00 39.03 320 THR A O 1
ATOM 2348 N N . GLY A 1 321 ? 13.425 -1.022 -1.850 1.00 50.44 321 GLY A N 1
ATOM 2349 C CA . GLY A 1 321 ? 13.775 -2.450 -1.989 1.00 50.44 321 GLY A CA 1
ATOM 2350 C C . GLY A 1 321 ? 12.737 -3.503 -1.562 1.00 50.44 321 GLY A C 1
ATOM 2351 O O . GLY A 1 321 ? 13.134 -4.629 -1.288 1.00 50.44 321 GLY A O 1
ATOM 2352 N N . ASN A 1 322 ? 11.434 -3.195 -1.535 1.00 71.81 322 ASN A N 1
ATOM 2353 C CA . ASN A 1 322 ? 10.385 -4.076 -0.984 1.00 71.81 322 ASN A CA 1
ATOM 2354 C C . ASN A 1 322 ? 9.296 -4.405 -2.032 1.00 71.81 322 ASN A C 1
ATOM 2356 O O . ASN A 1 322 ? 9.002 -3.562 -2.874 1.00 71.81 322 ASN A O 1
ATOM 2360 N N . ALA A 1 323 ? 8.617 -5.558 -1.959 1.00 87.88 323 ALA A N 1
ATOM 2361 C CA . ALA A 1 323 ? 7.556 -5.978 -2.898 1.00 87.88 323 ALA A CA 1
ATOM 2362 C C . ALA A 1 323 ? 6.195 -5.279 -2.659 1.00 87.88 323 ALA A C 1
ATOM 2364 O O . ALA A 1 323 ? 5.125 -5.882 -2.784 1.00 87.88 323 ALA A O 1
ATOM 2365 N N . GLY A 1 324 ? 6.240 -3.995 -2.298 1.00 90.06 324 GLY A N 1
ATOM 2366 C CA . GLY A 1 324 ? 5.086 -3.150 -2.015 1.00 90.06 324 GLY A CA 1
ATOM 2367 C C . GLY A 1 324 ? 4.586 -3.274 -0.578 1.00 90.06 324 GLY A C 1
ATOM 2368 O O . GLY A 1 324 ? 5.369 -3.373 0.370 1.00 90.06 324 GLY A O 1
ATOM 2369 N N . GLU A 1 325 ? 3.265 -3.222 -0.415 1.00 93.50 325 GLU A N 1
ATOM 2370 C CA . GLU A 1 325 ? 2.609 -3.201 0.893 1.00 93.50 325 GLU A CA 1
ATOM 2371 C C . GLU A 1 325 ? 1.410 -4.163 0.949 1.00 93.50 325 GLU A C 1
ATOM 2373 O O . GLU A 1 325 ? 0.676 -4.336 -0.022 1.00 93.50 325 GLU A O 1
ATOM 2378 N N . LEU A 1 326 ? 1.185 -4.779 2.107 1.00 97.62 326 LEU A N 1
ATOM 2379 C CA . LEU A 1 326 ? 0.015 -5.599 2.408 1.00 97.62 326 LEU A CA 1
ATOM 2380 C C . LEU A 1 326 ? -0.817 -4.899 3.480 1.00 97.62 326 LEU A C 1
ATOM 2382 O O . LEU A 1 326 ? -0.278 -4.505 4.515 1.00 97.62 326 LEU A O 1
ATOM 2386 N N . ARG A 1 327 ? -2.132 -4.773 3.266 1.00 98.44 327 ARG A N 1
ATOM 2387 C CA . ARG A 1 327 ? -3.031 -4.161 4.251 1.00 98.44 327 ARG A CA 1
ATOM 2388 C C . ARG A 1 327 ? -4.112 -5.093 4.757 1.00 98.44 327 ARG A C 1
ATOM 2390 O O . ARG A 1 327 ? -4.717 -5.821 3.977 1.00 98.44 327 ARG A O 1
ATOM 2397 N N . PHE A 1 328 ? -4.418 -4.957 6.042 1.00 98.81 328 PHE A N 1
ATOM 2398 C CA . PHE A 1 328 ? -5.646 -5.468 6.646 1.00 98.81 328 PHE A CA 1
ATOM 2399 C C . PHE A 1 328 ? -6.466 -4.284 7.141 1.00 98.81 328 PHE A C 1
ATOM 2401 O O . PHE A 1 328 ? -5.992 -3.492 7.956 1.00 98.81 328 PHE A O 1
ATOM 2408 N N . VAL A 1 329 ? -7.686 -4.151 6.628 1.00 98.75 329 VAL A N 1
ATOM 2409 C CA . VAL A 1 329 ? -8.593 -3.049 6.953 1.00 98.75 329 VAL A CA 1
ATOM 2410 C C . VAL A 1 329 ? -9.699 -3.589 7.839 1.00 98.75 329 VAL A C 1
ATOM 2412 O O . VAL A 1 329 ? -10.475 -4.436 7.405 1.00 98.75 329 VAL A O 1
ATOM 2415 N N . PHE A 1 330 ? -9.791 -3.082 9.061 1.00 98.50 330 PHE A N 1
ATOM 2416 C CA . PHE A 1 330 ? -10.839 -3.426 10.012 1.00 98.50 330 PHE A CA 1
ATOM 2417 C C . PHE A 1 330 ? -11.817 -2.275 10.192 1.00 98.50 330 PHE A C 1
ATOM 2419 O O . PHE A 1 330 ? -11.416 -1.116 10.164 1.00 98.50 330 PHE A O 1
ATOM 2426 N N . GLY A 1 331 ? -13.086 -2.596 10.431 1.00 97.19 331 GLY A N 1
ATOM 2427 C CA . GLY A 1 331 ? -14.116 -1.659 10.870 1.00 97.19 331 GLY A CA 1
ATOM 2428 C C . GLY A 1 331 ? -14.415 -1.859 12.348 1.00 97.19 331 GLY A C 1
ATOM 2429 O O . GLY A 1 331 ? -14.582 -2.998 12.790 1.00 97.19 331 GLY A O 1
ATOM 2430 N N . ALA A 1 332 ? -14.491 -0.770 13.109 1.00 96.19 332 ALA A N 1
ATOM 2431 C CA . ALA A 1 332 ? -14.867 -0.835 14.513 1.00 96.19 332 ALA A CA 1
ATOM 2432 C C . ALA A 1 332 ? -16.372 -1.087 14.668 1.00 96.19 332 ALA A C 1
ATOM 2434 O O . ALA A 1 332 ? -17.202 -0.587 13.903 1.00 96.19 332 ALA A O 1
ATOM 2435 N N . VAL A 1 333 ? -16.728 -1.836 15.702 1.00 94.12 333 VAL A N 1
ATOM 2436 C CA . VAL A 1 333 ? -18.112 -2.028 16.134 1.00 94.12 333 VAL A CA 1
ATOM 2437 C C . VAL A 1 333 ? -18.219 -1.656 17.602 1.00 94.12 333 VAL A C 1
ATOM 2439 O O . VAL A 1 333 ? -17.260 -1.796 18.354 1.00 94.12 333 VAL A O 1
ATOM 2442 N N . LYS A 1 334 ? -19.376 -1.180 18.046 1.00 86.88 334 LYS A N 1
ATOM 2443 C CA . LYS A 1 334 ? -19.611 -0.992 19.475 1.00 86.88 334 LYS A CA 1
ATOM 2444 C C . LYS A 1 334 ? -19.813 -2.367 20.123 1.00 86.88 334 LYS A C 1
ATOM 2446 O O . LYS A 1 334 ? -20.750 -3.064 19.720 1.00 86.88 334 LYS A O 1
ATOM 2451 N N . PRO A 1 335 ? -19.000 -2.763 21.120 1.00 73.38 335 PRO A N 1
ATOM 2452 C CA . PRO A 1 335 ? -19.208 -4.024 21.828 1.00 73.38 335 PRO A CA 1
ATOM 2453 C C . PRO A 1 335 ? -20.603 -4.058 22.480 1.00 73.38 335 PRO A C 1
ATOM 2455 O O . PRO A 1 335 ? -20.979 -3.124 23.191 1.00 73.38 335 PRO A O 1
ATOM 2458 N N . GLY A 1 336 ? -21.385 -5.118 22.241 1.00 66.00 336 GLY A N 1
ATOM 2459 C CA . GLY A 1 336 ? -22.724 -5.290 22.823 1.00 66.00 336 GLY A CA 1
ATOM 2460 C C . GLY A 1 336 ? -23.721 -6.019 21.912 1.00 66.00 336 GLY A C 1
ATOM 2461 O O . GLY A 1 336 ? -23.411 -6.364 20.776 1.00 66.00 336 GLY A O 1
ATOM 2462 N N . ARG A 1 337 ? -24.951 -6.245 22.405 1.00 56.69 337 ARG A N 1
ATOM 2463 C CA . ARG A 1 337 ? -25.975 -7.071 21.722 1.00 56.69 337 ARG A CA 1
ATOM 2464 C C . ARG A 1 337 ? -26.519 -6.499 20.407 1.00 56.69 337 ARG A C 1
ATOM 2466 O O . ARG A 1 337 ? -27.151 -7.235 19.660 1.00 56.69 337 ARG A O 1
ATOM 2473 N N . THR A 1 338 ? -26.328 -5.211 20.134 1.00 66.62 338 THR A N 1
ATOM 2474 C CA . THR A 1 338 ? -26.924 -4.527 18.975 1.00 66.62 338 THR A CA 1
ATOM 2475 C C . THR A 1 338 ? -25.990 -4.386 17.772 1.00 66.62 338 THR A C 1
ATOM 2477 O O . THR A 1 338 ? -26.450 -3.865 16.765 1.00 66.62 338 THR A O 1
ATOM 2480 N N . CYS A 1 339 ? -24.722 -4.833 17.851 1.00 81.94 339 CYS A N 1
ATOM 2481 C CA . CYS A 1 339 ? -23.706 -4.684 16.790 1.00 81.94 339 CYS A CA 1
ATOM 2482 C C . CYS A 1 339 ? -23.812 -3.330 16.059 1.00 81.94 339 CYS A C 1
ATOM 2484 O O . CYS A 1 339 ? -24.160 -3.230 14.880 1.00 81.94 339 CYS A O 1
ATOM 2486 N N . GLN A 1 340 ? -23.557 -2.240 16.776 1.00 91.56 340 GLN A N 1
ATOM 2487 C CA . GLN A 1 340 ? -23.548 -0.934 16.129 1.00 91.56 340 GLN A CA 1
ATOM 2488 C C . GLN A 1 340 ? -22.241 -0.780 15.345 1.00 91.56 340 GLN A C 1
ATOM 2490 O O . GLN A 1 340 ? -21.171 -0.706 15.945 1.00 91.56 340 GLN A O 1
ATOM 2495 N N . LEU A 1 341 ? -22.323 -0.709 14.016 1.00 93.94 341 LEU A N 1
ATOM 2496 C CA . LEU A 1 341 ? -21.172 -0.392 13.171 1.00 93.94 341 LEU A CA 1
ATOM 2497 C C . LEU A 1 341 ? -20.754 1.062 13.408 1.00 93.94 341 LEU A C 1
ATOM 2499 O O . LEU A 1 341 ? -21.586 1.970 13.335 1.00 93.94 341 LEU A O 1
ATOM 2503 N N . LEU A 1 342 ? -19.475 1.285 13.695 1.00 95.12 342 LEU A N 1
ATOM 2504 C CA . LEU A 1 342 ? -18.930 2.620 13.905 1.00 95.12 342 LEU A CA 1
ATOM 2505 C C . LEU A 1 342 ? -18.246 3.100 12.616 1.00 95.12 342 LEU A C 1
ATOM 2507 O O . LEU A 1 342 ? -17.558 2.310 11.968 1.00 95.12 342 LEU A O 1
ATOM 2511 N N . PRO A 1 343 ? -18.384 4.382 12.230 1.00 95.25 343 PRO A N 1
ATOM 2512 C CA . PRO A 1 343 ? -17.628 4.965 11.125 1.00 95.25 343 PRO A CA 1
ATOM 2513 C C . PRO A 1 343 ? -16.168 5.214 11.542 1.00 95.25 343 PRO A C 1
ATOM 2515 O O . PRO A 1 343 ? -15.730 6.346 11.741 1.00 95.25 343 PRO A O 1
ATOM 2518 N N . MET A 1 344 ? -15.443 4.114 11.738 1.00 96.62 344 MET A N 1
ATOM 2519 C CA . MET A 1 344 ? -14.049 4.060 12.153 1.00 96.62 344 MET A CA 1
ATOM 2520 C C . MET A 1 344 ? -13.393 2.835 11.522 1.00 96.62 344 MET A C 1
ATOM 2522 O O . MET A 1 344 ? -13.847 1.708 11.734 1.00 96.62 344 MET A O 1
ATOM 2526 N N . THR A 1 345 ? -12.309 3.054 10.785 1.00 97.94 345 THR A N 1
ATOM 2527 C CA . THR A 1 345 ? -11.434 1.979 10.313 1.00 97.94 345 THR A CA 1
ATOM 2528 C C . THR A 1 345 ? -10.103 1.976 11.045 1.00 97.94 345 THR A C 1
ATOM 2530 O O . THR A 1 345 ? -9.581 3.040 11.382 1.00 97.94 345 THR A O 1
ATOM 2533 N N . VAL A 1 346 ? -9.526 0.787 11.206 1.00 98.56 346 VAL A N 1
ATOM 2534 C CA . VAL A 1 346 ? -8.135 0.573 11.617 1.00 98.56 346 VAL A CA 1
ATOM 2535 C C . VAL A 1 346 ? -7.434 -0.216 10.518 1.00 98.56 346 VAL A C 1
ATOM 2537 O O . VAL A 1 346 ? -7.912 -1.274 10.114 1.00 98.56 346 VAL A O 1
ATOM 2540 N N . ILE A 1 347 ? -6.327 0.309 10.011 1.00 98.69 347 ILE A N 1
ATOM 2541 C CA . ILE A 1 347 ? -5.624 -0.201 8.840 1.00 98.69 347 ILE A CA 1
ATOM 2542 C C . ILE A 1 347 ? -4.211 -0.577 9.258 1.00 98.69 347 ILE A C 1
ATOM 2544 O O . ILE A 1 347 ? -3.418 0.287 9.625 1.00 98.69 347 ILE A O 1
ATOM 2548 N N . PHE A 1 348 ? -3.898 -1.863 9.184 1.00 98.81 348 PHE A N 1
ATOM 2549 C CA . PHE A 1 348 ? -2.533 -2.357 9.312 1.00 98.81 348 PHE A CA 1
ATOM 2550 C C . PHE A 1 348 ? -1.884 -2.246 7.942 1.00 98.81 348 PHE A C 1
ATOM 2552 O O . PHE A 1 348 ? -2.411 -2.824 6.998 1.00 98.81 348 PHE A O 1
ATOM 2559 N N . GLU A 1 349 ? -0.783 -1.510 7.820 1.00 97.62 349 GLU A N 1
ATOM 2560 C CA . GLU A 1 349 ? -0.064 -1.315 6.561 1.00 97.62 349 GLU A CA 1
ATOM 2561 C C . GLU A 1 349 ? 1.348 -1.901 6.715 1.00 97.62 349 GLU A C 1
ATOM 2563 O O . GLU A 1 349 ? 2.231 -1.301 7.332 1.00 97.62 349 GLU A O 1
ATOM 2568 N N . TYR A 1 350 ? 1.541 -3.129 6.229 1.00 96.81 350 TYR A N 1
ATOM 2569 C CA . TYR A 1 350 ? 2.795 -3.875 6.326 1.00 96.81 350 TYR A CA 1
ATOM 2570 C C . TYR A 1 350 ? 3.643 -3.685 5.076 1.00 96.81 350 TYR A C 1
ATOM 2572 O O . TYR A 1 350 ? 3.179 -3.975 3.974 1.00 96.81 350 TYR A O 1
ATOM 2580 N N . GLY A 1 351 ? 4.909 -3.310 5.239 1.00 93.06 351 GLY A N 1
ATOM 2581 C CA . GLY A 1 351 ? 5.868 -3.420 4.142 1.00 93.06 351 GLY A CA 1
ATOM 2582 C C . GLY A 1 351 ? 6.084 -4.892 3.812 1.00 93.06 351 GLY A C 1
ATOM 2583 O O . GLY A 1 351 ? 6.121 -5.713 4.724 1.00 93.06 351 GLY A O 1
ATOM 2584 N N . VAL A 1 352 ? 6.210 -5.234 2.531 1.00 93.25 352 VAL A N 1
ATOM 2585 C CA . VAL A 1 352 ? 6.473 -6.614 2.101 1.00 93.25 352 VAL A CA 1
ATOM 2586 C C . VAL A 1 352 ? 7.988 -6.795 1.950 1.00 93.25 352 VAL A C 1
ATOM 2588 O O . VAL A 1 352 ? 8.543 -6.320 0.958 1.00 93.25 352 VAL A O 1
ATOM 2591 N N . PRO A 1 353 ? 8.684 -7.456 2.899 1.00 88.38 353 PRO A N 1
ATOM 2592 C CA . PRO A 1 353 ? 10.145 -7.543 2.934 1.00 88.38 353 PRO A CA 1
ATOM 2593 C C . PRO A 1 353 ? 10.659 -8.620 1.964 1.00 88.38 353 PRO A C 1
ATOM 2595 O O . PRO A 1 353 ? 11.332 -9.572 2.348 1.00 88.38 353 PRO A O 1
ATOM 2598 N N . ILE A 1 354 ? 10.271 -8.492 0.698 1.00 87.06 354 ILE A N 1
ATOM 2599 C CA . ILE A 1 354 ? 10.672 -9.340 -0.421 1.00 87.06 354 ILE A CA 1
ATOM 2600 C C . ILE A 1 354 ? 11.364 -8.427 -1.427 1.00 87.06 354 ILE A C 1
ATOM 2602 O O . ILE A 1 354 ? 10.769 -7.455 -1.889 1.00 87.06 354 ILE A O 1
ATOM 2606 N N . SER A 1 355 ? 12.609 -8.746 -1.761 1.00 80.94 355 SER A N 1
ATOM 2607 C CA . SER A 1 355 ? 13.462 -7.957 -2.645 1.00 80.94 355 SER A CA 1
ATOM 2608 C C . SER A 1 355 ? 14.033 -8.818 -3.774 1.00 80.94 355 SER A C 1
ATOM 2610 O O . SER A 1 355 ? 14.047 -10.052 -3.700 1.00 80.94 355 SER A O 1
ATOM 2612 N N . GLY A 1 356 ? 14.505 -8.156 -4.831 1.00 77.69 356 GLY A N 1
ATOM 2613 C CA . GLY A 1 356 ? 15.073 -8.796 -6.017 1.00 77.69 356 GLY A CA 1
ATOM 2614 C C . GLY A 1 356 ? 14.009 -9.216 -7.030 1.00 77.69 356 GLY A C 1
ATOM 2615 O O . GLY A 1 356 ? 12.942 -9.724 -6.670 1.00 77.69 356 GLY A O 1
ATOM 2616 N N . CYS A 1 357 ? 14.310 -9.020 -8.315 1.00 84.00 357 CYS A N 1
ATOM 2617 C CA . CYS A 1 357 ? 13.338 -9.183 -9.395 1.00 84.00 357 CYS A CA 1
ATOM 2618 C C . CYS A 1 357 ? 12.632 -10.549 -9.371 1.00 84.00 357 CYS A C 1
ATOM 2620 O O . CYS A 1 357 ? 11.403 -10.622 -9.435 1.00 84.00 357 CYS A O 1
ATOM 2622 N N . VAL A 1 358 ? 13.393 -11.638 -9.207 1.00 85.06 358 VAL A N 1
ATOM 2623 C CA . VAL A 1 358 ? 12.848 -13.006 -9.225 1.00 85.06 358 VAL A CA 1
ATOM 2624 C C . VAL A 1 358 ? 11.847 -13.234 -8.089 1.00 85.06 358 VAL A C 1
ATOM 2626 O O . VAL A 1 358 ? 10.776 -13.804 -8.316 1.00 85.06 358 VAL A O 1
ATOM 2629 N N . ASN A 1 359 ? 12.162 -12.765 -6.881 1.00 87.81 359 ASN A N 1
ATOM 2630 C CA . ASN A 1 359 ? 11.305 -12.964 -5.714 1.00 87.81 359 ASN A CA 1
ATOM 2631 C C . ASN A 1 359 ? 10.066 -12.066 -5.768 1.00 87.81 359 ASN A C 1
ATOM 2633 O O . ASN A 1 359 ? 8.972 -12.528 -5.454 1.00 87.81 359 ASN A O 1
ATOM 2637 N N . VAL A 1 360 ? 10.212 -10.815 -6.216 1.00 88.69 360 VAL A N 1
ATOM 2638 C CA . VAL A 1 360 ? 9.086 -9.884 -6.401 1.00 88.69 360 VAL A CA 1
ATOM 2639 C C . VAL A 1 360 ? 8.123 -10.408 -7.472 1.00 88.69 360 VAL A C 1
ATOM 2641 O O . VAL A 1 360 ? 6.909 -10.413 -7.263 1.00 88.69 360 VAL A O 1
ATOM 2644 N N . ARG A 1 361 ? 8.644 -10.941 -8.584 1.00 89.38 361 ARG A N 1
ATOM 2645 C CA . ARG A 1 361 ? 7.835 -11.627 -9.601 1.00 89.38 361 ARG A CA 1
ATOM 2646 C C . ARG A 1 361 ? 7.122 -12.852 -9.032 1.00 89.38 361 ARG A C 1
ATOM 2648 O O . ARG A 1 361 ? 5.932 -13.030 -9.271 1.00 89.38 361 ARG A O 1
ATOM 2655 N N . SER A 1 362 ? 7.824 -13.685 -8.263 1.00 93.12 362 SER A N 1
ATOM 2656 C CA . SER A 1 362 ? 7.229 -14.857 -7.603 1.00 93.12 362 SER A CA 1
ATOM 2657 C C . SER A 1 362 ? 6.099 -14.458 -6.649 1.00 93.12 362 SER A C 1
ATOM 2659 O O . SER A 1 362 ? 5.022 -15.051 -6.674 1.00 93.12 362 SER A O 1
ATOM 2661 N N . TRP A 1 363 ? 6.302 -13.403 -5.858 1.00 95.31 363 TRP A N 1
ATOM 2662 C CA . TRP A 1 363 ? 5.276 -12.813 -5.003 1.00 95.31 363 TRP A CA 1
ATOM 2663 C C . TRP A 1 363 ? 4.051 -12.364 -5.810 1.00 95.31 363 TRP A C 1
ATOM 2665 O O . TRP A 1 363 ? 2.932 -12.770 -5.496 1.00 95.31 363 TRP A O 1
ATOM 2675 N N . ALA A 1 364 ? 4.243 -11.609 -6.895 1.00 94.06 364 ALA A N 1
ATOM 2676 C CA . ALA A 1 364 ? 3.160 -11.205 -7.793 1.00 94.06 364 ALA A CA 1
ATOM 2677 C C . ALA A 1 364 ? 2.403 -12.415 -8.371 1.00 94.06 364 ALA A C 1
ATOM 2679 O O . ALA A 1 364 ? 1.169 -12.438 -8.379 1.00 94.06 364 ALA A O 1
ATOM 2680 N N . GLN A 1 365 ? 3.128 -13.459 -8.780 1.00 94.50 365 GLN A N 1
ATOM 2681 C CA . GLN A 1 365 ? 2.536 -14.675 -9.325 1.00 94.50 365 GLN A CA 1
ATOM 2682 C C . GLN A 1 365 ? 1.674 -15.416 -8.295 1.00 94.50 365 GLN A C 1
ATOM 2684 O O . GLN A 1 365 ? 0.621 -15.936 -8.657 1.00 94.50 365 GLN A O 1
ATOM 2689 N N . GLN A 1 366 ? 2.053 -15.431 -7.011 1.00 97.69 366 GLN A N 1
ATOM 2690 C CA . GLN A 1 366 ? 1.217 -16.017 -5.956 1.00 97.69 366 GLN A CA 1
ATOM 2691 C C . GLN A 1 366 ? -0.160 -15.334 -5.884 1.00 97.69 366 GLN A C 1
ATOM 2693 O O . GLN A 1 366 ? -1.182 -16.019 -5.838 1.00 97.69 366 GLN A O 1
ATOM 2698 N N . TRP A 1 367 ? -0.204 -14.000 -5.964 1.00 97.38 367 TRP A N 1
ATOM 2699 C CA . TRP A 1 367 ? -1.462 -13.245 -5.997 1.00 97.38 367 TRP A CA 1
ATOM 2700 C C . TRP A 1 367 ? -2.266 -13.484 -7.276 1.00 97.38 367 TRP A C 1
ATOM 2702 O O . TRP A 1 367 ? -3.486 -13.631 -7.204 1.00 97.38 367 TRP A O 1
ATOM 2712 N N . VAL A 1 368 ? -1.614 -13.555 -8.441 1.00 93.88 368 VAL A N 1
ATOM 2713 C CA . VAL A 1 368 ? -2.278 -13.894 -9.714 1.00 93.88 368 VAL A CA 1
ATOM 2714 C C . VAL A 1 368 ? -2.882 -15.302 -9.658 1.00 93.88 368 VAL A C 1
ATOM 2716 O O . VAL A 1 368 ? -4.014 -15.507 -10.097 1.00 93.88 368 VAL A O 1
ATOM 2719 N N . ASN A 1 369 ? -2.178 -16.264 -9.058 1.00 94.69 369 ASN A N 1
ATOM 2720 C CA . ASN A 1 369 ? -2.612 -17.658 -8.973 1.00 94.69 369 ASN A CA 1
ATOM 2721 C C . ASN A 1 369 ? -3.899 -17.842 -8.154 1.00 94.69 369 ASN A C 1
ATOM 2723 O O . ASN A 1 369 ? -4.657 -18.773 -8.436 1.00 94.69 369 ASN A O 1
ATOM 2727 N N . LEU A 1 370 ? -4.213 -16.935 -7.218 1.00 96.25 370 LEU A N 1
ATOM 2728 C CA . LEU A 1 370 ? -5.503 -16.927 -6.510 1.00 96.25 370 LEU A CA 1
ATOM 2729 C C . LEU A 1 370 ? -6.698 -16.861 -7.470 1.00 96.25 370 LEU A C 1
ATOM 2731 O O . LEU A 1 370 ? -7.769 -17.387 -7.166 1.00 96.25 370 LEU A O 1
ATOM 2735 N N . ASN A 1 371 ? -6.523 -16.265 -8.653 1.00 91.06 371 ASN A N 1
ATOM 2736 C CA . ASN A 1 371 ? -7.590 -16.132 -9.635 1.00 91.06 371 ASN A CA 1
ATOM 2737 C C . ASN A 1 371 ? -8.098 -17.489 -10.156 1.00 91.06 371 ASN A C 1
ATOM 2739 O O . ASN A 1 371 ? -9.285 -17.610 -10.471 1.00 91.06 371 ASN A O 1
ATOM 2743 N N . SER A 1 372 ? -7.223 -18.504 -10.178 1.00 92.00 372 SER A N 1
ATOM 2744 C CA . SER A 1 372 ? -7.549 -19.883 -10.574 1.00 92.00 372 SER A CA 1
ATOM 2745 C C . SER A 1 372 ? -8.378 -20.644 -9.533 1.00 92.00 372 SER A C 1
ATOM 2747 O O . SER A 1 372 ? -8.973 -21.675 -9.845 1.00 92.00 372 SER A O 1
ATOM 2749 N N . LEU A 1 373 ? -8.449 -20.134 -8.301 1.00 95.81 373 LEU A N 1
ATOM 2750 C CA . LEU A 1 373 ? -9.183 -20.748 -7.203 1.00 95.81 373 LEU A CA 1
ATOM 2751 C C . LEU A 1 373 ? -10.582 -20.127 -7.076 1.00 95.81 373 LEU A C 1
ATOM 2753 O O . LEU A 1 373 ? -10.819 -18.952 -7.388 1.00 95.81 373 LEU A O 1
ATOM 2757 N N . VAL A 1 374 ? -11.539 -20.924 -6.597 1.00 96.44 374 VAL A N 1
ATOM 2758 C CA . VAL A 1 374 ? -12.888 -20.438 -6.274 1.00 96.44 374 VAL A CA 1
ATOM 2759 C C . VAL A 1 374 ? -12.789 -19.534 -5.046 1.00 96.44 374 VAL A C 1
ATOM 2761 O O . VAL A 1 374 ? -12.334 -19.985 -3.994 1.00 96.44 374 VAL A O 1
ATOM 2764 N N . LEU A 1 375 ? -13.199 -18.271 -5.184 1.00 95.94 375 LEU A N 1
ATOM 2765 C CA . LEU A 1 375 ? -13.185 -17.282 -4.101 1.00 95.94 375 LEU A CA 1
ATOM 2766 C C . LEU A 1 375 ? -13.943 -17.824 -2.882 1.00 95.94 375 LEU A C 1
ATOM 2768 O O . LEU A 1 375 ? -15.028 -18.384 -3.037 1.00 95.94 375 LEU A O 1
ATOM 2772 N N . GLY A 1 376 ? -13.335 -17.723 -1.699 1.00 95.56 376 GLY A N 1
ATOM 2773 C CA . GLY A 1 376 ? -13.921 -18.212 -0.447 1.00 95.56 376 GLY A CA 1
ATOM 2774 C C . GLY A 1 376 ? -13.832 -19.718 -0.209 1.00 95.56 376 GLY A C 1
ATOM 2775 O O . GLY A 1 376 ? -14.193 -20.198 0.862 1.00 95.56 376 GLY A O 1
ATOM 2776 N N . SER A 1 377 ? -13.356 -20.501 -1.182 1.00 97.75 377 SER A N 1
ATOM 2777 C CA . SER A 1 377 ? -13.125 -21.931 -0.960 1.00 97.75 377 SER A CA 1
ATOM 2778 C C . SER A 1 377 ? -11.997 -22.163 0.049 1.00 97.75 377 SER A C 1
ATOM 2780 O O . SER A 1 377 ? -11.088 -21.343 0.189 1.00 97.75 377 SER A O 1
ATOM 2782 N N . ALA A 1 378 ? -11.987 -23.336 0.691 1.00 97.44 378 ALA A N 1
ATOM 2783 C CA . ALA A 1 378 ? -10.901 -23.721 1.593 1.00 97.44 378 ALA A CA 1
ATOM 2784 C C . ALA A 1 378 ? -9.520 -23.640 0.915 1.00 97.44 378 ALA A C 1
ATOM 2786 O O . ALA A 1 378 ? -8.554 -23.220 1.550 1.00 97.44 378 ALA A O 1
ATOM 2787 N N . ALA A 1 379 ? -9.429 -23.985 -0.376 1.00 98.44 379 ALA A N 1
ATOM 2788 C CA . ALA A 1 379 ? -8.198 -23.867 -1.154 1.00 98.44 379 ALA A CA 1
ATOM 2789 C C . ALA A 1 379 ? -7.776 -22.400 -1.339 1.00 98.44 379 ALA A C 1
ATOM 2791 O O . ALA A 1 379 ? -6.624 -22.065 -1.070 1.00 98.44 379 ALA A O 1
ATOM 2792 N N . TYR A 1 380 ? -8.707 -21.521 -1.731 1.00 98.62 380 TYR A N 1
ATOM 2793 C CA . TYR A 1 380 ? -8.436 -20.087 -1.881 1.00 98.62 380 TYR A CA 1
ATOM 2794 C C . TYR A 1 380 ? -8.009 -19.455 -0.556 1.00 98.62 380 TYR A C 1
ATOM 2796 O O . TYR A 1 380 ? -6.958 -18.824 -0.496 1.00 98.62 380 TYR A O 1
ATOM 2804 N N . ASN A 1 381 ? -8.772 -19.661 0.521 1.00 98.56 381 ASN A N 1
ATOM 2805 C CA . ASN A 1 381 ? -8.476 -19.030 1.806 1.00 98.56 381 ASN A CA 1
ATOM 2806 C C . ASN A 1 381 ? -7.159 -19.562 2.405 1.00 98.56 381 ASN A C 1
ATOM 2808 O O . ASN A 1 381 ? -6.412 -18.809 3.025 1.00 98.56 381 ASN A O 1
ATOM 2812 N N . THR A 1 382 ? -6.824 -20.839 2.174 1.00 98.56 382 THR A N 1
ATOM 2813 C CA . THR A 1 382 ? -5.523 -21.410 2.574 1.00 98.56 382 THR A CA 1
ATOM 2814 C C . THR A 1 382 ? -4.372 -20.812 1.777 1.00 98.56 382 THR A C 1
ATOM 2816 O O . THR A 1 382 ? -3.362 -20.442 2.372 1.00 98.56 382 THR A O 1
ATOM 2819 N N . ALA A 1 383 ? -4.524 -20.665 0.459 1.00 98.69 383 ALA A N 1
ATOM 2820 C CA . ALA A 1 383 ? -3.521 -20.012 -0.375 1.00 98.69 383 ALA A CA 1
ATOM 2821 C C . ALA A 1 383 ? -3.329 -18.540 0.025 1.00 98.69 383 ALA A C 1
ATOM 2823 O O . ALA A 1 383 ? -2.196 -18.097 0.186 1.00 98.69 383 ALA A O 1
ATOM 2824 N N . LEU A 1 384 ? -4.420 -17.807 0.266 1.00 98.75 384 LEU A N 1
ATOM 2825 C CA . LEU A 1 384 ? -4.368 -16.423 0.731 1.00 98.75 384 LEU A CA 1
ATOM 2826 C C . LEU A 1 384 ? -3.632 -16.304 2.069 1.00 98.75 384 LEU A C 1
ATOM 2828 O O . LEU A 1 384 ? -2.763 -15.449 2.201 1.00 98.75 384 LEU A O 1
ATOM 2832 N N . GLN A 1 385 ? -3.917 -17.183 3.034 1.00 98.62 385 GLN A N 1
ATOM 2833 C CA . GLN A 1 385 ? -3.191 -17.189 4.305 1.00 98.62 385 GLN A CA 1
ATOM 2834 C C . GLN A 1 385 ? -1.700 -17.477 4.118 1.00 98.62 385 GLN A C 1
ATOM 2836 O O . GLN A 1 385 ? -0.874 -16.763 4.676 1.00 98.62 385 GLN A O 1
ATOM 2841 N N . ALA A 1 386 ? -1.336 -18.463 3.294 1.00 98.69 386 ALA A N 1
ATOM 2842 C CA . ALA A 1 386 ? 0.069 -18.766 3.021 1.00 98.69 386 ALA A CA 1
ATOM 2843 C C . ALA A 1 386 ? 0.822 -17.569 2.404 1.00 98.69 386 ALA A C 1
ATOM 2845 O O . ALA A 1 386 ? 2.005 -17.364 2.682 1.00 98.69 386 ALA A O 1
ATOM 2846 N N . ILE A 1 387 ? 0.137 -16.755 1.597 1.00 98.62 387 ILE A N 1
ATOM 2847 C CA . ILE A 1 387 ? 0.676 -15.502 1.058 1.00 98.62 387 ILE A CA 1
ATOM 2848 C C . ILE A 1 387 ? 0.863 -14.477 2.183 1.00 98.62 387 ILE A C 1
ATOM 2850 O O . ILE A 1 387 ? 1.955 -13.941 2.360 1.00 98.62 387 ILE A O 1
ATOM 2854 N N . THR A 1 388 ? -0.173 -14.211 2.980 1.00 98.62 388 THR A N 1
ATOM 2855 C CA . THR A 1 388 ? -0.120 -13.167 4.015 1.00 98.62 388 THR A CA 1
ATOM 2856 C C . THR A 1 388 ? 0.817 -13.512 5.176 1.00 98.62 388 THR A C 1
ATOM 2858 O O . THR A 1 388 ? 1.472 -12.617 5.710 1.00 98.62 388 THR A O 1
ATOM 2861 N N . ASP A 1 389 ? 0.952 -14.794 5.534 1.00 98.62 389 ASP A N 1
ATOM 2862 C CA . ASP A 1 389 ? 1.805 -15.283 6.631 1.00 98.62 389 ASP A CA 1
ATOM 2863 C C . ASP A 1 389 ? 3.299 -15.021 6.379 1.00 98.62 389 ASP A C 1
ATOM 2865 O O . ASP A 1 389 ? 4.095 -14.968 7.320 1.00 98.62 389 ASP A O 1
ATOM 2869 N N . GLN A 1 390 ? 3.699 -14.783 5.125 1.00 97.62 390 GLN A N 1
ATOM 2870 C CA . GLN A 1 390 ? 5.053 -14.336 4.783 1.00 97.62 390 GLN A CA 1
ATOM 2871 C C . GLN A 1 390 ? 5.369 -12.935 5.334 1.00 97.62 390 GLN A C 1
ATOM 2873 O O . GLN A 1 390 ? 6.542 -12.590 5.448 1.00 97.62 390 GLN A O 1
ATOM 2878 N N . VAL A 1 391 ? 4.348 -12.158 5.713 1.00 97.00 391 VAL A N 1
ATOM 2879 C CA . VAL A 1 391 ? 4.468 -10.743 6.090 1.00 97.00 391 VAL A CA 1
ATOM 2880 C C . VAL A 1 391 ? 3.943 -10.459 7.500 1.00 97.00 391 VAL A C 1
ATOM 2882 O O . VAL A 1 391 ? 4.597 -9.748 8.259 1.00 97.00 391 VAL A O 1
ATOM 2885 N N . ILE A 1 392 ? 2.768 -10.984 7.864 1.00 97.44 392 ILE A N 1
ATOM 2886 C CA . ILE A 1 392 ? 2.039 -10.527 9.065 1.00 97.44 392 ILE A CA 1
ATOM 2887 C C . ILE A 1 392 ? 2.525 -11.138 10.380 1.00 97.44 392 ILE A C 1
ATOM 2889 O O . ILE A 1 392 ? 2.234 -10.598 11.448 1.00 97.44 392 ILE A O 1
ATOM 2893 N N . LEU A 1 393 ? 3.236 -12.264 10.312 1.00 98.38 393 LEU A N 1
ATOM 2894 C CA . LEU A 1 393 ? 3.707 -12.970 11.499 1.00 98.38 393 LEU A CA 1
ATOM 2895 C C . LEU A 1 393 ? 4.870 -12.222 12.159 1.00 98.38 393 LEU A C 1
ATOM 2897 O O . LEU A 1 393 ? 5.656 -11.522 11.511 1.00 98.38 393 LEU A O 1
ATOM 2901 N N . ARG A 1 394 ? 5.028 -12.410 13.469 1.00 97.06 394 ARG A N 1
ATOM 2902 C CA . ARG A 1 394 ? 6.189 -11.904 14.202 1.00 97.06 394 ARG A CA 1
ATOM 2903 C C . ARG A 1 394 ? 7.491 -12.386 13.562 1.00 97.06 394 ARG A C 1
ATOM 2905 O O . ARG A 1 394 ? 7.578 -13.492 13.029 1.00 97.06 394 ARG A O 1
ATOM 2912 N N . ASN A 1 395 ? 8.536 -11.575 13.676 1.00 97.50 395 ASN A N 1
ATOM 2913 C CA . ASN A 1 395 ? 9.859 -11.816 13.093 1.00 97.50 395 ASN A CA 1
ATOM 2914 C C . ASN A 1 395 ? 9.940 -11.746 11.559 1.00 97.50 395 ASN A C 1
ATOM 2916 O O . ASN A 1 395 ? 11.026 -11.956 11.021 1.00 97.50 395 ASN A O 1
ATOM 2920 N N . LYS A 1 396 ? 8.854 -11.413 10.846 1.00 95.50 396 LYS A N 1
ATOM 2921 C CA . LYS A 1 396 ? 8.901 -11.207 9.389 1.00 95.50 396 LYS A CA 1
ATOM 2922 C C . LYS A 1 396 ? 9.551 -9.890 8.971 1.00 95.50 396 LYS A C 1
ATOM 2924 O O . LYS A 1 396 ? 9.982 -9.785 7.834 1.00 95.50 396 LYS A O 1
ATOM 2929 N N . GLY A 1 397 ? 9.704 -8.925 9.878 1.00 92.81 397 GLY A N 1
ATOM 2930 C CA . GLY A 1 397 ? 10.499 -7.715 9.650 1.00 92.81 397 GLY A CA 1
ATOM 2931 C C . GLY A 1 397 ? 11.731 -7.669 10.554 1.00 92.81 397 GLY A C 1
ATOM 2932 O O . GLY A 1 397 ? 11.745 -6.841 11.454 1.00 92.81 397 GLY A O 1
ATOM 2933 N N . PRO A 1 398 ? 12.754 -8.528 10.388 1.00 90.56 398 PRO A N 1
ATOM 2934 C CA . PRO A 1 398 ? 13.829 -8.702 11.375 1.00 90.56 398 PRO A CA 1
ATOM 2935 C C . PRO A 1 398 ? 14.621 -7.425 11.704 1.00 90.56 398 PRO A C 1
ATOM 2937 O O . PRO A 1 398 ? 15.069 -7.283 12.838 1.00 90.56 398 PRO A O 1
ATOM 2940 N N . GLY A 1 399 ? 14.761 -6.499 10.748 1.00 88.88 399 GLY A N 1
ATOM 2941 C CA . GLY A 1 399 ? 15.412 -5.195 10.942 1.00 88.88 399 GLY A CA 1
ATOM 2942 C C . GLY A 1 399 ? 14.486 -4.075 11.433 1.00 88.88 399 GLY A C 1
ATOM 2943 O O . GLY A 1 399 ? 14.925 -2.939 11.566 1.00 88.88 399 GLY A O 1
ATOM 2944 N N . LYS A 1 400 ? 13.202 -4.363 11.674 1.00 92.31 400 LYS A N 1
ATOM 2945 C CA . LYS A 1 400 ? 12.193 -3.375 12.076 1.00 92.31 400 LYS A CA 1
ATOM 2946 C C . LYS A 1 400 ? 11.845 -3.508 13.567 1.00 92.31 400 LYS A C 1
ATOM 2948 O O . LYS A 1 400 ? 12.014 -4.586 14.144 1.00 92.31 400 LYS A O 1
ATOM 2953 N N . PRO A 1 401 ? 11.319 -2.445 14.201 1.00 96.12 401 PRO A N 1
ATOM 2954 C CA . PRO A 1 401 ? 10.751 -2.489 15.549 1.00 96.12 401 PRO A CA 1
ATOM 2955 C C . PRO A 1 401 ? 9.853 -3.700 15.832 1.00 96.12 401 PRO A C 1
ATOM 2957 O O . PRO A 1 401 ? 9.046 -4.108 14.994 1.00 96.12 401 PRO A O 1
ATOM 2960 N N . ASN A 1 402 ? 10.011 -4.299 17.017 1.00 97.69 402 ASN A N 1
ATOM 2961 C CA . ASN A 1 402 ? 9.366 -5.550 17.454 1.00 97.69 402 ASN A CA 1
ATOM 2962 C C . ASN A 1 402 ? 9.550 -6.738 16.484 1.00 97.69 402 ASN A C 1
ATOM 2964 O O . ASN A 1 402 ? 8.880 -7.766 16.605 1.00 97.69 402 ASN A O 1
ATOM 2968 N N . ARG A 1 403 ? 10.444 -6.603 15.501 1.00 96.81 403 ARG A N 1
ATOM 2969 C CA . ARG A 1 403 ? 10.577 -7.457 14.318 1.00 96.81 403 ARG A CA 1
ATOM 2970 C C . ARG A 1 403 ? 9.283 -7.652 13.516 1.00 96.81 403 ARG A C 1
ATOM 2972 O O . ARG A 1 403 ? 9.100 -8.680 12.856 1.00 96.81 403 ARG A O 1
ATOM 2979 N N . SER A 1 404 ? 8.371 -6.687 13.595 1.00 96.56 404 SER A N 1
ATOM 2980 C CA . SER A 1 404 ? 7.132 -6.652 12.820 1.00 96.56 404 SER A CA 1
ATOM 2981 C C . SER A 1 404 ? 7.392 -6.034 11.449 1.00 96.56 404 SER A C 1
ATOM 2983 O O . SER A 1 404 ? 8.099 -5.036 11.344 1.00 96.56 404 SER A O 1
ATOM 2985 N N . ALA A 1 405 ? 6.787 -6.569 10.387 1.00 95.44 405 ALA A N 1
ATOM 2986 C CA . ALA A 1 405 ? 6.887 -5.965 9.056 1.00 95.44 405 ALA A CA 1
ATOM 2987 C C . ALA A 1 405 ? 6.060 -4.664 8.907 1.00 95.44 405 ALA A C 1
ATOM 2989 O O . ALA A 1 405 ? 6.130 -4.007 7.866 1.00 95.44 405 ALA A O 1
ATOM 2990 N N . LEU A 1 406 ? 5.301 -4.261 9.938 1.00 96.00 406 LEU A N 1
ATOM 2991 C CA . LEU A 1 406 ? 4.455 -3.063 9.930 1.00 96.00 406 LEU A CA 1
ATOM 2992 C C . LEU A 1 406 ? 5.256 -1.818 9.514 1.00 96.00 406 LEU A C 1
ATOM 2994 O O . LEU A 1 406 ? 6.327 -1.556 10.061 1.00 96.00 406 LEU A O 1
ATOM 2998 N N . ASN A 1 407 ? 4.761 -1.061 8.535 1.00 92.88 407 ASN A N 1
ATOM 2999 C CA . ASN A 1 407 ? 5.244 0.290 8.241 1.00 92.88 407 ASN A CA 1
ATOM 3000 C C . ASN A 1 407 ? 4.518 1.290 9.144 1.00 92.88 407 ASN A C 1
ATOM 3002 O O . ASN A 1 407 ? 5.147 2.011 9.915 1.00 92.88 407 ASN A O 1
ATOM 3006 N N . GLN A 1 408 ? 3.185 1.258 9.098 1.00 95.00 408 GLN A N 1
ATOM 3007 C CA . GLN A 1 408 ? 2.321 2.097 9.915 1.00 95.00 408 GLN A CA 1
ATOM 3008 C C . GLN A 1 408 ? 0.992 1.401 10.223 1.00 95.00 408 GLN A C 1
ATOM 3010 O O . GLN A 1 408 ? 0.506 0.561 9.465 1.00 95.00 408 GLN A O 1
ATOM 3015 N N . LEU A 1 409 ? 0.378 1.792 11.334 1.00 98.31 409 LEU A N 1
ATOM 3016 C CA . LEU A 1 409 ? -1.037 1.583 11.604 1.00 98.31 409 LEU A CA 1
ATOM 3017 C C . LEU A 1 409 ? -1.759 2.912 11.363 1.00 98.31 409 LEU A C 1
ATOM 3019 O O . LEU A 1 409 ? -1.339 3.946 11.878 1.00 98.31 409 LEU A O 1
ATOM 3023 N N . ARG A 1 410 ? -2.853 2.910 10.604 1.00 97.44 410 ARG A N 1
ATOM 3024 C CA . ARG A 1 410 ? -3.668 4.112 10.387 1.00 97.44 410 ARG A CA 1
ATOM 3025 C C . ARG A 1 410 ? -5.070 3.937 10.919 1.00 97.44 410 ARG A C 1
ATOM 3027 O O . ARG A 1 410 ? -5.684 2.888 10.750 1.00 97.44 410 ARG A O 1
ATOM 3034 N N . THR A 1 411 ? -5.599 4.991 11.519 1.00 97.25 411 THR A N 1
ATOM 3035 C CA . THR A 1 411 ? -7.019 5.078 11.854 1.00 97.25 411 THR A CA 1
ATOM 3036 C C . THR A 1 411 ? -7.666 6.170 11.049 1.00 97.25 411 THR A C 1
ATOM 3038 O O . THR A 1 411 ? -7.042 7.186 10.772 1.00 97.25 411 THR A O 1
ATOM 3041 N N . ASN A 1 412 ? -8.926 5.976 10.710 1.00 94.56 412 ASN A N 1
ATOM 3042 C CA . ASN A 1 412 ? -9.707 6.928 9.944 1.00 94.56 412 ASN A CA 1
ATOM 3043 C C . ASN A 1 412 ? -11.115 6.887 10.541 1.00 94.56 412 ASN A C 1
ATOM 3045 O O . ASN A 1 412 ? -11.772 5.845 10.487 1.00 94.56 412 ASN A O 1
ATOM 3049 N N . GLU A 1 413 ? -11.520 7.965 11.218 1.00 95.00 413 GLU A N 1
ATOM 3050 C CA . GLU A 1 413 ? -12.750 7.959 12.009 1.00 95.00 413 GLU A CA 1
ATOM 3051 C C . GLU A 1 413 ? -13.435 9.322 12.164 1.00 95.00 413 GLU A C 1
ATOM 3053 O O . GLU A 1 413 ? -12.798 10.374 12.204 1.00 95.00 413 GLU A O 1
ATOM 3058 N N . ILE A 1 414 ? -14.760 9.257 12.295 1.00 94.75 414 ILE A N 1
ATOM 3059 C CA . ILE A 1 414 ? -15.626 10.323 12.831 1.00 94.75 414 ILE A CA 1
ATOM 3060 C C . ILE A 1 414 ? -16.461 9.821 14.025 1.00 94.75 414 ILE A C 1
ATOM 3062 O O . ILE A 1 414 ? -17.231 10.558 14.638 1.00 94.75 414 ILE A O 1
ATOM 3066 N N . ALA A 1 415 ? -16.351 8.529 14.348 1.00 94.94 415 ALA A N 1
ATOM 3067 C CA . ALA A 1 415 ? -17.128 7.883 15.401 1.00 94.94 415 ALA A CA 1
ATOM 3068 C C . ALA A 1 415 ? -16.804 8.427 16.801 1.00 94.94 415 ALA A C 1
ATOM 3070 O O . ALA A 1 415 ? -17.621 8.295 17.716 1.00 94.94 415 ALA A O 1
ATOM 3071 N N . LEU A 1 416 ? -15.610 8.995 16.980 1.00 95.75 416 LEU A N 1
ATOM 3072 C CA . LEU A 1 416 ? -15.126 9.499 18.256 1.00 95.75 416 LEU A CA 1
ATOM 3073 C C . LEU A 1 416 ? -15.387 11.002 18.391 1.00 95.75 416 LEU A C 1
ATOM 3075 O O . LEU A 1 416 ? -15.784 11.456 19.463 1.00 95.75 416 LEU A O 1
ATOM 3079 N N . ALA A 1 417 ? -15.209 11.779 17.324 1.00 94.75 417 ALA A N 1
ATOM 3080 C CA . ALA A 1 417 ? -15.528 13.204 17.296 1.00 94.75 417 ALA A CA 1
ATOM 3081 C C . ALA A 1 417 ? -15.648 13.731 15.856 1.00 94.75 417 ALA A C 1
ATOM 3083 O O . ALA A 1 417 ? -15.205 13.096 14.902 1.00 94.75 417 ALA A O 1
ATOM 3084 N N . SER A 1 418 ? -16.220 14.927 15.709 1.00 91.62 418 SER A N 1
ATOM 3085 C CA . SER A 1 418 ? -16.107 15.728 14.485 1.00 91.62 418 SER A CA 1
ATOM 3086 C C . SER A 1 418 ? -14.890 16.658 14.592 1.00 91.62 418 SER A C 1
ATOM 3088 O O . SER A 1 418 ? -14.642 17.163 15.690 1.00 91.62 418 SER A O 1
ATOM 3090 N N . PRO A 1 419 ? -14.172 16.953 13.491 1.00 91.00 419 PRO A N 1
ATOM 3091 C CA . PRO A 1 419 ? -14.379 16.465 12.120 1.00 91.00 419 PRO A CA 1
ATOM 3092 C C . PRO A 1 419 ? -13.927 15.014 11.929 1.00 91.00 419 PRO A C 1
ATOM 3094 O O . PRO A 1 419 ? -13.386 14.397 12.846 1.00 91.00 419 PRO A O 1
ATOM 3097 N N . TRP A 1 420 ? -14.129 14.476 10.725 1.00 92.06 420 TRP A N 1
ATOM 3098 C CA . TRP A 1 420 ? -13.479 13.228 10.346 1.00 92.06 420 TRP A CA 1
ATOM 3099 C C . TRP A 1 420 ? -11.960 13.428 10.343 1.00 92.06 420 TRP A C 1
ATOM 3101 O O . TRP A 1 420 ? -11.473 14.430 9.819 1.00 92.06 420 TRP A O 1
ATOM 3111 N N . GLU A 1 421 ? -11.218 12.499 10.939 1.00 91.62 421 GLU A N 1
ATOM 3112 C CA . GLU A 1 421 ? -9.772 12.603 11.095 1.00 91.62 421 GLU A CA 1
ATOM 3113 C C . GLU A 1 421 ? -9.059 11.278 10.816 1.00 91.62 421 GLU A C 1
ATOM 3115 O O . GLU A 1 421 ? -9.502 10.201 11.230 1.00 91.62 421 GLU A O 1
ATOM 3120 N N . LEU A 1 422 ? -7.940 11.366 10.093 1.00 95.38 422 LEU A N 1
ATOM 3121 C CA . LEU A 1 422 ? -6.989 10.272 9.938 1.00 95.38 422 LEU A CA 1
ATOM 3122 C C . LEU A 1 422 ? -5.776 10.507 10.840 1.00 95.38 422 LEU A C 1
ATOM 3124 O O . LEU A 1 422 ? -5.211 11.601 10.852 1.00 95.38 422 LEU A O 1
ATOM 3128 N N . ARG A 1 423 ? -5.355 9.464 11.557 1.00 97.19 423 ARG A N 1
ATOM 3129 C CA . ARG A 1 423 ? -4.135 9.452 12.379 1.00 97.19 423 ARG A CA 1
ATOM 3130 C C . ARG A 1 423 ? -3.232 8.299 11.984 1.00 97.19 423 ARG A C 1
ATOM 3132 O O . ARG A 1 423 ? -3.703 7.279 11.473 1.00 97.19 423 ARG A O 1
ATOM 3139 N N . GLN A 1 424 ? -1.940 8.463 12.239 1.00 97.56 424 GLN A N 1
ATOM 3140 C CA . GLN A 1 424 ? -0.920 7.470 11.941 1.00 97.56 424 GLN A CA 1
ATOM 3141 C C . GLN A 1 424 ? -0.164 7.087 13.210 1.00 97.56 424 GLN A C 1
ATOM 3143 O O . GLN A 1 424 ? 0.199 7.942 14.012 1.00 97.56 424 GLN A O 1
ATOM 3148 N N . PHE A 1 425 ? 0.105 5.796 13.360 1.00 98.31 425 PHE A N 1
ATOM 3149 C CA . PHE A 1 425 ? 0.853 5.241 14.472 1.00 98.31 425 PHE A CA 1
ATOM 3150 C C . PHE A 1 425 ? 1.980 4.360 13.958 1.00 98.31 425 PHE A C 1
ATOM 3152 O O . PHE A 1 425 ? 1.765 3.513 13.087 1.00 98.31 425 PHE A O 1
ATOM 3159 N N . ASN A 1 426 ? 3.161 4.519 14.539 1.00 96.62 426 ASN A N 1
ATOM 3160 C CA . ASN A 1 426 ? 4.338 3.748 14.174 1.00 96.62 426 ASN A CA 1
ATOM 3161 C C . ASN A 1 426 ? 4.933 3.082 15.416 1.00 96.62 426 ASN A C 1
ATOM 3163 O O . ASN A 1 426 ? 4.764 3.548 16.544 1.00 96.62 426 ASN A O 1
ATOM 3167 N N . LEU A 1 427 ? 5.663 1.996 15.180 1.00 95.62 427 LEU A N 1
ATOM 3168 C CA . LEU A 1 427 ? 6.643 1.479 16.124 1.00 95.62 427 LEU A CA 1
ATOM 3169 C C . LEU A 1 427 ? 7.945 2.254 15.880 1.00 95.62 427 LEU A C 1
ATOM 3171 O O . LEU A 1 427 ? 8.401 2.317 14.739 1.00 95.62 427 LEU A O 1
ATOM 3175 N N . THR A 1 428 ? 8.512 2.882 16.907 1.00 90.00 428 THR A N 1
ATOM 3176 C CA . THR A 1 428 ? 9.577 3.897 16.740 1.00 90.00 428 THR A CA 1
ATOM 3177 C C . THR A 1 428 ? 10.938 3.473 17.284 1.00 90.00 428 THR A C 1
ATOM 3179 O O . THR A 1 428 ? 11.948 4.089 16.963 1.00 90.00 428 THR A O 1
ATOM 3182 N N . THR A 1 429 ? 10.986 2.410 18.081 1.00 91.19 429 THR A N 1
ATOM 3183 C CA . THR A 1 429 ? 12.191 1.902 18.755 1.00 91.19 429 THR A CA 1
ATOM 3184 C C . THR A 1 429 ? 12.310 0.387 18.556 1.00 91.19 429 THR A C 1
ATOM 3186 O O . THR A 1 429 ? 11.308 -0.255 18.253 1.00 91.19 429 THR A O 1
ATOM 3189 N N . PRO A 1 430 ? 13.485 -0.248 18.743 1.00 92.44 430 PRO A N 1
ATOM 3190 C CA . PRO A 1 430 ? 13.624 -1.699 18.553 1.00 92.44 430 PRO A CA 1
ATOM 3191 C C . PRO A 1 430 ? 12.610 -2.542 19.350 1.00 92.44 430 PRO A C 1
ATOM 3193 O O . PRO A 1 430 ? 12.105 -3.542 18.840 1.00 92.44 430 PRO A O 1
ATOM 3196 N N . ILE A 1 431 ? 12.274 -2.100 20.568 1.00 93.69 431 ILE A N 1
ATOM 3197 C CA . ILE A 1 431 ? 11.150 -2.582 21.382 1.00 93.69 431 ILE A CA 1
ATOM 3198 C C . ILE A 1 431 ? 10.218 -1.392 21.612 1.00 93.69 431 ILE A C 1
ATOM 3200 O O . ILE A 1 431 ? 10.661 -0.391 22.175 1.00 93.69 431 ILE A O 1
ATOM 3204 N N . SER A 1 432 ? 8.966 -1.469 21.159 1.00 93.19 432 SER A N 1
ATOM 3205 C CA . SER A 1 432 ? 8.088 -0.297 21.058 1.00 93.19 432 SER A CA 1
ATOM 3206 C C . SER A 1 432 ? 6.615 -0.623 21.302 1.00 93.19 432 SER A C 1
ATOM 3208 O O . SER A 1 432 ? 6.139 -1.707 20.952 1.00 93.19 432 SER A O 1
ATOM 3210 N N . PHE A 1 433 ? 5.891 0.346 21.863 1.00 97.62 433 PHE A N 1
ATOM 3211 C CA . PHE A 1 433 ? 4.435 0.439 21.755 1.00 97.62 433 PHE A CA 1
ATOM 3212 C C . PHE A 1 433 ? 4.064 1.189 20.468 1.00 97.62 433 PHE A C 1
ATOM 3214 O O . PHE A 1 433 ? 4.927 1.723 19.778 1.00 97.62 433 PHE A O 1
ATOM 3221 N N . LEU A 1 434 ? 2.778 1.242 20.119 1.00 97.75 434 LEU A N 1
ATOM 3222 C CA . LEU A 1 434 ? 2.327 2.138 19.054 1.00 97.75 434 LEU A CA 1
ATOM 3223 C C . LEU A 1 434 ? 2.307 3.578 19.563 1.00 97.75 434 LEU A C 1
ATOM 3225 O O . LEU A 1 434 ? 1.615 3.890 20.532 1.00 97.75 434 LEU A O 1
ATOM 3229 N N . HIS A 1 435 ? 3.029 4.449 18.868 1.00 96.50 435 HIS A N 1
ATOM 3230 C CA . HIS A 1 435 ? 3.059 5.881 19.136 1.00 96.50 435 HIS A CA 1
ATOM 3231 C C . HIS A 1 435 ? 2.385 6.629 17.996 1.00 96.50 435 HIS A C 1
ATOM 3233 O O . HIS A 1 435 ? 2.616 6.303 16.833 1.00 96.50 435 HIS A O 1
ATOM 3239 N N . GLU A 1 436 ? 1.561 7.626 18.320 1.00 97.56 436 GLU A N 1
ATOM 3240 C CA . GLU A 1 436 ? 1.047 8.547 17.307 1.00 97.56 436 GLU A CA 1
ATOM 3241 C C . GLU A 1 436 ? 2.232 9.298 16.680 1.00 97.56 436 GLU A C 1
ATOM 3243 O O . GLU A 1 436 ? 3.161 9.708 17.376 1.00 97.56 436 GLU A O 1
ATOM 3248 N N . THR A 1 437 ? 2.243 9.408 15.356 1.00 96.50 437 THR A N 1
ATOM 3249 C CA . THR A 1 437 ? 3.336 10.012 14.584 1.00 96.50 437 THR A CA 1
ATOM 3250 C C . THR A 1 437 ? 2.778 10.894 13.473 1.00 96.50 437 THR A C 1
ATOM 3252 O O . THR A 1 437 ? 1.602 10.764 13.126 1.00 96.50 437 THR A O 1
ATOM 3255 N N . PRO A 1 438 ? 3.601 11.786 12.891 1.00 96.88 438 PRO A N 1
ATOM 3256 C CA . PRO A 1 438 ? 3.147 12.653 11.817 1.00 96.88 438 PRO A CA 1
ATOM 3257 C C . PRO A 1 438 ? 2.543 11.872 10.645 1.00 96.88 438 PRO A C 1
ATOM 3259 O O . PRO A 1 438 ? 3.114 10.883 10.174 1.00 96.88 438 PRO A O 1
ATOM 3262 N N . VAL A 1 439 ? 1.409 12.346 10.133 1.00 94.69 439 VAL A N 1
ATOM 3263 C CA . VAL A 1 439 ? 0.728 11.740 8.988 1.00 94.69 439 VAL A CA 1
ATOM 3264 C C . VAL A 1 439 ? 1.538 12.022 7.729 1.00 94.69 439 VAL A C 1
ATOM 3266 O O . VAL A 1 439 ? 1.775 13.171 7.356 1.00 94.69 439 VAL A O 1
ATOM 3269 N N . ALA A 1 440 ? 1.986 10.960 7.061 1.00 90.88 440 ALA A N 1
ATOM 3270 C CA . ALA A 1 440 ? 2.789 11.094 5.851 1.00 90.88 440 ALA A CA 1
ATOM 3271 C C . ALA A 1 440 ? 2.074 11.930 4.765 1.00 90.88 440 ALA A C 1
ATOM 3273 O O . ALA A 1 440 ? 0.848 11.901 4.640 1.00 90.88 440 ALA A O 1
ATOM 3274 N N . GLN A 1 441 ? 2.867 12.690 4.001 1.00 91.19 441 GLN A N 1
ATOM 3275 C CA . GLN A 1 441 ? 2.444 13.575 2.900 1.00 91.19 441 GLN A CA 1
ATOM 3276 C C . GLN A 1 441 ? 1.400 14.649 3.228 1.00 91.19 441 GLN A C 1
ATOM 3278 O O . GLN A 1 441 ? 0.930 15.318 2.320 1.00 91.19 441 GLN A O 1
ATOM 3283 N N . THR A 1 442 ? 1.009 14.841 4.487 1.00 94.75 442 THR A N 1
ATOM 3284 C CA . THR A 1 442 ? -0.058 15.790 4.827 1.00 94.75 442 THR A CA 1
ATOM 3285 C C . THR A 1 442 ? 0.511 16.890 5.717 1.00 94.75 442 THR A C 1
ATOM 3287 O O . THR A 1 442 ? 0.952 16.578 6.825 1.00 94.75 442 THR A O 1
ATOM 3290 N N . PRO A 1 443 ? 0.566 18.155 5.263 1.00 95.00 443 PRO A N 1
ATOM 3291 C CA . PRO A 1 443 ? 0.895 19.268 6.141 1.00 95.00 443 PRO A CA 1
ATOM 3292 C C . PRO A 1 443 ? -0.240 19.558 7.115 1.00 95.00 443 PRO A C 1
ATOM 3294 O O . PRO A 1 443 ? -1.364 19.087 6.933 1.00 95.00 443 PRO A O 1
ATOM 3297 N N . ASP A 1 444 ? 0.059 20.321 8.162 1.00 94.25 444 ASP A N 1
ATOM 3298 C CA . ASP A 1 444 ? -0.955 20.747 9.120 1.00 94.25 444 ASP A CA 1
ATOM 3299 C C . ASP A 1 444 ? -2.019 21.627 8.454 1.00 94.25 444 ASP A C 1
ATOM 3301 O O . ASP A 1 444 ? -1.736 22.438 7.569 1.00 94.25 444 ASP A O 1
ATOM 3305 N N . ILE A 1 445 ? -3.274 21.444 8.861 1.00 90.88 445 ILE A N 1
ATOM 3306 C CA . ILE A 1 445 ? -4.415 22.076 8.197 1.00 90.88 445 ILE A CA 1
ATOM 3307 C C . ILE A 1 445 ? -4.382 23.608 8.276 1.00 90.88 445 ILE A C 1
ATOM 3309 O O . ILE A 1 445 ? -4.959 24.263 7.409 1.00 90.88 445 ILE A O 1
ATOM 3313 N N . GLN A 1 446 ? -3.646 24.180 9.239 1.00 90.56 446 GLN A N 1
ATOM 3314 C CA . GLN A 1 446 ? -3.480 25.629 9.369 1.00 90.56 446 GLN A CA 1
ATOM 3315 C C . GLN A 1 446 ? -2.881 26.306 8.131 1.00 90.56 446 GLN A C 1
ATOM 3317 O O . GLN A 1 446 ? -2.998 27.517 7.971 1.00 90.56 446 GLN A O 1
ATOM 3322 N N . PHE A 1 447 ? -2.226 25.539 7.257 1.00 91.81 447 PHE A N 1
ATOM 3323 C CA . PHE A 1 447 ? -1.607 26.066 6.049 1.00 91.81 447 PHE A CA 1
ATOM 3324 C C . PHE A 1 447 ? -2.575 26.182 4.860 1.00 91.81 447 PHE A C 1
ATOM 3326 O O . PHE A 1 447 ? -2.198 26.787 3.855 1.00 91.81 447 PHE A O 1
ATOM 3333 N N . ASN A 1 448 ? -3.791 25.625 4.948 1.00 90.00 448 ASN A N 1
ATOM 3334 C CA . ASN A 1 448 ? -4.742 25.546 3.836 1.00 90.00 448 ASN A CA 1
ATOM 3335 C C . ASN A 1 448 ? -5.685 26.760 3.769 1.00 90.00 448 ASN A C 1
ATOM 3337 O O . ASN A 1 448 ? -6.402 27.037 4.724 1.00 90.00 448 ASN A O 1
ATOM 3341 N N . ALA A 1 449 ? -5.772 27.420 2.607 1.00 84.50 449 ALA A N 1
ATOM 3342 C CA . ALA A 1 449 ? -6.703 28.534 2.392 1.00 84.50 449 ALA A CA 1
ATOM 3343 C C . ALA A 1 449 ? -8.175 28.109 2.239 1.00 84.50 449 ALA A C 1
ATOM 3345 O O . ALA A 1 449 ? -9.068 28.943 2.363 1.00 84.50 449 ALA A O 1
ATOM 3346 N N . ALA A 1 450 ? -8.440 26.842 1.899 1.00 81.19 450 ALA A N 1
ATOM 3347 C CA . ALA A 1 450 ? -9.806 26.339 1.730 1.00 81.19 450 ALA A CA 1
ATOM 3348 C C . ALA A 1 450 ? -10.525 26.096 3.065 1.00 81.19 450 ALA A C 1
ATOM 3350 O O . ALA A 1 450 ? -11.749 25.959 3.080 1.00 81.19 450 ALA A O 1
ATOM 3351 N N . ASP A 1 451 ? -9.787 26.022 4.174 1.00 79.75 451 ASP A N 1
ATOM 3352 C CA . ASP A 1 451 ? -10.385 25.870 5.493 1.00 79.75 451 ASP A CA 1
ATOM 3353 C C . ASP A 1 451 ? -10.812 27.247 6.030 1.00 79.75 451 ASP A C 1
ATOM 3355 O O . ASP A 1 451 ? -9.966 28.119 6.206 1.00 79.75 451 ASP A O 1
ATOM 3359 N N . PRO A 1 452 ? -12.101 27.479 6.332 1.00 78.12 452 PRO A N 1
ATOM 3360 C CA . PRO A 1 452 ? -12.569 28.779 6.810 1.00 78.12 452 PRO A CA 1
ATOM 3361 C C . PRO A 1 452 ? -12.059 29.146 8.213 1.00 78.12 452 PRO A C 1
ATOM 3363 O O . PRO A 1 452 ? -12.250 30.284 8.640 1.00 78.12 452 PRO A O 1
ATOM 3366 N N . PHE A 1 453 ? -11.448 28.214 8.951 1.00 80.81 453 PHE A N 1
ATOM 3367 C CA . PHE A 1 453 ? -10.821 28.492 10.242 1.00 80.81 453 PHE A CA 1
ATOM 3368 C C . PHE A 1 453 ? -9.359 28.934 10.128 1.00 80.81 453 PHE A C 1
ATOM 3370 O O . PHE A 1 453 ? -8.804 29.402 11.124 1.00 80.81 453 PHE A O 1
ATOM 3377 N N . TRP A 1 454 ? -8.740 28.812 8.950 1.00 78.19 454 TRP A N 1
ATOM 3378 C CA . TRP A 1 454 ? -7.317 29.074 8.762 1.00 78.19 454 TRP A CA 1
ATOM 3379 C C . TRP A 1 454 ? -7.065 29.994 7.570 1.00 78.19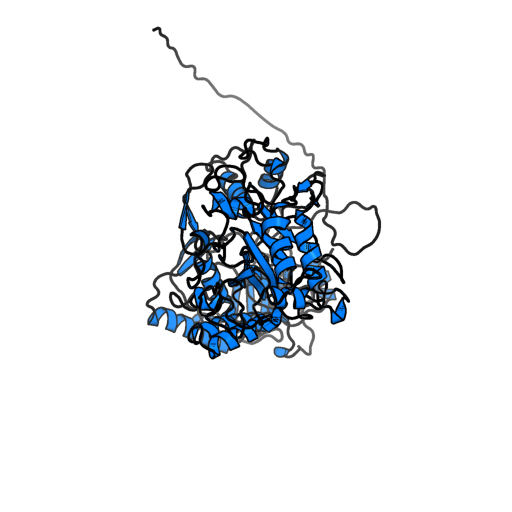 454 TRP A C 1
ATOM 3381 O O . TRP A 1 454 ? -7.725 29.934 6.539 1.00 78.19 454 TRP A O 1
ATOM 3391 N N . SER A 1 455 ? -6.082 30.880 7.701 1.00 73.19 455 SER A N 1
ATOM 3392 C CA . SER A 1 455 ? -5.593 31.658 6.567 1.00 73.19 455 SER A CA 1
ATOM 3393 C C . SER A 1 455 ? -4.531 30.842 5.837 1.00 73.19 455 SER A C 1
ATOM 3395 O O . SER A 1 455 ? -3.523 30.489 6.447 1.00 73.19 455 SER A O 1
ATOM 3397 N N . GLY A 1 456 ? -4.724 30.573 4.543 1.00 74.69 456 GLY A N 1
ATOM 3398 C CA . GLY A 1 456 ? -3.722 29.871 3.739 1.00 74.69 456 GLY A CA 1
ATOM 3399 C C . GLY A 1 456 ? -2.346 30.528 3.810 1.00 74.69 456 GLY A C 1
ATOM 3400 O O . GLY A 1 456 ? -2.241 31.751 3.926 1.00 74.69 456 GLY A O 1
ATOM 3401 N N . SER A 1 457 ? -1.293 29.716 3.741 1.00 84.31 457 SER A N 1
ATOM 3402 C CA . SER A 1 457 ? 0.071 30.178 4.012 1.00 84.31 457 SER A CA 1
ATOM 3403 C C . SER A 1 457 ? 0.925 30.342 2.756 1.00 84.31 457 SER A C 1
ATOM 3405 O O . SER A 1 457 ? 0.923 29.494 1.866 1.00 84.31 457 SER A O 1
ATOM 3407 N N . THR A 1 458 ? 1.776 31.370 2.752 1.00 87.94 458 THR A N 1
ATOM 3408 C CA . THR A 1 458 ? 2.849 31.518 1.754 1.00 87.94 458 THR A CA 1
ATOM 3409 C C . THR A 1 458 ? 3.852 30.361 1.806 1.00 87.94 458 THR A C 1
ATOM 3411 O O . THR A 1 458 ? 4.505 30.070 0.806 1.00 87.94 458 THR A O 1
ATOM 3414 N N . LEU A 1 459 ? 3.970 29.678 2.953 1.00 90.38 459 LEU A N 1
ATOM 3415 C CA . LEU A 1 459 ? 4.825 28.504 3.126 1.00 90.38 459 LEU A CA 1
ATOM 3416 C C . LEU A 1 459 ? 4.344 27.326 2.265 1.00 90.38 459 LEU A C 1
ATOM 3418 O O . LEU A 1 459 ? 5.153 26.699 1.584 1.00 90.38 459 LEU A O 1
ATOM 3422 N N . LEU A 1 460 ? 3.032 27.067 2.253 1.00 91.31 460 LEU A N 1
ATOM 3423 C CA . LEU A 1 460 ? 2.414 26.055 1.398 1.00 91.31 460 LEU A CA 1
ATOM 3424 C C . LEU A 1 460 ? 2.585 26.397 -0.084 1.00 91.31 460 LEU A C 1
ATOM 3426 O O . LEU A 1 460 ? 3.006 25.544 -0.864 1.00 91.31 460 LEU A O 1
ATOM 3430 N N . ASP A 1 461 ? 2.324 27.650 -0.453 1.00 88.62 461 ASP A N 1
ATOM 3431 C CA . ASP A 1 461 ? 2.477 28.129 -1.830 1.00 88.62 461 ASP A CA 1
ATOM 3432 C C . ASP A 1 461 ? 3.932 27.973 -2.298 1.00 88.62 461 ASP A C 1
ATOM 3434 O O . ASP A 1 461 ? 4.199 27.473 -3.393 1.00 88.62 461 ASP A O 1
ATOM 3438 N N . THR A 1 462 ? 4.893 28.306 -1.431 1.00 90.38 462 THR A N 1
ATOM 3439 C CA . THR A 1 462 ? 6.324 28.105 -1.695 1.00 90.38 462 THR A CA 1
ATOM 3440 C C . THR A 1 462 ? 6.648 26.625 -1.859 1.00 90.38 462 THR A C 1
ATOM 3442 O O . THR A 1 462 ? 7.355 26.260 -2.795 1.00 90.38 462 THR A O 1
ATOM 3445 N N . PHE A 1 463 ? 6.119 25.747 -1.003 1.00 91.12 463 PHE A N 1
ATOM 3446 C CA . PHE A 1 463 ? 6.355 24.307 -1.117 1.00 91.12 463 PHE A CA 1
ATOM 3447 C C . PHE A 1 463 ? 5.858 23.766 -2.466 1.00 91.12 463 PHE A C 1
ATOM 3449 O O . PHE A 1 463 ? 6.626 23.144 -3.199 1.00 91.12 463 PHE A O 1
ATOM 3456 N N . ILE A 1 464 ? 4.612 24.065 -2.841 1.00 88.06 464 ILE A N 1
ATOM 3457 C CA . ILE A 1 464 ? 3.995 23.593 -4.094 1.00 88.06 464 ILE A CA 1
ATOM 3458 C C . ILE A 1 464 ? 4.742 24.120 -5.334 1.00 88.06 464 ILE A C 1
ATOM 3460 O O . ILE A 1 464 ? 4.896 23.409 -6.332 1.00 88.06 464 ILE A O 1
ATOM 3464 N N . THR A 1 465 ? 5.223 25.365 -5.294 1.00 84.69 465 THR A N 1
ATOM 3465 C CA . THR A 1 465 ? 5.873 26.002 -6.453 1.00 84.69 465 THR A CA 1
ATOM 3466 C C . THR A 1 465 ? 7.348 25.651 -6.610 1.00 84.69 465 THR A C 1
ATOM 3468 O O . THR A 1 465 ? 7.832 25.573 -7.739 1.00 84.69 465 THR A O 1
ATOM 3471 N N . THR A 1 466 ? 8.066 25.421 -5.511 1.00 86.12 466 THR A N 1
ATOM 3472 C CA . THR A 1 466 ? 9.526 25.207 -5.537 1.00 86.12 466 THR A CA 1
ATOM 3473 C C . THR A 1 466 ? 9.932 23.740 -5.539 1.00 86.12 466 THR A C 1
ATOM 3475 O O . THR A 1 466 ? 11.060 23.422 -5.912 1.00 86.12 466 THR A O 1
ATOM 3478 N N . THR A 1 467 ? 9.029 22.831 -5.169 1.00 84.81 467 THR A N 1
ATOM 3479 C CA . THR A 1 467 ? 9.317 21.395 -5.154 1.00 84.81 467 THR A CA 1
ATOM 3480 C C . THR A 1 467 ? 8.804 20.696 -6.413 1.00 84.81 467 THR A C 1
ATOM 3482 O O . THR A 1 467 ? 8.006 21.239 -7.184 1.00 84.81 467 THR A O 1
ATOM 3485 N N . ALA A 1 468 ? 9.324 19.497 -6.674 1.00 79.25 468 ALA A N 1
ATOM 3486 C CA . ALA A 1 468 ? 8.801 18.637 -7.728 1.00 79.25 468 ALA A CA 1
ATOM 3487 C C . ALA A 1 468 ? 7.413 18.095 -7.343 1.00 79.25 468 ALA A C 1
ATOM 3489 O O . ALA A 1 468 ? 7.111 17.919 -6.161 1.00 79.25 468 ALA A O 1
ATOM 3490 N N . ALA A 1 469 ? 6.582 17.778 -8.338 1.00 72.44 469 ALA A N 1
ATOM 3491 C CA . ALA A 1 469 ? 5.334 17.061 -8.095 1.00 72.44 469 ALA A CA 1
ATOM 3492 C C . ALA A 1 469 ? 5.621 15.743 -7.350 1.00 72.44 469 ALA A C 1
ATOM 3494 O O . ALA A 1 469 ? 6.557 15.020 -7.689 1.00 72.44 469 ALA A O 1
ATOM 3495 N N . GLY A 1 470 ? 4.847 15.457 -6.299 1.00 73.38 470 GLY A N 1
ATOM 3496 C CA . GLY A 1 470 ? 5.058 14.280 -5.449 1.00 73.38 470 GLY A CA 1
ATOM 3497 C C . GLY A 1 470 ? 6.222 14.390 -4.454 1.00 73.38 470 GLY A C 1
ATOM 3498 O O . GLY A 1 470 ? 6.563 13.393 -3.815 1.00 73.38 470 GLY A O 1
ATOM 3499 N N . ALA A 1 471 ? 6.832 15.572 -4.290 1.00 81.44 471 ALA A N 1
ATOM 3500 C CA . ALA A 1 471 ? 7.837 15.791 -3.256 1.00 81.44 471 ALA A CA 1
ATOM 3501 C C . ALA A 1 471 ? 7.291 15.451 -1.864 1.00 81.44 471 ALA A C 1
ATOM 3503 O O . ALA A 1 471 ? 6.160 15.784 -1.507 1.00 81.44 471 ALA A O 1
ATOM 3504 N N . THR A 1 472 ? 8.132 14.810 -1.052 1.00 87.56 472 THR A N 1
ATOM 3505 C CA . THR A 1 472 ? 7.749 14.439 0.308 1.00 87.56 472 THR A CA 1
ATOM 3506 C C . THR A 1 472 ? 7.549 15.681 1.163 1.00 87.56 472 THR A C 1
ATOM 3508 O O . THR A 1 472 ? 8.494 16.433 1.369 1.00 87.56 472 THR A O 1
ATOM 3511 N N . VAL A 1 473 ? 6.350 15.850 1.726 1.00 91.75 473 VAL A N 1
ATOM 3512 C CA . VAL A 1 473 ? 6.056 16.905 2.716 1.00 91.75 473 VAL A CA 1
ATOM 3513 C C . VAL A 1 473 ? 6.954 16.713 3.938 1.00 91.75 473 VAL A C 1
ATOM 3515 O O . VAL A 1 473 ? 6.733 15.742 4.656 1.00 91.75 473 VAL A O 1
ATOM 3518 N N . PRO A 1 474 ? 7.965 17.549 4.212 1.00 94.50 474 PRO A N 1
ATOM 3519 C CA . PRO A 1 474 ? 8.935 17.296 5.281 1.00 94.50 474 PRO A CA 1
ATOM 3520 C C . PRO A 1 474 ? 8.360 17.575 6.679 1.00 94.50 474 PRO A C 1
ATOM 3522 O O . PRO A 1 474 ? 7.330 18.233 6.818 1.00 94.50 474 PRO A O 1
ATOM 3525 N N . LEU A 1 475 ? 9.034 17.092 7.733 1.00 95.81 475 LEU A N 1
ATOM 3526 C CA . LEU A 1 475 ? 8.670 17.440 9.117 1.00 95.81 475 LEU A CA 1
ATOM 3527 C C . LEU A 1 475 ? 8.754 18.953 9.348 1.00 95.81 475 LEU A C 1
ATOM 3529 O O . LEU A 1 475 ? 7.844 19.520 9.947 1.00 95.81 475 LEU A O 1
ATOM 3533 N N . SER A 1 476 ? 9.781 19.607 8.807 1.00 96.38 476 SER A N 1
ATOM 3534 C CA . SER A 1 476 ? 9.900 21.061 8.761 1.00 96.38 476 SER A CA 1
ATOM 3535 C C . SER A 1 476 ? 10.209 21.543 7.345 1.00 96.38 476 SER A C 1
ATOM 3537 O O . SER A 1 476 ? 10.910 20.876 6.586 1.00 96.38 476 SER A O 1
ATOM 3539 N N . PHE A 1 477 ? 9.685 22.709 6.980 1.00 95.75 477 PHE A N 1
ATOM 3540 C CA . PHE A 1 477 ? 9.982 23.387 5.723 1.00 95.75 477 PHE A CA 1
ATOM 3541 C C . PHE A 1 477 ? 10.347 24.841 6.026 1.00 95.75 477 PHE A C 1
ATOM 3543 O O . PHE A 1 477 ? 9.632 25.515 6.765 1.00 95.75 477 PHE A O 1
ATOM 3550 N N . LEU A 1 478 ? 11.497 25.302 5.520 1.00 95.12 478 LEU A N 1
ATOM 3551 C CA . LEU A 1 478 ? 12.053 26.634 5.811 1.00 95.12 478 LEU A CA 1
ATOM 3552 C C . LEU A 1 478 ? 12.096 26.956 7.320 1.00 95.12 478 LEU A C 1
ATOM 3554 O O . LEU A 1 478 ? 11.683 28.025 7.762 1.00 95.12 478 LEU A O 1
ATOM 3558 N N . GLY A 1 479 ? 12.546 25.990 8.129 1.00 94.69 479 GLY A N 1
ATOM 3559 C CA . GLY A 1 479 ? 12.654 26.129 9.587 1.00 94.69 479 GLY A CA 1
ATOM 3560 C C . GLY A 1 479 ? 11.326 26.079 10.353 1.00 94.69 479 GLY A C 1
ATOM 3561 O O . GLY A 1 479 ? 11.341 26.142 11.578 1.00 94.69 479 GLY A O 1
ATOM 3562 N N . THR A 1 480 ? 10.188 25.928 9.669 1.00 95.50 480 THR A N 1
ATOM 3563 C CA . THR A 1 480 ? 8.857 25.884 10.292 1.00 95.50 480 THR A CA 1
ATOM 3564 C C . THR A 1 480 ? 8.331 24.446 10.318 1.00 95.50 480 THR A C 1
ATOM 3566 O O . THR A 1 480 ? 8.419 23.772 9.288 1.00 95.50 480 THR A O 1
ATOM 3569 N N . PRO A 1 481 ? 7.786 23.939 11.442 1.00 96.81 481 PRO A N 1
ATOM 3570 C CA . PRO A 1 481 ? 7.073 22.660 11.464 1.00 96.81 481 PRO A CA 1
ATOM 3571 C C . PRO A 1 481 ? 5.993 22.630 10.379 1.00 96.81 481 PRO A C 1
ATOM 3573 O O . PRO A 1 481 ? 5.280 23.612 10.198 1.00 96.81 481 PRO A O 1
ATOM 3576 N N . PHE A 1 482 ? 5.892 21.533 9.628 1.00 96.00 482 PHE A N 1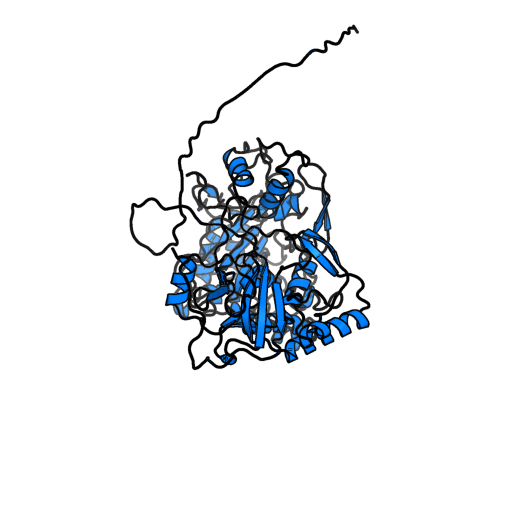
ATOM 3577 C CA . PHE A 1 482 ? 5.057 21.483 8.427 1.00 96.00 482 PHE A CA 1
ATOM 3578 C C . PHE A 1 482 ? 4.161 20.242 8.369 1.00 96.00 482 PHE A C 1
ATOM 3580 O O . PHE A 1 482 ? 2.943 20.387 8.310 1.00 96.00 482 PHE A O 1
ATOM 3587 N N . ARG A 1 483 ? 4.714 19.021 8.445 1.00 96.62 483 ARG A N 1
ATOM 3588 C CA . ARG A 1 483 ? 3.920 17.772 8.418 1.00 96.62 483 ARG A CA 1
ATOM 3589 C C . ARG A 1 483 ? 3.011 17.634 9.650 1.00 96.62 483 ARG A C 1
ATOM 3591 O O . ARG A 1 483 ? 3.491 17.721 10.778 1.00 96.62 483 ARG A O 1
ATOM 3598 N N . ALA A 1 484 ? 1.728 17.358 9.435 1.00 96.38 484 ALA A N 1
ATOM 3599 C CA . ALA A 1 484 ? 0.710 17.319 10.482 1.00 96.38 484 ALA A CA 1
ATOM 3600 C C . ALA A 1 484 ? 0.830 16.112 11.414 1.00 96.38 484 ALA A C 1
ATOM 3602 O O . ALA A 1 484 ? 1.263 15.035 11.001 1.00 96.38 484 ALA A O 1
ATOM 3603 N N . GLY A 1 485 ? 0.313 16.255 12.636 1.00 96.25 485 GLY A N 1
ATOM 3604 C CA . GLY A 1 485 ? 0.036 15.125 13.531 1.00 96.25 485 GLY A CA 1
ATOM 3605 C C . GLY A 1 485 ? -1.219 14.324 13.169 1.00 96.25 485 GLY A C 1
ATOM 3606 O O . GLY A 1 485 ? -1.296 13.133 13.450 1.00 96.25 485 GLY A O 1
ATOM 3607 N N . ALA A 1 486 ? -2.180 14.959 12.498 1.00 95.69 486 ALA A N 1
ATOM 3608 C CA . ALA A 1 486 ? -3.423 14.349 12.044 1.00 95.69 486 ALA A CA 1
ATOM 3609 C C . ALA A 1 486 ? -3.879 14.977 10.720 1.00 95.69 486 ALA A C 1
ATOM 3611 O O . ALA A 1 486 ? -3.502 16.098 10.396 1.00 95.69 486 ALA A O 1
ATOM 3612 N N . ALA A 1 487 ? -4.715 14.269 9.964 1.00 94.56 487 ALA A N 1
ATOM 3613 C CA . ALA A 1 487 ? -5.279 14.744 8.703 1.00 94.56 487 ALA A CA 1
ATOM 3614 C C . ALA A 1 487 ? -6.807 14.884 8.822 1.00 94.56 487 ALA A C 1
ATOM 3616 O O . ALA A 1 487 ? -7.538 13.968 8.424 1.00 94.56 487 ALA A O 1
ATOM 3617 N N . PRO A 1 488 ? -7.311 15.981 9.416 1.00 92.19 488 PRO A N 1
ATOM 3618 C CA . PRO A 1 488 ? -8.738 16.257 9.453 1.00 92.19 488 PRO A CA 1
ATOM 3619 C C . PRO A 1 488 ? -9.254 16.689 8.073 1.00 92.19 488 PRO A C 1
ATOM 3621 O O . PRO A 1 488 ? -8.548 17.353 7.311 1.00 92.19 488 PRO A O 1
ATOM 3624 N N . VAL A 1 489 ? -10.508 16.351 7.773 1.00 85.12 489 VAL A N 1
ATOM 3625 C CA . VAL A 1 489 ? -11.283 17.015 6.712 1.00 85.12 489 VAL A CA 1
ATOM 3626 C C . VAL A 1 489 ? -12.366 17.835 7.388 1.00 85.12 489 VAL A C 1
ATOM 3628 O O . VAL A 1 489 ? -13.384 17.320 7.860 1.00 85.12 489 VAL A O 1
ATOM 3631 N N . THR A 1 490 ? -12.103 19.129 7.475 1.00 73.56 490 THR A N 1
ATOM 3632 C CA . THR A 1 490 ? -13.063 20.152 7.886 1.00 73.56 490 THR A CA 1
ATOM 3633 C C . THR A 1 490 ? -13.979 20.485 6.700 1.00 73.56 490 THR A C 1
ATOM 3635 O O . THR A 1 490 ? -13.630 20.171 5.571 1.00 73.56 490 THR A O 1
ATOM 3638 N N . PHE A 1 491 ? -15.175 21.031 6.974 1.00 59.75 491 PHE A N 1
ATOM 3639 C CA . PHE A 1 491 ? -16.190 21.578 6.042 1.00 59.75 491 PHE A CA 1
ATOM 3640 C C . PHE A 1 491 ? -16.305 21.027 4.602 1.00 59.75 491 PHE A C 1
ATOM 3642 O O . PHE A 1 491 ? -15.373 21.045 3.817 1.00 59.75 491 PHE A O 1
ATOM 3649 N N . ASN A 1 492 ? -17.533 20.688 4.178 1.00 65.00 492 ASN A N 1
ATOM 3650 C CA . ASN A 1 492 ? -17.830 20.245 2.805 1.00 65.00 492 ASN A CA 1
ATOM 3651 C C . ASN A 1 492 ? -16.869 19.137 2.324 1.00 65.00 492 ASN A C 1
ATOM 3653 O O . ASN A 1 492 ? -16.112 19.325 1.380 1.00 65.00 492 ASN A O 1
ATOM 3657 N N . ASN A 1 493 ? -16.931 17.964 2.965 1.00 71.00 493 ASN A N 1
ATOM 3658 C CA . ASN A 1 493 ? -16.074 16.798 2.689 1.00 71.00 493 ASN A CA 1
ATOM 3659 C C . ASN A 1 493 ? -15.919 16.471 1.182 1.00 71.00 493 ASN A C 1
ATOM 3661 O O . ASN A 1 493 ? -14.881 16.005 0.747 1.00 71.00 493 ASN A O 1
ATOM 3665 N N . LEU A 1 494 ? -16.919 16.758 0.344 1.00 79.25 494 LEU A N 1
ATOM 3666 C CA . LEU A 1 494 ? -16.842 16.510 -1.104 1.00 79.25 494 LEU A CA 1
ATOM 3667 C C . LEU A 1 494 ? -16.196 17.635 -1.928 1.00 79.25 494 LEU A C 1
ATOM 3669 O O . LEU A 1 494 ? -16.024 17.469 -3.131 1.00 79.25 494 LEU A O 1
ATOM 3673 N N . GLY A 1 495 ? -15.874 18.766 -1.310 1.00 82.31 495 GLY A N 1
ATOM 3674 C CA . GLY A 1 495 ? -15.221 19.918 -1.928 1.00 82.31 495 GLY A CA 1
ATOM 3675 C C . GLY A 1 495 ? -13.929 20.333 -1.230 1.00 82.31 495 GLY A C 1
ATOM 3676 O O . GLY A 1 495 ? -13.420 21.400 -1.541 1.00 82.31 495 GLY A O 1
ATOM 3677 N N . TYR A 1 496 ? -13.404 19.540 -0.289 1.00 89.44 496 TYR A N 1
ATOM 3678 C CA . TYR A 1 496 ? -12.125 19.843 0.352 1.00 89.44 496 TYR A CA 1
ATOM 3679 C C . TYR A 1 496 ? -10.955 19.562 -0.598 1.00 89.44 496 TYR A C 1
ATOM 3681 O O . TYR A 1 496 ? -10.849 18.468 -1.156 1.00 89.44 496 TYR A O 1
ATOM 3689 N N . PHE A 1 497 ? -10.051 20.530 -0.715 1.00 90.62 497 PHE A N 1
ATOM 3690 C CA . PHE A 1 497 ? -8.775 20.437 -1.419 1.00 90.62 497 PHE A CA 1
ATOM 3691 C C . PHE A 1 497 ? -7.743 21.334 -0.731 1.00 90.62 497 PHE A C 1
ATOM 3693 O O . PHE A 1 497 ? -8.100 22.204 0.066 1.00 90.62 497 PHE A O 1
ATOM 3700 N N . TRP A 1 498 ? -6.462 21.138 -1.035 1.00 90.00 498 TRP A N 1
ATOM 3701 C CA . TRP A 1 498 ? -5.417 22.076 -0.634 1.00 90.00 498 TRP A CA 1
ATOM 3702 C C . TRP A 1 498 ? -5.396 23.264 -1.582 1.00 90.00 498 TRP A C 1
ATOM 3704 O O . TRP A 1 498 ? -5.028 23.127 -2.747 1.00 90.00 498 TRP A O 1
ATOM 3714 N N . ASN A 1 499 ? -5.822 24.417 -1.078 1.00 85.81 499 ASN A N 1
ATOM 3715 C CA . ASN A 1 499 ? -5.867 25.659 -1.827 1.00 85.81 499 ASN A CA 1
ATOM 3716 C C . ASN A 1 499 ? -4.675 26.553 -1.485 1.00 85.81 499 ASN A C 1
ATOM 3718 O O . ASN A 1 499 ? -4.191 26.567 -0.351 1.00 85.81 499 ASN A O 1
ATOM 3722 N N . THR A 1 500 ? -4.260 27.335 -2.469 1.00 75.69 500 THR A N 1
ATOM 3723 C CA . THR A 1 500 ? -3.149 28.281 -2.389 1.00 75.69 500 THR A CA 1
ATOM 3724 C C . THR A 1 500 ? -3.714 29.692 -2.328 1.00 75.69 500 THR A C 1
ATOM 3726 O O . THR A 1 500 ? -4.555 30.044 -3.156 1.00 75.69 500 THR A O 1
ATOM 3729 N N . SER A 1 501 ? -3.306 30.505 -1.355 1.00 68.25 501 SER A N 1
ATOM 3730 C CA . SER A 1 501 ? -3.891 31.843 -1.168 1.00 68.25 501 SER A CA 1
ATOM 3731 C C . SER A 1 501 ? -3.281 32.901 -2.089 1.00 68.25 501 SER A C 1
ATOM 3733 O O . SER A 1 501 ? -3.887 33.958 -2.268 1.00 68.25 501 SER A O 1
ATOM 3735 N N . THR A 1 502 ? -2.111 32.632 -2.680 1.00 66.69 502 THR A N 1
ATOM 3736 C CA . THR A 1 502 ? -1.370 33.616 -3.488 1.00 66.69 502 THR A CA 1
ATOM 3737 C C . THR A 1 502 ? -1.030 33.166 -4.906 1.00 66.69 502 THR A C 1
ATOM 3739 O O . THR A 1 502 ? -0.555 33.986 -5.693 1.00 66.69 502 THR A O 1
ATOM 3742 N N . LEU A 1 503 ? -1.271 31.899 -5.265 1.00 66.44 503 LEU A N 1
ATOM 3743 C CA . LEU A 1 503 ? -0.966 31.421 -6.614 1.00 66.44 503 LEU A CA 1
ATOM 3744 C C . LEU A 1 503 ? -2.072 31.779 -7.601 1.00 66.44 503 LEU A C 1
ATOM 3746 O O . LEU A 1 503 ? -3.258 31.570 -7.351 1.00 66.44 503 LEU A O 1
ATOM 3750 N N . ASP A 1 504 ? -1.645 32.264 -8.761 1.00 67.31 504 ASP A N 1
ATOM 3751 C CA . ASP A 1 504 ? -2.487 32.329 -9.942 1.00 67.31 504 ASP A CA 1
ATOM 3752 C C . ASP A 1 504 ? -2.686 30.907 -10.479 1.00 67.31 504 ASP A C 1
ATOM 3754 O O . ASP A 1 504 ? -1.755 30.278 -10.979 1.00 67.31 504 ASP A O 1
ATOM 3758 N N . LEU A 1 505 ? -3.894 30.375 -10.325 1.00 68.38 505 LEU A N 1
ATOM 3759 C CA . LEU A 1 505 ? -4.233 29.008 -10.706 1.00 68.38 505 LEU A CA 1
ATOM 3760 C C . LEU A 1 505 ? -4.779 28.911 -12.148 1.00 68.38 505 LEU A C 1
ATOM 3762 O O . LEU A 1 505 ? -5.359 27.886 -12.504 1.00 68.38 505 LEU A O 1
ATOM 3766 N N . ASP A 1 506 ? -4.588 29.938 -12.989 1.00 66.25 506 ASP A N 1
ATOM 3767 C CA . ASP A 1 506 ? -4.944 29.893 -14.414 1.00 66.25 506 ASP A CA 1
ATOM 3768 C C . ASP A 1 506 ? -4.157 28.776 -15.151 1.00 66.25 506 ASP A C 1
ATOM 3770 O O . ASP A 1 506 ? -2.917 28.800 -15.186 1.00 66.25 506 ASP A O 1
ATOM 3774 N N . PRO A 1 507 ? -4.846 27.795 -15.775 1.00 60.53 507 PRO A N 1
ATOM 3775 C CA . PRO A 1 507 ? -4.218 26.701 -16.522 1.00 60.53 507 PRO A CA 1
ATOM 3776 C C . PRO A 1 507 ? -3.387 27.139 -17.741 1.00 60.53 507 PRO A C 1
ATOM 3778 O O . PRO A 1 507 ? -2.609 26.340 -18.258 1.00 60.53 507 PRO A O 1
ATOM 3781 N N . SER A 1 508 ? -3.564 28.370 -18.234 1.00 61.44 508 SER A N 1
ATOM 3782 C CA . SER A 1 508 ? -2.865 28.913 -19.407 1.00 61.44 508 SER A CA 1
ATOM 3783 C C . SER A 1 508 ? -1.493 29.522 -19.091 1.00 61.44 508 SER A C 1
ATOM 3785 O O . SER A 1 508 ? -0.714 29.799 -20.008 1.00 61.44 508 SER A O 1
ATOM 3787 N N . HIS A 1 509 ? -1.150 29.689 -17.810 1.00 64.88 509 HIS A N 1
ATOM 3788 C CA . HIS A 1 509 ? 0.167 30.166 -17.401 1.00 64.88 509 HIS A CA 1
ATOM 3789 C C . HIS A 1 509 ? 1.253 29.093 -17.552 1.00 64.88 509 HIS A C 1
ATOM 3791 O O . HIS A 1 509 ? 1.037 27.912 -17.285 1.00 64.88 509 HIS A O 1
ATOM 3797 N N . LEU A 1 510 ? 2.468 29.534 -17.909 1.00 53.91 510 LEU A N 1
ATOM 3798 C CA . LEU A 1 510 ? 3.639 28.697 -18.235 1.00 53.91 510 LEU A CA 1
ATOM 3799 C C . LEU A 1 510 ? 4.088 27.718 -17.121 1.00 53.91 510 LEU A C 1
ATOM 3801 O O . LEU A 1 510 ? 4.972 26.902 -17.363 1.00 53.91 510 LEU A O 1
ATOM 3805 N N . GLY A 1 511 ? 3.494 27.772 -15.922 1.00 61.09 511 GLY A N 1
ATOM 3806 C CA . GLY A 1 511 ? 3.759 26.861 -14.800 1.00 61.09 511 GLY A CA 1
ATOM 3807 C C . GLY A 1 511 ? 2.657 25.835 -14.487 1.00 61.09 511 GLY A C 1
ATOM 3808 O O . GLY A 1 511 ? 2.893 24.983 -13.634 1.00 61.09 511 GLY A O 1
ATOM 3809 N N . ASN A 1 512 ? 1.481 25.914 -15.136 1.00 72.31 512 ASN A N 1
ATOM 3810 C CA . ASN A 1 512 ? 0.278 25.105 -14.858 1.00 72.31 512 ASN A CA 1
ATOM 3811 C C . ASN A 1 512 ? 0.067 24.833 -13.351 1.00 72.31 512 ASN A C 1
ATOM 3813 O O . ASN A 1 512 ? 0.046 23.689 -12.884 1.00 72.31 512 ASN A O 1
ATOM 3817 N N . TRP A 1 513 ? -0.045 25.908 -12.563 1.00 77.50 513 TRP A N 1
ATOM 3818 C CA . TRP A 1 513 ? -0.097 25.828 -11.099 1.00 77.50 513 TRP A CA 1
ATOM 3819 C C . TRP A 1 513 ? -1.315 25.065 -10.585 1.00 77.50 513 TRP A C 1
ATOM 3821 O O . TRP A 1 513 ? -1.230 24.427 -9.537 1.00 77.50 513 TRP A O 1
ATOM 3831 N N . ASN A 1 514 ? -2.410 25.045 -11.353 1.00 81.25 514 ASN A N 1
ATOM 3832 C CA . ASN A 1 514 ? -3.554 24.198 -11.045 1.00 81.25 514 ASN A CA 1
ATOM 3833 C C . ASN A 1 514 ? -3.172 22.711 -11.006 1.00 81.25 514 ASN A C 1
ATOM 3835 O O . ASN A 1 514 ? -3.564 22.013 -10.073 1.00 81.25 514 ASN A O 1
ATOM 3839 N N . GLN A 1 515 ? -2.372 22.230 -11.966 1.00 83.88 515 GLN A N 1
ATOM 3840 C CA . GLN A 1 515 ? -1.908 20.842 -11.957 1.00 83.88 515 GLN A CA 1
ATOM 3841 C C . GLN A 1 515 ? -0.957 20.570 -10.787 1.00 83.88 515 GLN A C 1
ATOM 3843 O O . GLN A 1 515 ? -1.143 19.582 -10.090 1.00 83.88 515 GLN A O 1
ATOM 3848 N N . ARG A 1 516 ? -0.012 21.466 -10.477 1.00 85.31 516 ARG A N 1
ATOM 3849 C CA . ARG A 1 516 ? 0.877 21.285 -9.309 1.00 85.31 516 ARG A CA 1
ATOM 3850 C C . ARG A 1 516 ? 0.120 21.258 -7.981 1.00 85.31 516 ARG A C 1
ATOM 3852 O O . ARG A 1 516 ? 0.418 20.440 -7.113 1.00 85.31 516 ARG A O 1
ATOM 3859 N N . ARG A 1 517 ? -0.873 22.134 -7.825 1.00 88.81 517 ARG A N 1
ATOM 3860 C CA . ARG A 1 517 ? -1.781 22.145 -6.672 1.00 88.81 517 ARG A CA 1
ATOM 3861 C C . ARG A 1 517 ? -2.577 20.843 -6.603 1.00 88.81 517 ARG A C 1
ATOM 3863 O O . ARG A 1 517 ? -2.705 20.293 -5.512 1.00 88.81 517 ARG A O 1
ATOM 3870 N N . PHE A 1 518 ? -3.054 20.324 -7.739 1.00 89.12 518 PHE A N 1
ATOM 3871 C CA . PHE A 1 518 ? -3.702 19.013 -7.802 1.00 89.12 518 PHE A CA 1
ATOM 3872 C C . PHE A 1 518 ? -2.772 17.907 -7.354 1.00 89.12 518 PHE A C 1
ATOM 3874 O O . PHE A 1 518 ? -3.102 17.211 -6.401 1.00 89.12 518 PHE A O 1
ATOM 3881 N N . ASP A 1 519 ? -1.607 17.788 -7.982 1.00 87.62 519 ASP A N 1
ATOM 3882 C CA . ASP A 1 519 ? -0.637 16.742 -7.682 1.00 87.62 519 ASP A CA 1
ATOM 3883 C C . ASP A 1 519 ? -0.276 16.755 -6.197 1.00 87.62 519 ASP A C 1
ATOM 3885 O O . ASP A 1 519 ? -0.196 15.707 -5.560 1.00 87.62 519 ASP A O 1
ATOM 3889 N N . PHE A 1 520 ? -0.114 17.941 -5.611 1.00 91.00 520 PHE A N 1
ATOM 3890 C CA . PHE A 1 520 ? 0.088 18.084 -4.180 1.00 91.00 520 PHE A CA 1
ATOM 3891 C C . PHE A 1 520 ? -1.131 17.614 -3.371 1.00 91.00 520 PHE A C 1
ATOM 3893 O O . PHE A 1 520 ? -1.029 16.689 -2.566 1.00 91.00 520 PHE A O 1
ATOM 3900 N N . SER A 1 521 ? -2.294 18.226 -3.604 1.00 91.81 521 SER A N 1
ATOM 3901 C CA . SER A 1 521 ? -3.529 17.995 -2.853 1.00 91.81 521 SER A CA 1
ATOM 3902 C C . SER A 1 521 ? -3.953 16.524 -2.897 1.00 91.81 521 SER A C 1
ATOM 3904 O O . SER A 1 521 ? -4.167 15.886 -1.866 1.00 91.81 521 SER A O 1
ATOM 3906 N N . PHE A 1 522 ? -3.960 15.936 -4.088 1.00 91.69 522 PHE A N 1
ATOM 3907 C CA . PHE A 1 522 ? -4.296 14.541 -4.346 1.00 91.69 522 PHE A CA 1
ATOM 3908 C C . PHE A 1 522 ? -3.344 13.539 -3.670 1.00 91.69 522 PHE A C 1
ATOM 3910 O O . PHE A 1 522 ? -3.728 12.394 -3.414 1.00 91.69 522 PHE A O 1
ATOM 3917 N N . ASN A 1 523 ? -2.115 13.943 -3.340 1.00 90.38 523 ASN A N 1
ATOM 3918 C CA . ASN A 1 523 ? -1.156 13.123 -2.596 1.00 90.38 523 ASN A CA 1
ATOM 3919 C C . ASN A 1 523 ? -1.194 13.352 -1.075 1.00 90.38 523 ASN A C 1
ATOM 3921 O O . ASN A 1 523 ? -0.377 12.780 -0.358 1.00 90.38 523 ASN A O 1
ATOM 3925 N N . THR A 1 524 ? -2.157 14.119 -0.559 1.00 92.44 524 THR A N 1
ATOM 3926 C CA . THR A 1 524 ? -2.406 14.254 0.886 1.00 92.44 524 THR A CA 1
ATOM 3927 C C . THR A 1 524 ? -3.541 13.336 1.346 1.00 92.44 524 THR A C 1
ATOM 3929 O O . THR A 1 524 ? -4.479 13.053 0.596 1.00 92.44 524 THR A O 1
ATOM 3932 N N . CYS A 1 525 ? -3.486 12.865 2.597 1.00 92.12 525 CYS A N 1
ATOM 3933 C CA . CYS A 1 525 ? -4.491 11.938 3.127 1.00 92.12 525 CYS A CA 1
ATOM 3934 C C . CYS A 1 525 ? -5.891 12.558 3.127 1.00 92.12 525 CYS A C 1
ATOM 3936 O O . CYS A 1 525 ? -6.840 11.940 2.660 1.00 92.12 525 CYS A O 1
ATOM 3938 N N . ASN A 1 526 ? -6.026 13.776 3.643 1.00 91.00 526 ASN A N 1
ATOM 3939 C CA . ASN A 1 526 ? -7.309 14.457 3.772 1.00 91.00 526 ASN A CA 1
ATOM 3940 C C . ASN A 1 526 ? -7.929 14.787 2.407 1.00 91.00 526 ASN A C 1
ATOM 3942 O O . ASN A 1 526 ? -9.069 14.400 2.175 1.00 91.00 526 ASN A O 1
ATOM 3946 N N . ALA A 1 527 ? -7.202 15.412 1.475 1.00 92.00 527 ALA A N 1
ATOM 3947 C CA . ALA A 1 527 ? -7.801 15.792 0.192 1.00 92.00 527 ALA A CA 1
ATOM 3948 C C . ALA A 1 527 ? -8.006 14.611 -0.775 1.00 92.00 527 ALA A C 1
ATOM 3950 O O . ALA A 1 527 ? -9.035 14.567 -1.453 1.00 92.00 527 ALA A O 1
ATOM 3951 N N . CYS A 1 528 ? -7.128 13.595 -0.774 1.00 92.56 528 CYS A N 1
ATOM 3952 C CA . CYS A 1 528 ? -7.374 12.347 -1.511 1.00 92.56 528 CYS A CA 1
ATOM 3953 C C . CYS A 1 528 ? -8.635 11.642 -1.007 1.00 92.56 528 CYS A C 1
ATOM 3955 O O . CYS A 1 528 ? -9.410 11.112 -1.797 1.00 92.56 528 CYS A O 1
ATOM 3957 N N . HIS A 1 529 ? -8.869 11.651 0.304 1.00 93.00 529 HIS A N 1
ATOM 3958 C CA . HIS A 1 529 ? -10.067 11.080 0.906 1.00 93.00 529 HIS A CA 1
ATOM 3959 C C . HIS A 1 529 ? -11.282 12.028 0.850 1.00 93.00 529 HIS A C 1
ATOM 3961 O O . HIS A 1 529 ? -12.313 11.704 1.429 1.00 93.00 529 HIS A O 1
ATOM 3967 N N . ALA A 1 530 ? -11.195 13.149 0.129 1.00 92.38 530 ALA A N 1
ATOM 3968 C CA . ALA A 1 530 ? -12.215 14.188 0.073 1.00 92.38 530 ALA A CA 1
ATOM 3969 C C . ALA A 1 530 ? -12.443 14.678 -1.373 1.00 92.38 530 ALA A C 1
ATOM 3971 O O . ALA A 1 530 ? -12.726 13.865 -2.258 1.00 92.38 530 ALA A O 1
ATOM 3972 N N . GLY A 1 531 ? -12.357 15.988 -1.631 1.00 91.50 531 GLY A N 1
ATOM 3973 C CA . GLY A 1 531 ? -12.792 16.621 -2.878 1.00 91.50 531 GLY A CA 1
ATOM 3974 C C . GLY A 1 531 ? -12.047 16.176 -4.134 1.00 91.50 531 GLY A C 1
ATOM 3975 O O . GLY A 1 531 ? -12.695 15.990 -5.161 1.00 91.50 531 GLY A O 1
ATOM 3976 N N . GLU A 1 532 ? -10.741 15.897 -4.054 1.00 93.06 532 GLU A N 1
ATOM 3977 C CA . GLU A 1 532 ? -9.932 15.514 -5.231 1.00 93.06 532 GLU A CA 1
ATOM 3978 C C . GLU A 1 532 ? -10.377 14.197 -5.865 1.00 93.06 532 GLU A C 1
ATOM 3980 O O . GLU A 1 532 ? -10.153 13.957 -7.048 1.00 93.06 532 GLU A O 1
ATOM 3985 N N . THR A 1 533 ? -11.029 13.333 -5.084 1.00 93.56 533 THR A N 1
ATOM 3986 C CA . THR A 1 533 ? -11.544 12.047 -5.569 1.00 93.56 533 THR A CA 1
ATOM 3987 C C . THR A 1 533 ? -13.042 11.864 -5.322 1.00 93.56 533 THR A C 1
ATOM 3989 O O . THR A 1 533 ? -13.596 10.799 -5.607 1.00 93.56 533 THR A O 1
ATOM 3992 N N . ARG A 1 534 ? -13.704 12.893 -4.772 1.00 92.56 534 ARG A N 1
ATOM 3993 C CA . ARG A 1 534 ? -15.079 12.859 -4.240 1.00 92.56 534 ARG A CA 1
ATOM 3994 C C . ARG A 1 534 ? -15.339 11.665 -3.320 1.00 92.56 534 ARG A C 1
ATOM 3996 O O . ARG A 1 534 ? -16.437 11.101 -3.306 1.00 92.56 534 ARG A O 1
ATOM 4003 N N . THR A 1 535 ? -14.332 11.268 -2.552 1.00 91.06 535 THR A N 1
ATOM 4004 C CA . THR A 1 535 ? -14.480 10.211 -1.554 1.00 91.06 535 THR A CA 1
ATOM 4005 C C . THR A 1 535 ? -15.138 10.797 -0.308 1.00 91.06 535 THR A C 1
ATOM 4007 O O . THR A 1 535 ? -14.817 11.897 0.121 1.00 91.06 535 THR A O 1
ATOM 4010 N N . VAL A 1 536 ? -16.085 10.075 0.297 1.00 87.06 536 VAL A N 1
ATOM 4011 C CA . VAL A 1 536 ? -16.670 10.465 1.594 1.00 87.06 536 VAL A CA 1
ATOM 4012 C C . VAL A 1 536 ? -15.796 9.885 2.704 1.00 87.06 536 VAL A C 1
ATOM 4014 O O . VAL A 1 536 ? -16.191 8.981 3.438 1.00 87.06 536 VAL A O 1
ATOM 4017 N N . PHE A 1 537 ? -14.555 10.363 2.754 1.00 85.94 537 PHE A N 1
ATOM 4018 C CA . PHE A 1 537 ? -13.482 10.003 3.679 1.00 85.94 537 PHE A CA 1
ATOM 4019 C C . PHE A 1 537 ? -12.983 8.546 3.693 1.00 85.94 537 PHE A C 1
ATOM 4021 O O . PHE A 1 537 ? -11.818 8.305 3.990 1.00 85.94 537 PHE A O 1
ATOM 4028 N N . THR A 1 538 ? -13.778 7.532 3.361 1.00 92.75 538 THR A N 1
ATOM 4029 C CA . THR A 1 538 ? -13.313 6.130 3.355 1.00 92.75 538 THR A CA 1
ATOM 4030 C C . THR A 1 538 ? -13.343 5.536 1.957 1.00 92.75 538 THR A C 1
ATOM 4032 O O . THR A 1 538 ? -14.356 5.585 1.265 1.00 92.75 538 THR A O 1
ATOM 4035 N N . HIS A 1 539 ? -12.226 4.932 1.544 1.00 95.25 539 HIS A N 1
ATOM 4036 C CA . HIS A 1 539 ? -12.180 4.155 0.304 1.00 95.25 539 HIS A CA 1
ATOM 4037 C C . HIS A 1 539 ? -12.815 2.766 0.462 1.00 95.25 539 HIS A C 1
ATOM 4039 O O . HIS A 1 539 ? -13.283 2.206 -0.526 1.00 95.25 539 HIS A O 1
ATOM 4045 N N . ILE A 1 540 ? -12.857 2.240 1.692 1.00 97.38 540 ILE A N 1
ATOM 4046 C CA . ILE A 1 540 ? -13.520 0.989 2.077 1.00 97.38 540 ILE A CA 1
ATOM 4047 C C . ILE A 1 540 ? -14.450 1.308 3.246 1.00 97.38 540 ILE A C 1
ATOM 4049 O O . ILE A 1 540 ? -13.987 1.723 4.308 1.00 97.38 540 ILE A O 1
ATOM 4053 N N . SER A 1 541 ? -15.754 1.146 3.046 1.00 96.25 541 SER A N 1
ATOM 4054 C CA . SER A 1 541 ? -16.766 1.595 4.001 1.00 96.25 541 SER A CA 1
ATOM 4055 C C . SER A 1 541 ? -16.782 0.744 5.286 1.00 96.25 541 SER A C 1
ATOM 4057 O O . SER A 1 541 ? -17.054 -0.459 5.217 1.00 96.25 541 SER A O 1
ATOM 4059 N N . PRO A 1 542 ? -16.598 1.348 6.480 1.00 95.00 542 PRO A N 1
ATOM 4060 C CA . PRO A 1 542 ? -16.692 0.633 7.757 1.00 95.00 542 PRO A CA 1
ATOM 4061 C C . PRO A 1 542 ? -18.120 0.261 8.163 1.00 95.00 542 PRO A C 1
ATOM 4063 O O . PRO A 1 542 ? -18.323 -0.633 8.988 1.00 95.00 542 PRO A O 1
ATOM 4066 N N . THR A 1 543 ? -19.120 0.915 7.574 1.00 93.50 543 THR A N 1
ATOM 4067 C CA . THR A 1 543 ? -20.534 0.819 7.961 1.00 93.50 543 THR A CA 1
ATOM 4068 C C . THR A 1 543 ? -21.376 0.002 6.986 1.00 93.50 543 THR A C 1
ATOM 4070 O O . THR A 1 543 ? -22.599 -0.027 7.102 1.00 93.50 543 THR A O 1
ATOM 4073 N N . THR A 1 544 ? -20.744 -0.706 6.046 1.00 91.12 544 THR A N 1
ATOM 4074 C CA . THR A 1 544 ? -21.468 -1.632 5.165 1.00 91.12 544 THR A CA 1
ATOM 4075 C C . THR A 1 544 ? -22.122 -2.749 5.990 1.00 91.12 544 THR A C 1
ATOM 4077 O O . THR A 1 544 ? -21.433 -3.318 6.843 1.00 91.12 544 THR A O 1
ATOM 4080 N N . PRO A 1 545 ? -23.407 -3.091 5.766 1.00 88.25 545 PRO A N 1
ATOM 4081 C CA . PRO A 1 545 ? -24.096 -4.130 6.529 1.00 88.25 545 PRO A CA 1
ATOM 4082 C C . PRO A 1 545 ? -23.351 -5.471 6.571 1.00 88.25 545 PRO A C 1
ATOM 4084 O O . PRO A 1 545 ? -22.595 -5.819 5.662 1.00 88.25 545 PRO A O 1
ATOM 4087 N N . LEU A 1 546 ? -23.572 -6.238 7.642 1.00 83.38 546 LEU A N 1
ATOM 4088 C CA . LEU A 1 546 ? -22.995 -7.576 7.798 1.00 83.38 546 LEU A CA 1
ATOM 4089 C C . LEU A 1 546 ? -23.409 -8.496 6.640 1.00 83.38 546 LEU A C 1
ATOM 4091 O O . LEU A 1 546 ? -24.505 -8.378 6.095 1.00 83.38 546 LEU A O 1
ATOM 4095 N N . GLY A 1 547 ? -22.520 -9.419 6.269 1.00 85.44 547 GLY A N 1
ATOM 4096 C CA . GLY A 1 547 ? -22.755 -10.372 5.180 1.00 85.44 547 GLY A CA 1
ATOM 4097 C C . GLY A 1 547 ? -22.659 -9.782 3.769 1.00 85.44 547 GLY A C 1
ATOM 4098 O O . GLY A 1 547 ? -22.804 -10.528 2.808 1.00 85.44 547 GLY A O 1
ATOM 4099 N N . SER A 1 548 ? -22.390 -8.480 3.626 1.00 92.00 548 SER A N 1
ATOM 4100 C CA . SER A 1 548 ? -22.135 -7.830 2.334 1.00 92.00 548 SER A CA 1
ATOM 4101 C C . SER A 1 548 ? -20.662 -7.424 2.201 1.00 92.00 548 SER A C 1
ATOM 4103 O O . SER A 1 548 ? -20.061 -7.029 3.206 1.00 92.00 548 SER A O 1
ATOM 4105 N N . PRO A 1 549 ? -20.071 -7.484 0.991 1.00 94.81 549 PRO A N 1
ATOM 4106 C CA . PRO A 1 549 ? -18.739 -6.938 0.756 1.00 94.81 549 PRO A CA 1
ATOM 4107 C C . PRO A 1 549 ? -18.707 -5.449 1.094 1.00 94.81 549 PRO A C 1
ATOM 4109 O O . PRO A 1 549 ? -19.617 -4.720 0.699 1.00 94.81 549 PRO A O 1
ATOM 4112 N N . ALA A 1 550 ? -17.666 -4.984 1.790 1.00 95.94 550 ALA A N 1
ATOM 4113 C CA . ALA A 1 550 ? -17.537 -3.572 2.148 1.00 95.94 550 ALA A CA 1
ATOM 4114 C C . ALA A 1 550 ? -17.583 -2.676 0.897 1.00 95.94 550 ALA A C 1
ATOM 4116 O O . ALA A 1 550 ? -16.827 -2.901 -0.050 1.00 95.94 550 ALA A O 1
ATOM 4117 N N . ALA A 1 551 ? -18.452 -1.660 0.895 1.00 96.25 551 ALA A N 1
ATOM 4118 C CA . ALA A 1 551 ? -18.610 -0.756 -0.240 1.00 96.25 551 ALA A CA 1
ATOM 4119 C C . ALA A 1 551 ? -17.306 0.006 -0.524 1.00 96.25 551 ALA A C 1
ATOM 4121 O O . ALA A 1 551 ? -16.640 0.483 0.400 1.00 96.25 551 ALA A O 1
ATOM 4122 N N . LEU A 1 552 ? -16.960 0.125 -1.807 1.00 97.31 552 LEU A N 1
ATOM 4123 C CA . LEU A 1 552 ? -15.737 0.772 -2.276 1.00 97.31 552 LEU A CA 1
ATOM 4124 C C . LEU A 1 552 ? -16.039 2.158 -2.850 1.00 97.31 552 LEU A C 1
ATOM 4126 O O . LEU A 1 552 ? -17.074 2.362 -3.482 1.00 97.31 552 LEU A O 1
ATOM 4130 N N . SER A 1 553 ? -15.126 3.111 -2.663 1.00 96.44 553 SER A N 1
ATOM 4131 C CA . SER A 1 553 ? -15.240 4.438 -3.289 1.00 96.44 553 SER A CA 1
ATOM 4132 C C . SER A 1 553 ? -15.154 4.380 -4.822 1.00 96.44 553 SER A C 1
ATOM 4134 O O . SER A 1 553 ? -14.531 3.475 -5.390 1.00 96.44 553 SER A O 1
ATOM 4136 N N . GLY A 1 554 ? -15.693 5.406 -5.486 1.00 96.38 554 GLY A N 1
ATOM 4137 C CA . GLY A 1 554 ? -15.555 5.585 -6.934 1.00 96.38 554 GLY A CA 1
ATOM 4138 C C . GLY A 1 554 ? -14.098 5.713 -7.387 1.00 96.38 554 GLY A C 1
ATOM 4139 O O . GLY A 1 554 ? -13.738 5.169 -8.420 1.00 96.38 554 GLY A O 1
ATOM 4140 N N . PHE A 1 555 ? -13.225 6.325 -6.578 1.00 96.31 555 PHE A N 1
ATOM 4141 C CA . PHE A 1 555 ? -11.782 6.394 -6.852 1.00 96.31 555 PHE A CA 1
ATOM 4142 C C . PHE A 1 555 ? -11.158 5.018 -7.140 1.00 96.31 555 PHE A C 1
ATOM 4144 O O . PHE A 1 555 ? -10.400 4.843 -8.095 1.00 96.31 555 PHE A O 1
ATOM 4151 N N . LEU A 1 556 ? -11.511 4.022 -6.319 1.00 96.38 556 LEU A N 1
ATOM 4152 C CA . LEU A 1 556 ? -11.006 2.660 -6.471 1.00 96.38 556 LEU A CA 1
ATOM 4153 C C . LEU A 1 556 ? -11.587 1.958 -7.700 1.00 96.38 556 LEU A C 1
ATOM 4155 O O . LEU A 1 556 ? -10.889 1.171 -8.328 1.00 96.38 556 LEU A O 1
ATOM 4159 N N . THR A 1 557 ? -12.863 2.196 -8.000 1.00 95.00 557 THR A N 1
ATOM 4160 C CA . THR A 1 557 ? -13.656 1.355 -8.913 1.00 95.00 557 THR A CA 1
ATOM 4161 C C . THR A 1 557 ? -13.904 1.969 -10.290 1.00 95.00 557 THR A C 1
ATOM 4163 O O . THR A 1 557 ? -14.294 1.246 -11.205 1.00 95.00 557 THR A O 1
ATOM 4166 N N . GLY A 1 558 ? -13.666 3.269 -10.459 1.00 94.81 558 GLY A N 1
ATOM 4167 C CA . GLY A 1 558 ? -14.042 4.020 -11.652 1.00 94.81 558 GLY A CA 1
ATOM 4168 C C . GLY A 1 558 ? -14.895 5.237 -11.303 1.00 94.81 558 GLY A C 1
ATOM 4169 O O . GLY A 1 558 ? -16.056 5.090 -10.924 1.00 94.81 558 GLY A O 1
ATOM 4170 N N . ILE A 1 559 ? -14.361 6.447 -11.467 1.00 95.69 559 ILE A N 1
ATOM 4171 C CA . ILE A 1 559 ? -15.131 7.691 -11.322 1.00 95.69 559 ILE A CA 1
ATOM 4172 C C . ILE A 1 559 ? -14.555 8.800 -12.201 1.00 95.69 559 ILE A C 1
ATOM 4174 O O . ILE A 1 559 ? -13.359 8.831 -12.483 1.00 95.69 559 ILE A O 1
ATOM 4178 N N . THR A 1 560 ? -15.420 9.725 -12.613 1.00 96.00 560 THR A N 1
ATOM 4179 C CA . THR A 1 560 ? -15.008 11.029 -13.139 1.00 96.00 560 THR A CA 1
ATOM 4180 C C . THR A 1 560 ? -15.278 12.085 -12.081 1.00 96.00 560 THR A C 1
ATOM 4182 O O . THR A 1 560 ? -16.409 12.218 -11.612 1.00 96.00 560 THR A O 1
ATOM 4185 N N . VAL A 1 561 ? -14.242 12.815 -11.698 1.00 93.94 561 VAL A N 1
ATOM 4186 C CA . VAL A 1 561 ? -14.291 13.870 -10.693 1.00 93.94 561 VAL A CA 1
ATOM 4187 C C . VAL A 1 561 ? -13.930 15.175 -11.360 1.00 93.94 561 VAL A C 1
ATOM 4189 O O . VAL A 1 561 ? -12.877 15.318 -11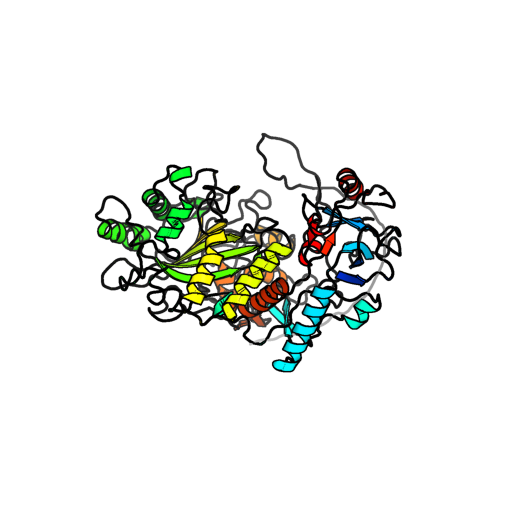.965 1.00 93.94 561 VAL A O 1
ATOM 4192 N N . THR A 1 562 ? -14.822 16.138 -11.246 1.00 92.31 562 THR A N 1
ATOM 4193 C CA . THR A 1 562 ? -14.520 17.506 -11.626 1.00 92.31 562 THR A CA 1
ATOM 4194 C C . THR A 1 562 ? -13.581 18.122 -10.594 1.00 92.31 562 THR A C 1
ATOM 4196 O O . THR A 1 562 ? -13.841 17.984 -9.398 1.00 92.31 562 THR A O 1
ATOM 4199 N N . ASP A 1 563 ? -12.525 18.797 -11.054 1.00 89.19 563 ASP A N 1
ATOM 4200 C CA . ASP A 1 563 ? -11.570 19.479 -10.180 1.00 89.19 563 ASP A CA 1
ATOM 4201 C C . ASP A 1 563 ? -12.298 20.400 -9.174 1.00 89.19 563 ASP A C 1
ATOM 4203 O O . ASP A 1 563 ? -13.072 21.273 -9.596 1.00 89.19 563 ASP A O 1
ATOM 4207 N N . PRO A 1 564 ? -12.105 20.200 -7.856 1.00 88.12 564 PRO A N 1
ATOM 4208 C CA . PRO A 1 564 ? -12.878 20.897 -6.831 1.00 88.12 564 PRO A CA 1
ATOM 4209 C C . PRO A 1 564 ? -12.541 22.390 -6.723 1.00 88.12 564 PRO A C 1
ATOM 4211 O O . PRO A 1 564 ? -13.339 23.132 -6.150 1.00 88.12 564 PRO A O 1
ATOM 4214 N N . ALA A 1 565 ? -11.409 22.843 -7.275 1.00 84.69 565 ALA A N 1
ATOM 4215 C CA . ALA A 1 565 ? -11.014 24.245 -7.224 1.00 84.69 565 ALA A CA 1
ATOM 4216 C C . ALA A 1 565 ? -11.721 25.093 -8.298 1.00 84.69 565 ALA A C 1
ATOM 4218 O O . ALA A 1 565 ? -12.157 26.205 -8.003 1.00 84.69 565 ALA A O 1
ATOM 4219 N N . PHE A 1 566 ? -11.881 24.569 -9.523 1.00 79.62 566 PHE A N 1
ATOM 4220 C CA . PHE A 1 566 ? -12.345 25.364 -10.680 1.00 79.62 566 PHE A CA 1
ATOM 4221 C C . PHE A 1 566 ? -13.535 24.793 -11.442 1.00 79.62 566 PHE A C 1
ATOM 4223 O O . PHE A 1 566 ? -14.061 25.451 -12.338 1.00 79.62 566 PHE A O 1
ATOM 4230 N N . GLY A 1 567 ? -13.960 23.566 -11.146 1.00 83.88 567 GLY A N 1
ATOM 4231 C CA . GLY A 1 567 ? -14.947 22.897 -11.986 1.00 83.88 567 GLY A CA 1
ATOM 4232 C C . GLY A 1 567 ? -14.360 22.326 -13.291 1.00 83.88 567 GLY A C 1
ATOM 4233 O O . GLY A 1 567 ? -15.122 21.853 -14.133 1.00 83.88 567 GLY A O 1
ATOM 4234 N N . ALA A 1 568 ? -13.034 22.370 -13.481 1.00 84.12 568 ALA A N 1
ATOM 4235 C CA . ALA A 1 568 ? -12.303 21.778 -14.604 1.00 84.12 568 ALA A CA 1
ATOM 4236 C C . ALA A 1 568 ? -10.791 21.645 -14.283 1.00 84.12 568 ALA A C 1
ATOM 4238 O O . ALA A 1 568 ? -10.269 22.456 -13.515 1.00 84.12 568 ALA A O 1
ATOM 4239 N N . PRO A 1 569 ? -10.057 20.690 -14.892 1.00 87.94 569 PRO A N 1
ATOM 4240 C CA . PRO A 1 569 ? -10.543 19.659 -15.811 1.00 87.94 569 PRO A CA 1
ATOM 4241 C C . PRO A 1 569 ? -11.384 18.586 -15.099 1.00 87.94 569 PRO A C 1
ATOM 4243 O O . PRO A 1 569 ? -11.496 18.552 -13.874 1.00 87.94 569 PRO A O 1
ATOM 4246 N N . ASN A 1 570 ? -11.999 17.705 -15.887 1.00 91.69 570 ASN A N 1
ATOM 4247 C CA . ASN A 1 570 ? -12.504 16.440 -15.365 1.00 91.69 570 ASN A CA 1
ATOM 4248 C C . ASN A 1 570 ? -11.344 15.448 -15.272 1.00 91.69 570 ASN A C 1
ATOM 4250 O O . ASN A 1 570 ? -10.589 15.289 -16.228 1.00 91.69 570 ASN A O 1
ATOM 4254 N N . ARG A 1 571 ? -11.246 14.781 -14.129 1.00 92.19 571 ARG A N 1
ATOM 4255 C CA . ARG A 1 571 ? -10.218 13.802 -13.791 1.00 92.19 571 ARG A CA 1
ATOM 4256 C C . ARG A 1 571 ? -10.839 12.424 -13.710 1.00 92.19 571 ARG A C 1
ATOM 4258 O O . ARG A 1 571 ? -11.914 12.253 -13.132 1.00 92.19 571 ARG A O 1
ATOM 4265 N N . HIS A 1 572 ? -10.187 11.440 -14.308 1.00 94.81 572 HIS A N 1
ATOM 4266 C CA . HIS A 1 572 ? -10.699 10.078 -14.391 1.00 94.81 572 HIS A CA 1
ATOM 4267 C C . HIS A 1 572 ? -9.847 9.166 -13.517 1.00 94.81 572 HIS A C 1
ATOM 4269 O O . HIS A 1 572 ? -8.633 9.118 -13.675 1.00 94.81 572 HIS A O 1
ATOM 4275 N N . PHE A 1 573 ? -10.475 8.414 -12.618 1.00 95.44 573 PHE A N 1
ATOM 4276 C CA . PHE A 1 573 ? -9.775 7.513 -11.705 1.00 95.44 573 PHE A CA 1
ATOM 4277 C C . PHE A 1 573 ? -10.297 6.093 -11.836 1.00 95.44 573 PHE A C 1
ATOM 4279 O O . PHE A 1 573 ? -11.502 5.883 -11.970 1.00 95.44 573 PHE A O 1
ATOM 4286 N N . ASN A 1 574 ? -9.389 5.124 -11.752 1.00 93.44 574 ASN A N 1
ATOM 4287 C CA . ASN A 1 574 ? -9.702 3.713 -11.560 1.00 93.44 574 ASN A CA 1
ATOM 4288 C C . ASN A 1 574 ? -8.475 3.008 -10.962 1.00 93.44 574 ASN A C 1
ATOM 4290 O O . ASN A 1 574 ? -7.700 2.358 -11.670 1.00 93.44 574 ASN A O 1
ATOM 4294 N N . ASP A 1 575 ? -8.256 3.192 -9.657 1.00 93.50 575 ASP A N 1
ATOM 4295 C CA . ASP A 1 575 ? -7.032 2.699 -9.011 1.00 93.50 575 ASP A CA 1
ATOM 4296 C C . ASP A 1 575 ? -6.931 1.164 -9.026 1.00 93.50 575 ASP A C 1
ATOM 4298 O O . ASP A 1 575 ? -5.832 0.629 -9.164 1.00 93.50 575 ASP A O 1
ATOM 4302 N N . LEU A 1 576 ? -8.050 0.428 -8.962 1.00 93.44 576 LEU A N 1
ATOM 4303 C CA . LEU A 1 576 ? -8.011 -1.035 -9.067 1.00 93.44 576 LEU A CA 1
ATOM 4304 C C . LEU A 1 576 ? -7.603 -1.510 -10.464 1.00 93.44 576 LEU A C 1
ATOM 4306 O O . LEU A 1 576 ? -6.827 -2.459 -10.553 1.00 93.44 576 LEU A O 1
ATOM 4310 N N . ALA A 1 577 ? -8.059 -0.855 -11.536 1.00 88.19 577 ALA A N 1
ATOM 4311 C CA . ALA A 1 577 ? -7.603 -1.182 -12.888 1.00 88.19 577 ALA A CA 1
ATOM 4312 C C . ALA A 1 577 ? -6.111 -0.865 -13.072 1.00 88.19 577 ALA A C 1
ATOM 4314 O O . ALA A 1 577 ? -5.376 -1.681 -13.629 1.00 88.19 577 ALA A O 1
ATOM 4315 N N . ARG A 1 578 ? -5.637 0.270 -12.534 1.00 89.69 578 ARG A N 1
ATOM 4316 C CA . ARG A 1 578 ? -4.207 0.621 -12.540 1.00 89.69 578 ARG A CA 1
ATOM 4317 C C . ARG A 1 578 ? -3.372 -0.451 -11.850 1.00 89.69 578 ARG A C 1
ATOM 4319 O O . ARG A 1 578 ? -2.406 -0.959 -12.411 1.00 89.69 578 ARG A O 1
ATOM 4326 N N . ARG A 1 579 ? -3.773 -0.827 -10.635 1.00 90.69 579 ARG A N 1
ATOM 4327 C CA . ARG A 1 579 ? -3.093 -1.847 -9.829 1.00 90.69 579 ARG A CA 1
ATOM 4328 C C . ARG A 1 579 ? -3.164 -3.239 -10.451 1.00 90.69 579 ARG A C 1
ATOM 4330 O O . ARG A 1 579 ? -2.256 -4.035 -10.245 1.00 90.69 579 ARG A O 1
ATOM 4337 N N . GLN A 1 580 ? -4.212 -3.541 -11.215 1.00 88.38 580 GLN A N 1
ATOM 4338 C CA . GLN A 1 580 ? -4.309 -4.783 -11.981 1.00 88.38 580 GLN A CA 1
ATOM 4339 C C . GLN A 1 580 ? -3.287 -4.823 -13.113 1.00 88.38 580 GLN A C 1
ATOM 4341 O O . GLN A 1 580 ? -2.577 -5.820 -13.234 1.00 88.38 580 GLN A O 1
ATOM 4346 N N . SER A 1 581 ? -3.179 -3.741 -13.889 1.00 84.56 581 SER A N 1
ATOM 4347 C CA . SER A 1 581 ? -2.156 -3.618 -14.932 1.00 84.56 581 SER A CA 1
ATOM 4348 C C . SER A 1 581 ? -0.753 -3.776 -14.347 1.00 84.56 581 SER A C 1
ATOM 4350 O O . SER A 1 581 ? 0.066 -4.516 -14.882 1.00 84.56 581 SER A O 1
ATOM 4352 N N . ASP A 1 582 ? -0.497 -3.127 -13.214 1.00 86.25 582 ASP A N 1
ATOM 4353 C CA . ASP A 1 582 ? 0.777 -3.205 -12.507 1.00 86.25 582 ASP A CA 1
ATOM 4354 C C . ASP A 1 582 ? 1.087 -4.627 -11.991 1.00 86.25 582 ASP A C 1
ATOM 4356 O O . ASP A 1 582 ? 2.158 -5.163 -12.272 1.00 86.25 582 ASP A O 1
ATOM 4360 N N . LEU A 1 583 ? 0.131 -5.296 -11.332 1.00 89.38 583 LEU A N 1
ATOM 4361 C CA . LEU A 1 583 ? 0.295 -6.676 -10.857 1.00 89.38 583 LEU A CA 1
ATOM 4362 C C . LEU A 1 583 ? 0.627 -7.649 -11.994 1.00 89.38 583 LEU A C 1
ATOM 4364 O O . LEU A 1 583 ? 1.507 -8.498 -11.843 1.00 89.38 583 LEU A O 1
ATOM 4368 N N . VAL A 1 584 ? -0.063 -7.528 -13.130 1.00 84.56 584 VAL A N 1
ATOM 4369 C CA . VAL A 1 584 ? 0.196 -8.374 -14.301 1.00 84.56 584 VAL A CA 1
ATOM 4370 C C . VAL A 1 584 ? 1.550 -8.053 -14.925 1.00 84.56 584 VAL A C 1
ATOM 4372 O O . VAL A 1 584 ? 2.289 -8.977 -15.270 1.00 84.56 584 VAL A O 1
ATOM 4375 N N . GLY A 1 585 ? 1.911 -6.770 -15.002 1.00 83.25 585 GLY A N 1
ATOM 4376 C CA . GLY A 1 585 ? 3.217 -6.329 -15.481 1.00 83.25 585 GLY A CA 1
ATOM 4377 C C . GLY A 1 585 ? 4.362 -6.956 -14.699 1.00 83.25 585 GLY A C 1
ATOM 4378 O O . GLY A 1 585 ? 5.301 -7.474 -15.302 1.00 83.25 585 GLY A O 1
ATOM 4379 N N . VAL A 1 586 ? 4.248 -6.996 -13.370 1.00 86.44 586 VAL A N 1
ATOM 4380 C CA . VAL A 1 586 ? 5.245 -7.640 -12.506 1.00 86.44 586 VAL A CA 1
ATOM 4381 C C . VAL A 1 586 ? 5.232 -9.155 -12.650 1.00 86.44 586 VAL A C 1
ATOM 4383 O O . VAL A 1 586 ? 6.298 -9.748 -12.810 1.00 86.44 586 VAL A O 1
ATOM 4386 N N . ALA A 1 587 ? 4.062 -9.798 -12.604 1.00 88.31 587 ALA A N 1
ATOM 4387 C CA . ALA A 1 587 ? 3.959 -11.259 -12.662 1.00 88.31 587 ALA A CA 1
ATOM 4388 C C . ALA A 1 587 ? 4.528 -11.834 -13.973 1.00 88.31 587 ALA A C 1
ATOM 4390 O O . ALA A 1 587 ? 5.183 -12.875 -13.961 1.00 88.31 587 ALA A O 1
ATOM 4391 N N . ASN A 1 588 ? 4.353 -11.111 -15.082 1.00 84.19 588 ASN A N 1
ATOM 4392 C CA . ASN A 1 588 ? 4.863 -11.485 -16.402 1.00 84.19 588 ASN A CA 1
ATOM 4393 C C . ASN A 1 588 ? 6.235 -10.871 -16.736 1.00 84.19 588 ASN A C 1
ATOM 4395 O O . ASN A 1 588 ? 6.695 -10.982 -17.876 1.00 84.19 588 ASN A O 1
ATOM 4399 N N . SER A 1 589 ? 6.886 -10.202 -15.780 1.00 83.31 589 SER A N 1
ATOM 4400 C CA . SER A 1 589 ? 8.191 -9.581 -16.016 1.00 83.31 589 SER A CA 1
ATOM 4401 C C . SER A 1 589 ? 9.286 -10.624 -16.277 1.00 83.31 589 SER A C 1
ATOM 4403 O O . SER A 1 589 ? 9.288 -11.744 -15.747 1.00 83.31 589 SER A O 1
ATOM 4405 N N . VAL A 1 590 ? 10.254 -10.242 -17.108 1.00 86.69 590 VAL A N 1
ATOM 4406 C CA . VAL A 1 590 ? 11.504 -10.984 -17.289 1.00 86.69 590 VAL A CA 1
ATOM 4407 C C . VAL A 1 590 ? 12.604 -10.195 -16.593 1.00 86.69 590 VAL A C 1
ATOM 4409 O O . VAL A 1 590 ? 12.698 -8.984 -16.767 1.00 86.69 590 VAL A O 1
ATOM 4412 N N . CYS A 1 591 ? 13.397 -10.877 -15.770 1.00 86.81 591 CYS A N 1
ATOM 4413 C CA . CYS A 1 591 ? 14.498 -10.252 -15.049 1.00 86.81 591 CYS A CA 1
ATOM 4414 C C . CYS A 1 591 ? 15.726 -10.136 -15.946 1.00 86.81 591 CYS A C 1
ATOM 4416 O O . CYS A 1 591 ? 16.022 -11.053 -16.714 1.00 86.81 591 CYS A O 1
ATOM 4418 N N . LEU A 1 592 ? 16.449 -9.033 -15.792 1.00 87.31 592 LEU A N 1
ATOM 4419 C CA . LEU A 1 592 ? 17.774 -8.844 -16.362 1.00 87.31 592 LEU A CA 1
ATOM 4420 C C . LEU A 1 592 ? 18.805 -9.179 -15.290 1.00 87.31 592 LEU A C 1
ATOM 4422 O O . LEU A 1 592 ? 18.719 -8.667 -14.175 1.00 87.31 592 LEU A O 1
ATOM 4426 N N . ALA A 1 593 ? 19.752 -10.052 -15.609 1.00 87.38 593 ALA A N 1
ATOM 4427 C CA . ALA A 1 593 ? 20.856 -10.387 -14.725 1.00 87.38 593 ALA A CA 1
ATOM 4428 C C . ALA A 1 593 ? 22.109 -9.638 -15.180 1.00 87.38 593 ALA A C 1
ATOM 4430 O O . ALA A 1 593 ? 22.549 -9.808 -16.316 1.00 87.38 593 ALA A O 1
ATOM 4431 N N . PHE A 1 594 ? 22.654 -8.794 -14.308 1.00 85.56 594 PHE A N 1
ATOM 4432 C CA . PHE A 1 594 ? 23.898 -8.076 -14.573 1.00 85.56 594 PHE A CA 1
ATOM 4433 C C . PHE A 1 594 ? 25.032 -8.710 -13.769 1.00 85.56 594 PHE A C 1
ATOM 4435 O O . PHE A 1 594 ? 24.844 -9.015 -12.583 1.00 85.56 594 PHE A O 1
ATOM 4442 N N . PRO A 1 595 ? 26.217 -8.891 -14.374 1.00 82.75 595 PRO A N 1
ATOM 4443 C CA . PRO A 1 595 ? 27.406 -9.262 -13.627 1.00 82.75 595 PRO A CA 1
ATOM 4444 C C . PRO A 1 595 ? 27.710 -8.245 -12.528 1.00 82.75 595 PRO A C 1
ATOM 4446 O O . PRO A 1 595 ? 27.439 -7.051 -12.669 1.00 82.75 595 PRO A O 1
ATOM 4449 N N . LEU A 1 596 ? 28.309 -8.724 -11.440 1.00 75.81 596 LEU A N 1
ATOM 4450 C CA . LEU A 1 596 ? 28.779 -7.849 -10.373 1.00 75.81 596 LEU A CA 1
ATOM 4451 C C . LEU A 1 596 ? 29.920 -6.973 -10.889 1.00 75.81 596 LEU A C 1
ATOM 4453 O O . LEU A 1 596 ? 30.887 -7.467 -11.471 1.00 75.81 596 LEU A O 1
ATOM 4457 N N . VAL A 1 597 ? 29.803 -5.672 -10.642 1.00 75.69 597 VAL A N 1
ATOM 4458 C CA . VAL A 1 597 ? 30.852 -4.701 -10.944 1.00 75.69 597 VAL A CA 1
ATOM 4459 C C . VAL A 1 597 ? 31.797 -4.597 -9.748 1.00 75.69 597 VAL A C 1
ATOM 4461 O O . VAL A 1 597 ? 31.369 -4.675 -8.595 1.00 75.69 597 VAL A O 1
ATOM 4464 N N . ILE A 1 598 ? 33.091 -4.402 -10.008 1.00 74.38 598 ILE A N 1
ATOM 4465 C CA . ILE A 1 598 ? 34.084 -4.152 -8.956 1.00 74.38 598 ILE A CA 1
ATOM 4466 C C . ILE A 1 598 ? 33.671 -2.890 -8.165 1.00 74.38 598 ILE A C 1
ATOM 4468 O O . ILE A 1 598 ? 33.531 -1.833 -8.785 1.00 74.38 598 ILE A O 1
ATOM 4472 N N . PRO A 1 599 ? 33.542 -2.940 -6.824 1.00 75.06 599 PRO A N 1
ATOM 4473 C CA . PRO A 1 599 ? 33.092 -1.795 -6.024 1.00 75.06 599 PRO A CA 1
ATOM 4474 C C . PRO A 1 599 ? 33.882 -0.499 -6.269 1.00 75.06 599 PRO A C 1
ATOM 4476 O O . PRO A 1 599 ? 33.291 0.567 -6.427 1.00 75.06 599 PRO A O 1
ATOM 4479 N N . ASP A 1 600 ? 35.208 -0.589 -6.411 1.00 79.44 600 ASP A N 1
ATOM 4480 C CA . ASP A 1 600 ? 36.070 0.569 -6.692 1.00 79.44 600 ASP A CA 1
ATOM 4481 C C . ASP A 1 600 ? 35.747 1.258 -8.029 1.00 79.44 600 ASP A C 1
ATOM 4483 O O . ASP A 1 600 ? 35.980 2.458 -8.186 1.00 79.44 600 ASP A O 1
ATOM 4487 N N . LEU A 1 601 ? 35.228 0.518 -9.016 1.00 81.94 601 LEU A N 1
ATOM 4488 C CA . LEU A 1 601 ? 34.810 1.090 -10.297 1.00 81.94 601 LEU A CA 1
ATOM 4489 C C . LEU A 1 601 ? 33.492 1.851 -10.176 1.00 81.94 601 LEU A C 1
ATOM 4491 O O . LEU A 1 601 ? 33.299 2.825 -10.895 1.00 81.94 601 LEU A O 1
ATOM 4495 N N . VAL A 1 602 ? 32.615 1.452 -9.254 1.00 78.69 602 VAL A N 1
ATOM 4496 C CA . VAL A 1 602 ? 31.357 2.161 -8.990 1.00 78.69 602 VAL A CA 1
ATOM 4497 C C . VAL A 1 602 ? 31.660 3.554 -8.461 1.00 78.69 602 VAL A C 1
ATOM 4499 O O . VAL A 1 602 ? 31.154 4.529 -9.008 1.00 78.69 602 VAL A O 1
ATOM 4502 N N . GLN A 1 603 ? 32.547 3.665 -7.467 1.00 80.06 603 GLN A N 1
ATOM 4503 C CA . GLN A 1 603 ? 32.939 4.972 -6.938 1.00 80.06 603 GLN A CA 1
ATOM 4504 C C . GLN A 1 603 ? 33.609 5.831 -8.015 1.00 80.06 603 GLN A C 1
ATOM 4506 O O . GLN A 1 603 ? 33.226 6.978 -8.210 1.00 80.06 603 GLN A O 1
ATOM 4511 N N . LYS A 1 604 ? 34.530 5.259 -8.801 1.00 83.12 604 LYS A N 1
ATOM 4512 C CA . LYS A 1 604 ? 35.149 5.982 -9.925 1.00 83.12 604 LYS A CA 1
ATOM 4513 C C . LYS A 1 604 ? 34.132 6.478 -10.953 1.00 83.12 604 LYS A C 1
ATOM 4515 O O . LYS A 1 604 ? 34.313 7.567 -11.488 1.00 83.12 604 LYS A O 1
ATOM 4520 N N . ALA A 1 605 ? 33.088 5.697 -11.235 1.00 81.62 605 ALA A N 1
ATOM 4521 C CA . ALA A 1 605 ? 32.020 6.094 -12.147 1.00 81.62 605 ALA A CA 1
ATOM 4522 C C . ALA A 1 605 ? 31.206 7.266 -11.586 1.00 81.62 605 ALA A C 1
ATOM 4524 O O . ALA A 1 605 ? 30.912 8.207 -12.321 1.00 81.62 605 ALA A O 1
ATOM 4525 N N . LEU A 1 606 ? 30.890 7.228 -10.287 1.00 76.94 606 LEU A N 1
ATOM 4526 C CA . LEU A 1 606 ? 30.214 8.320 -9.579 1.00 76.94 606 LEU A CA 1
ATOM 4527 C C . LEU A 1 606 ? 31.054 9.600 -9.559 1.00 76.94 606 LEU A C 1
ATOM 4529 O O . LEU A 1 606 ? 30.514 10.689 -9.738 1.00 76.94 606 LEU A O 1
ATOM 4533 N N . ASP A 1 607 ? 32.373 9.462 -9.436 1.00 80.62 607 ASP A N 1
ATOM 4534 C CA . ASP A 1 607 ? 33.325 10.574 -9.484 1.00 80.62 607 ASP A CA 1
ATOM 4535 C C . ASP A 1 607 ? 33.538 11.119 -10.916 1.00 80.62 607 ASP A C 1
ATOM 4537 O O . ASP A 1 607 ? 34.266 12.094 -11.114 1.00 80.62 607 ASP A O 1
ATOM 4541 N N . GLY A 1 608 ? 32.939 10.490 -11.938 1.00 75.88 608 GLY A N 1
ATOM 4542 C CA . GLY A 1 608 ? 33.105 10.854 -13.349 1.00 75.88 608 GLY A CA 1
ATOM 4543 C C . GLY A 1 608 ? 34.478 10.497 -13.933 1.00 75.88 608 GLY A C 1
ATOM 4544 O O . GLY A 1 608 ? 34.861 11.015 -14.984 1.00 75.88 608 GLY A O 1
ATOM 4545 N N . GLY A 1 609 ? 35.240 9.632 -13.260 1.00 78.06 609 GLY A N 1
ATOM 4546 C CA . GLY A 1 609 ? 36.551 9.174 -13.709 1.00 78.06 609 GLY A CA 1
ATOM 4547 C C . GLY A 1 6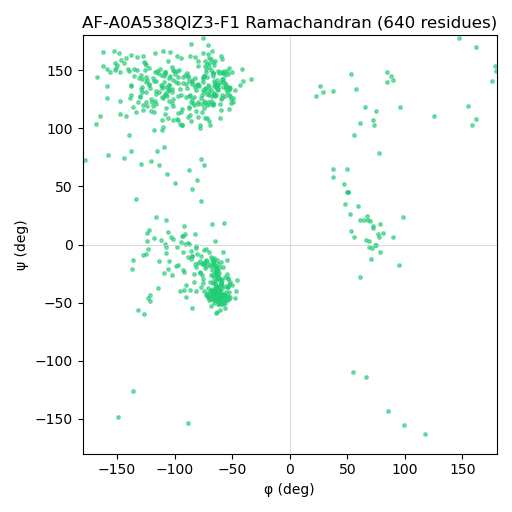09 ? 36.471 8.186 -14.882 1.00 78.06 609 GLY A C 1
ATOM 4548 O O . GLY A 1 609 ? 35.455 7.521 -15.074 1.00 78.06 609 GLY A O 1
ATOM 4549 N N . PRO A 1 610 ? 37.543 8.036 -15.681 1.00 81.94 610 PRO A N 1
ATOM 4550 C CA . PRO A 1 610 ? 37.580 7.038 -16.745 1.00 81.94 610 PRO A CA 1
ATOM 4551 C C . PRO A 1 610 ? 37.499 5.618 -16.167 1.00 81.94 610 PRO A C 1
ATOM 4553 O O . PRO A 1 610 ? 38.200 5.286 -15.204 1.00 81.94 610 PRO A O 1
ATOM 4556 N N . LEU A 1 611 ? 36.675 4.769 -16.780 1.00 85.31 611 LEU A N 1
ATOM 4557 C CA . LEU A 1 611 ? 36.554 3.355 -16.436 1.00 85.31 611 LEU A CA 1
ATOM 4558 C C . LEU A 1 611 ? 37.325 2.479 -17.431 1.00 85.31 611 LEU A C 1
ATOM 4560 O O . LEU A 1 611 ? 37.430 2.840 -18.606 1.00 85.31 611 LEU A O 1
ATOM 4564 N N . PRO A 1 612 ? 37.848 1.316 -16.998 1.00 85.06 612 PRO A N 1
ATOM 4565 C CA . PRO A 1 612 ? 38.451 0.348 -17.911 1.00 85.06 612 PRO A CA 1
ATOM 4566 C C . PRO A 1 612 ? 37.444 -0.139 -18.964 1.00 85.06 612 PRO A C 1
ATOM 4568 O O . PRO A 1 612 ? 36.229 -0.000 -18.794 1.00 85.06 612 PRO A O 1
ATOM 4571 N N . GLU A 1 613 ? 37.964 -0.724 -20.044 1.00 82.25 613 GLU A N 1
ATOM 4572 C CA . GLU A 1 613 ? 37.156 -1.350 -21.098 1.00 82.25 613 GLU A CA 1
ATOM 4573 C C . GLU A 1 613 ? 36.305 -2.499 -20.541 1.00 82.25 613 GLU A C 1
ATOM 4575 O O . GLU A 1 613 ? 35.097 -2.548 -20.766 1.00 82.25 613 GLU A O 1
ATOM 4580 N N . GLU A 1 614 ? 36.909 -3.348 -19.710 1.00 79.25 614 GLU A N 1
ATOM 4581 C CA . GLU A 1 614 ? 36.222 -4.422 -18.997 1.00 79.25 614 GLU A CA 1
ATOM 4582 C C . GLU A 1 614 ? 35.785 -3.956 -17.600 1.00 79.25 614 GLU A C 1
ATOM 4584 O O . GLU A 1 614 ? 36.609 -3.647 -16.737 1.00 79.25 614 GLU A O 1
ATOM 4589 N N . LEU A 1 615 ? 34.469 -3.919 -17.363 1.00 80.06 615 LEU A N 1
ATOM 4590 C CA . LEU A 1 615 ? 33.883 -3.609 -16.048 1.00 80.06 615 LEU A CA 1
ATOM 4591 C C . LEU A 1 615 ? 33.752 -4.839 -15.135 1.00 80.06 615 LEU A C 1
ATOM 4593 O O . LEU A 1 615 ? 33.479 -4.698 -13.941 1.00 80.06 615 LEU A O 1
ATOM 4597 N N . VAL A 1 616 ? 33.933 -6.033 -15.699 1.00 79.81 616 VAL A N 1
ATOM 4598 C CA . VAL A 1 616 ? 33.708 -7.329 -15.053 1.00 79.81 616 VAL A CA 1
ATOM 4599 C C . VAL A 1 616 ? 35.011 -8.126 -15.093 1.00 79.81 616 VAL A C 1
ATOM 4601 O O . VAL A 1 616 ? 35.690 -8.128 -16.115 1.00 79.81 616 VAL A O 1
ATOM 4604 N N . GLN A 1 617 ? 35.370 -8.792 -13.992 1.00 70.19 617 GLN A N 1
ATOM 4605 C CA . GLN A 1 617 ? 36.549 -9.664 -13.930 1.00 70.19 617 GLN A CA 1
ATOM 4606 C C . GLN A 1 617 ? 36.176 -11.134 -14.144 1.00 70.19 617 GLN A C 1
ATOM 4608 O O . GLN A 1 617 ? 35.149 -11.600 -13.655 1.00 70.19 617 GLN A O 1
ATOM 4613 N N . GLU A 1 618 ? 37.053 -11.873 -14.822 1.00 73.62 618 GLU A N 1
ATOM 4614 C CA . GLU A 1 618 ? 36.998 -13.335 -14.916 1.00 73.62 618 GLU A CA 1
ATOM 4615 C C . GLU A 1 618 ? 37.475 -14.003 -13.606 1.00 73.62 618 GLU A C 1
ATOM 4617 O O . GLU A 1 618 ? 38.488 -13.574 -13.042 1.00 73.62 618 GLU A O 1
ATOM 4622 N N . PRO A 1 619 ? 36.832 -15.095 -13.140 1.00 76.88 619 PRO A N 1
ATOM 4623 C CA . PRO A 1 619 ? 35.665 -15.749 -13.728 1.00 76.88 619 PRO A CA 1
ATOM 4624 C C . PRO A 1 619 ? 34.349 -15.023 -13.419 1.00 76.88 619 PRO A C 1
ATOM 4626 O O . PRO A 1 619 ? 34.089 -14.664 -12.269 1.00 76.88 619 PRO A O 1
ATOM 4629 N N . VAL A 1 620 ? 33.479 -14.876 -14.421 1.00 77.69 620 VAL A N 1
ATOM 4630 C CA . VAL A 1 620 ? 32.135 -14.312 -14.202 1.00 77.69 620 VAL A CA 1
ATOM 4631 C C . VAL A 1 620 ? 31.268 -15.289 -13.411 1.00 77.69 620 VAL A C 1
ATOM 4633 O O . VAL A 1 620 ? 31.173 -16.474 -13.741 1.00 77.69 620 VAL A O 1
ATOM 4636 N N . ALA A 1 621 ? 30.610 -14.782 -12.365 1.00 74.38 621 ALA A N 1
ATOM 4637 C CA . ALA A 1 621 ? 29.698 -15.570 -11.547 1.00 74.38 621 ALA A CA 1
ATOM 4638 C C . ALA A 1 621 ? 28.564 -16.174 -12.405 1.00 74.38 621 ALA A C 1
ATOM 4640 O O . ALA A 1 621 ? 28.059 -15.498 -13.315 1.00 74.38 621 ALA A O 1
ATOM 4641 N N . PRO A 1 622 ? 28.118 -17.414 -12.119 1.00 78.56 622 PRO A N 1
ATOM 4642 C CA . PRO A 1 622 ? 26.952 -18.002 -12.768 1.00 78.56 622 PRO A CA 1
ATOM 4643 C C . PRO A 1 622 ? 25.747 -17.054 -12.727 1.00 78.56 622 PRO A C 1
ATOM 4645 O O . PRO A 1 622 ? 25.557 -16.338 -11.750 1.00 78.56 622 PRO A O 1
ATOM 4648 N N . VAL A 1 623 ? 24.872 -17.093 -13.739 1.00 76.75 623 VAL A N 1
ATOM 4649 C CA . VAL A 1 623 ? 23.676 -16.219 -13.810 1.00 76.75 623 VAL A CA 1
ATOM 4650 C C . VAL A 1 623 ? 22.801 -16.309 -12.548 1.00 76.75 623 VAL A C 1
ATOM 4652 O O . VAL A 1 623 ? 22.180 -15.328 -12.157 1.00 76.75 623 VAL A O 1
ATOM 4655 N N . SER A 1 624 ? 22.780 -17.461 -11.867 1.00 73.38 624 SER A N 1
ATOM 4656 C CA . SER A 1 624 ? 22.064 -17.656 -10.597 1.00 73.38 624 SER A CA 1
ATOM 4657 C C . SER A 1 624 ? 22.623 -16.858 -9.414 1.00 73.38 624 SER A C 1
ATOM 4659 O O . SER A 1 624 ? 21.933 -16.715 -8.409 1.00 73.38 624 SER A O 1
ATOM 4661 N N . GLU A 1 625 ? 23.861 -16.383 -9.516 1.00 71.62 625 GLU A N 1
ATOM 4662 C CA . GLU A 1 625 ? 24.586 -15.616 -8.496 1.00 71.62 625 GLU A CA 1
ATOM 4663 C C . GLU A 1 625 ? 24.720 -14.129 -8.878 1.00 71.62 625 GLU A C 1
ATOM 4665 O O . GLU A 1 625 ? 25.246 -13.334 -8.104 1.00 71.62 625 GLU A O 1
ATOM 4670 N N . GLN A 1 626 ? 24.231 -13.740 -10.060 1.00 76.31 626 GLN A N 1
ATOM 4671 C CA . GLN A 1 626 ? 24.232 -12.359 -10.541 1.00 76.31 626 GLN A CA 1
ATOM 4672 C C . GLN A 1 626 ? 23.093 -11.535 -9.921 1.00 76.31 626 GLN A C 1
ATOM 4674 O O . GLN A 1 626 ? 22.030 -12.058 -9.571 1.00 76.31 626 GLN A O 1
ATOM 4679 N N . GLY A 1 627 ? 23.289 -10.215 -9.837 1.00 73.25 627 GLY A N 1
ATOM 4680 C CA . GLY A 1 627 ? 22.234 -9.289 -9.432 1.00 73.25 627 GLY A CA 1
ATOM 4681 C C . GLY A 1 627 ? 21.095 -9.307 -10.453 1.00 73.25 627 GLY A C 1
ATOM 4682 O O . GLY A 1 627 ? 21.340 -9.165 -11.651 1.00 73.25 627 GLY A O 1
ATOM 4683 N N . THR A 1 628 ? 19.850 -9.491 -9.996 1.00 79.81 628 THR A N 1
ATOM 4684 C CA . THR A 1 628 ? 18.670 -9.524 -10.880 1.00 79.81 628 THR A CA 1
ATOM 4685 C C . THR A 1 628 ? 17.809 -8.280 -10.719 1.00 79.81 628 THR A C 1
ATOM 4687 O O . THR A 1 628 ? 17.378 -7.940 -9.615 1.00 79.81 628 THR A O 1
ATOM 4690 N N . PHE A 1 629 ? 17.505 -7.649 -11.847 1.00 76.62 629 PHE A N 1
ATOM 4691 C CA . PHE A 1 629 ? 16.855 -6.350 -11.926 1.00 76.62 629 PHE A CA 1
ATOM 4692 C C . PHE A 1 629 ? 15.595 -6.436 -12.775 1.00 76.62 629 PHE A C 1
ATOM 4694 O O . PHE A 1 629 ? 15.524 -7.173 -13.764 1.00 76.62 629 PHE A O 1
ATOM 4701 N N . MET A 1 630 ? 14.587 -5.680 -12.366 1.00 78.62 630 MET A N 1
ATOM 4702 C CA . MET A 1 630 ? 13.374 -5.434 -13.135 1.00 78.62 630 MET A CA 1
ATOM 4703 C C . MET A 1 630 ? 13.413 -4.037 -13.739 1.00 78.62 630 MET A C 1
ATOM 4705 O O . MET A 1 630 ? 14.212 -3.196 -13.342 1.00 78.62 630 MET A O 1
ATOM 4709 N N . LEU A 1 631 ? 12.518 -3.787 -14.695 1.00 74.12 631 LEU A N 1
ATOM 4710 C CA . LEU A 1 631 ? 12.434 -2.518 -15.416 1.00 74.12 631 LEU A CA 1
ATOM 4711 C C . LEU A 1 631 ? 12.475 -1.288 -14.493 1.00 74.12 631 LEU A C 1
ATOM 4713 O O . LEU A 1 631 ? 13.200 -0.334 -14.735 1.00 74.12 631 LEU A O 1
ATOM 4717 N N . GLU A 1 632 ? 11.698 -1.318 -13.420 1.00 71.06 632 GLU A N 1
ATOM 4718 C CA . GLU A 1 632 ? 11.593 -0.223 -12.455 1.00 71.06 632 GLU A CA 1
ATOM 4719 C C . GLU A 1 632 ? 12.884 0.078 -11.685 1.00 71.06 632 GLU A C 1
ATOM 4721 O O . GLU A 1 632 ? 13.036 1.194 -11.194 1.00 71.06 632 GLU A O 1
ATOM 4726 N N . ASP A 1 633 ? 13.827 -0.865 -11.590 1.00 71.19 633 ASP A N 1
ATOM 4727 C CA . ASP A 1 633 ? 15.114 -0.622 -10.930 1.00 71.19 633 ASP A CA 1
ATOM 4728 C C . ASP A 1 633 ? 15.987 0.374 -11.710 1.00 71.19 633 ASP A C 1
ATOM 4730 O O . ASP A 1 633 ? 16.826 1.043 -11.110 1.00 71.19 633 ASP A O 1
ATOM 4734 N N . PHE A 1 634 ? 15.742 0.533 -13.014 1.00 68.81 634 PHE A N 1
ATOM 4735 C CA . PHE A 1 634 ? 16.437 1.492 -13.879 1.00 68.81 634 PHE A CA 1
ATOM 4736 C C . PHE A 1 634 ? 15.912 2.925 -13.755 1.00 68.81 634 PHE A C 1
ATOM 4738 O O . PHE A 1 634 ? 16.583 3.861 -14.179 1.00 68.81 634 PHE A O 1
ATOM 4745 N N . PHE A 1 635 ? 14.722 3.102 -13.175 1.00 64.50 635 PHE A N 1
ATOM 4746 C CA . PHE A 1 635 ? 14.074 4.411 -13.017 1.00 64.50 635 PHE A CA 1
ATOM 4747 C C . PHE A 1 635 ? 14.055 4.906 -11.576 1.00 64.50 635 PHE A C 1
ATOM 4749 O O . PHE A 1 635 ? 13.550 5.995 -11.296 1.00 64.50 635 PHE A O 1
ATOM 4756 N N . LYS A 1 636 ? 14.612 4.124 -10.647 1.00 59.41 636 LYS A N 1
ATOM 4757 C CA . LYS A 1 636 ? 14.934 4.618 -9.309 1.00 59.41 636 LYS A CA 1
ATOM 4758 C C . LYS A 1 636 ? 16.047 5.656 -9.433 1.00 59.41 636 LYS A C 1
ATOM 4760 O O . LYS A 1 636 ? 16.888 5.564 -10.324 1.00 59.41 636 LYS A O 1
ATOM 4765 N N . ALA A 1 637 ? 16.032 6.656 -8.550 1.00 48.25 637 ALA A N 1
ATOM 4766 C CA . ALA A 1 637 ? 17.088 7.661 -8.528 1.00 48.25 637 ALA A CA 1
ATOM 4767 C C . ALA A 1 637 ? 18.461 6.959 -8.440 1.00 48.25 637 ALA A C 1
ATOM 4769 O O . ALA A 1 637 ? 18.594 6.034 -7.631 1.00 48.25 637 ALA A O 1
ATOM 4770 N N . PRO A 1 638 ? 19.446 7.357 -9.267 1.00 46.81 638 PRO A N 1
ATOM 4771 C CA . PRO A 1 638 ? 20.773 6.760 -9.239 1.00 46.81 638 PRO A CA 1
ATOM 4772 C C . PRO A 1 638 ? 21.386 6.897 -7.843 1.00 46.81 638 PRO A C 1
ATOM 4774 O O . PRO A 1 638 ? 21.110 7.855 -7.116 1.00 46.81 638 PRO A O 1
ATOM 4777 N N . ILE A 1 639 ? 22.199 5.914 -7.458 1.00 43.47 639 ILE A N 1
ATOM 4778 C CA . ILE A 1 639 ? 22.857 5.891 -6.150 1.00 43.47 639 ILE A CA 1
ATOM 4779 C C . ILE A 1 639 ? 23.897 7.009 -6.146 1.00 43.47 639 ILE A C 1
ATOM 4781 O O . ILE A 1 639 ? 24.960 6.868 -6.736 1.00 43.47 639 ILE A O 1
ATOM 4785 N N . LEU A 1 640 ? 23.596 8.122 -5.486 1.00 34.88 640 LEU A N 1
ATOM 4786 C CA . LEU A 1 640 ? 24.596 9.131 -5.161 1.00 34.88 640 LEU A CA 1
ATOM 4787 C C . LEU A 1 640 ? 25.240 8.705 -3.840 1.00 34.88 640 LEU A C 1
ATOM 4789 O O . LEU A 1 640 ? 24.599 8.765 -2.791 1.00 34.88 640 LEU A O 1
ATOM 4793 N N . VAL A 1 641 ? 26.477 8.212 -3.894 1.00 27.48 641 VAL A N 1
ATOM 4794 C CA . VAL A 1 641 ? 27.297 8.056 -2.687 1.00 27.48 641 VAL A CA 1
ATOM 4795 C C . VAL A 1 641 ? 27.787 9.455 -2.315 1.00 27.48 641 VAL A C 1
ATOM 4797 O O . VAL A 1 641 ? 28.373 10.138 -3.153 1.00 27.48 641 VAL A O 1
ATOM 4800 N N . HIS A 1 642 ? 27.451 9.897 -1.102 1.00 27.53 642 HIS A N 1
ATOM 4801 C CA . HIS A 1 642 ? 27.964 11.134 -0.512 1.00 27.53 642 HIS A CA 1
ATOM 4802 C C . HIS A 1 642 ? 29.412 10.981 -0.063 1.00 27.53 642 HIS A C 1
ATOM 4804 O O . HIS A 1 642 ? 29.728 9.912 0.509 1.00 27.53 642 HIS A O 1
#